Protein AF-A0AAW0GU13-F1 (afdb_monomer_lite)

Foldseek 3Di:
DFCLLAPNPLVVLVVLLVVLVVLLVVLVVLLVVQCPDPDPVSNVCSVVSVVSSVVSVVVSVVSVVVSVVSVVSNVVSLVVCLVCLAPPDPPHDQQLVVLVCCCPPPQLVQLLPDLRSLLVSLSVLLSSQLSLRQSHALLSNLCVLLALCVLVQLQVDDLSSLLSSLSSVLSNLVVLVVLLPDVCCVVVSQWDADPNDTFGRQHQQPDHDNDPGDDPVRGDDSVVSLVSLLVSLVRNLVSLLCLCVVPDPSSVSSSLSSCQSNVVRPDACSRYAPSLVVVLVSLVVCCVPPPDPVSVVSSVVSNVSSVVCCVGHHDDPVVPPDDDPDDDDDDDDDDDDDDDDDDDDDDDDDDDDDDDDDDDDDDDDDDDDDDDDDDDDDDDDDDDDDDDDDDDDDDDDPPPPPPPPDDDDDDDDDDDDDDDDDDDDDDDDDDDDDDDDD

Radius of gyration: 35.17 Å; chains: 1; bounding box: 124×87×120 Å

InterPro domains:
  IPR021418 THO complex, subunitTHOC2, C-terminal [PF11262] (2-306)
  IPR040007 THO complex subunit 2 [PTHR21597] (2-426)

Structure (mmCIF, N/CA/C/O backbone):
data_AF-A0AAW0GU13-F1
#
_entry.id   AF-A0AAW0GU13-F1
#
loop_
_atom_site.group_PDB
_atom_site.id
_atom_site.type_symbol
_atom_site.label_atom_id
_atom_site.label_alt_id
_atom_site.label_comp_id
_atom_site.label_asym_id
_atom_site.label_entity_id
_atom_site.label_seq_id
_atom_site.pdbx_PDB_ins_code
_atom_site.Cartn_x
_atom_site.Cartn_y
_atom_site.Cartn_z
_atom_site.occupancy
_atom_site.B_iso_or_equiv
_atom_site.auth_seq_id
_atom_site.auth_comp_id
_atom_site.auth_asym_id
_atom_site.auth_atom_id
_atom_site.pdbx_PDB_model_num
ATOM 1 N N . MET A 1 1 ? 16.399 -8.141 8.017 1.00 87.56 1 MET A N 1
ATOM 2 C CA . MET A 1 1 ? 15.339 -8.636 7.118 1.00 87.56 1 MET A CA 1
ATOM 3 C C . MET A 1 1 ? 14.738 -7.445 6.389 1.00 87.56 1 MET A C 1
ATOM 5 O O . MET A 1 1 ? 14.445 -6.431 7.024 1.00 87.56 1 MET A O 1
ATOM 9 N N . SER A 1 2 ? 14.652 -7.560 5.073 1.00 90.31 2 SER A N 1
ATOM 10 C CA . SER A 1 2 ? 14.253 -6.566 4.077 1.00 90.31 2 SER A CA 1
ATOM 11 C C . SER A 1 2 ? 12.978 -7.017 3.355 1.00 90.31 2 SER A C 1
ATOM 13 O O . SER A 1 2 ? 12.493 -8.126 3.586 1.00 90.31 2 SER A O 1
ATOM 15 N N . SER A 1 3 ? 12.429 -6.179 2.473 1.00 88.06 3 SER A N 1
ATOM 16 C CA . SER A 1 3 ? 11.279 -6.540 1.634 1.00 88.06 3 SER A CA 1
ATOM 17 C C . SER A 1 3 ? 11.555 -7.766 0.750 1.00 88.06 3 SER A C 1
ATOM 19 O O . SER A 1 3 ? 10.700 -8.644 0.664 1.00 88.06 3 SER A O 1
ATOM 21 N N . TYR A 1 4 ? 12.762 -7.896 0.186 1.00 90.44 4 TYR A N 1
ATOM 22 C CA . TYR A 1 4 ? 13.168 -9.040 -0.648 1.00 90.44 4 TYR A CA 1
ATOM 23 C C . TYR A 1 4 ? 13.115 -10.389 0.088 1.00 90.44 4 TYR A C 1
ATOM 25 O O . TYR A 1 4 ? 12.765 -11.401 -0.515 1.00 90.44 4 TYR A O 1
ATOM 33 N N . ASP A 1 5 ? 13.381 -10.405 1.398 1.00 91.94 5 ASP A N 1
ATOM 34 C CA . ASP A 1 5 ? 13.370 -11.635 2.203 1.00 91.94 5 ASP A CA 1
ATOM 35 C C . ASP A 1 5 ? 11.949 -12.207 2.405 1.00 91.94 5 ASP A C 1
ATOM 37 O O . ASP A 1 5 ? 11.790 -13.394 2.692 1.00 91.94 5 ASP A O 1
ATOM 41 N N . ILE A 1 6 ? 10.904 -11.377 2.267 1.00 92.62 6 ILE A N 1
ATOM 42 C CA . ILE A 1 6 ? 9.498 -11.753 2.523 1.00 92.62 6 ILE A CA 1
ATOM 43 C C . ILE A 1 6 ? 8.608 -11.685 1.272 1.00 92.62 6 ILE A C 1
ATOM 45 O O . ILE A 1 6 ? 7.700 -12.507 1.110 1.00 92.62 6 ILE A O 1
ATOM 49 N N . CYS A 1 7 ? 8.878 -10.746 0.366 1.00 90.81 7 CYS A N 1
ATOM 50 C CA . CYS A 1 7 ? 8.099 -10.463 -0.837 1.00 90.81 7 CYS A CA 1
ATOM 51 C C . CYS A 1 7 ? 9.014 -9.882 -1.944 1.00 90.81 7 CYS A C 1
ATOM 53 O O . CYS A 1 7 ? 8.984 -8.679 -2.207 1.00 90.81 7 CYS A O 1
ATOM 55 N N . PRO A 1 8 ? 9.875 -10.707 -2.574 1.00 92.06 8 PRO A N 1
ATOM 56 C CA . PRO A 1 8 ? 10.694 -10.270 -3.699 1.00 92.06 8 PRO A CA 1
ATOM 57 C C . PRO A 1 8 ? 9.796 -9.939 -4.908 1.00 92.06 8 PRO A C 1
ATOM 59 O O . PRO A 1 8 ? 8.802 -10.643 -5.133 1.00 92.06 8 PRO A O 1
ATOM 62 N N . PRO A 1 9 ? 10.132 -8.907 -5.709 1.00 92.38 9 PRO A N 1
ATOM 63 C CA . PRO A 1 9 ? 9.268 -8.353 -6.756 1.00 92.38 9 PRO A CA 1
ATOM 64 C C . PRO A 1 9 ? 9.236 -9.247 -8.009 1.00 92.38 9 PRO A C 1
ATOM 66 O O . PRO A 1 9 ? 9.741 -8.905 -9.075 1.00 92.38 9 PRO A O 1
ATOM 69 N N . THR A 1 10 ? 8.640 -10.430 -7.864 1.00 91.56 10 THR A N 1
ATOM 70 C CA . THR A 1 10 ? 8.661 -11.522 -8.852 1.00 91.56 10 THR A CA 1
ATOM 71 C C . THR A 1 10 ? 8.023 -11.108 -10.181 1.00 91.56 10 THR A C 1
ATOM 73 O O . THR A 1 10 ? 8.557 -11.422 -11.243 1.00 91.56 10 THR A O 1
ATOM 76 N N . GLU A 1 11 ? 6.937 -10.333 -10.127 1.00 92.12 11 GLU A N 1
ATOM 77 C CA . GLU A 1 11 ? 6.278 -9.760 -11.307 1.00 92.12 11 GLU A CA 1
ATOM 78 C C . GLU A 1 11 ? 7.205 -8.798 -12.064 1.00 92.12 11 GLU A C 1
ATOM 80 O O . GLU A 1 11 ? 7.316 -8.906 -13.281 1.00 92.12 11 GLU A O 1
ATOM 85 N N . ARG A 1 12 ? 7.975 -7.948 -11.366 1.00 93.94 12 ARG A N 1
ATOM 86 C CA . ARG A 1 12 ? 8.945 -7.044 -12.010 1.00 93.94 12 ARG A CA 1
ATOM 87 C C . ARG A 1 12 ? 10.082 -7.798 -12.694 1.00 93.94 12 ARG A C 1
ATOM 89 O O . ARG A 1 12 ? 10.423 -7.466 -13.823 1.00 93.94 12 ARG A O 1
ATOM 96 N N . TYR A 1 13 ? 10.629 -8.848 -12.070 1.00 94.69 13 TYR A N 1
ATOM 97 C CA . TYR A 1 13 ? 11.613 -9.704 -12.750 1.00 94.69 13 TYR A CA 1
ATOM 98 C C . TYR A 1 13 ? 11.031 -10.337 -14.023 1.00 94.69 13 TYR A C 1
ATOM 100 O O . TYR A 1 13 ? 11.755 -10.492 -15.007 1.00 94.69 13 TYR A O 1
ATOM 108 N N . HIS A 1 14 ? 9.743 -10.698 -14.025 1.00 93.00 14 HIS A N 1
ATOM 109 C CA . HIS A 1 14 ? 9.066 -11.251 -15.197 1.00 93.00 14 HIS A CA 1
ATOM 110 C C . HIS A 1 14 ? 8.857 -10.199 -16.300 1.00 93.00 14 HIS A C 1
ATOM 112 O O . HIS A 1 14 ? 9.242 -10.449 -17.442 1.00 93.00 14 HIS A O 1
ATOM 118 N N . GLU A 1 15 ? 8.321 -9.023 -15.958 1.00 95.62 15 GLU A N 1
ATOM 119 C CA . GLU A 1 15 ? 8.134 -7.882 -16.867 1.00 95.62 15 GLU A CA 1
ATOM 120 C C . GLU A 1 15 ? 9.450 -7.469 -17.543 1.00 95.62 15 GLU A C 1
ATOM 122 O O . GLU A 1 15 ? 9.548 -7.494 -18.770 1.00 95.62 15 GLU A O 1
ATOM 127 N N . GLU A 1 16 ? 10.495 -7.184 -16.761 1.00 95.94 16 GLU A N 1
ATOM 128 C CA . GLU A 1 16 ? 11.806 -6.778 -17.287 1.00 95.94 16 GLU A CA 1
ATOM 129 C C . GLU A 1 16 ? 12.446 -7.891 -18.132 1.00 95.94 16 GLU A C 1
ATOM 131 O O . GLU A 1 16 ? 13.003 -7.635 -19.201 1.00 95.94 16 GLU A O 1
ATOM 136 N N . SER A 1 17 ? 12.293 -9.160 -17.726 1.00 95.44 17 SER A N 1
ATOM 137 C CA . SER A 1 17 ? 12.740 -10.298 -18.541 1.00 95.44 17 SER A CA 1
ATOM 138 C C . SER A 1 17 ? 11.998 -10.395 -19.877 1.00 95.44 17 SER A C 1
ATOM 140 O O . SER A 1 17 ? 12.600 -10.808 -20.868 1.00 95.44 17 SER A O 1
ATOM 142 N N . MET A 1 18 ? 10.706 -10.052 -19.936 1.00 96.31 18 MET A N 1
ATOM 143 C CA . MET A 1 18 ? 9.951 -10.012 -21.193 1.00 96.31 18 MET A CA 1
ATOM 144 C C . MET A 1 18 ? 10.429 -8.871 -22.094 1.00 96.31 18 MET A C 1
ATOM 146 O O . MET A 1 18 ? 10.738 -9.124 -23.259 1.00 96.31 18 MET A O 1
ATOM 150 N N . VAL A 1 19 ? 10.557 -7.655 -21.552 1.00 97.56 19 VAL A N 1
ATOM 151 C CA . VAL A 1 19 ? 11.016 -6.464 -22.289 1.00 97.56 19 VAL A CA 1
ATOM 152 C C . VAL A 1 19 ? 12.413 -6.685 -22.873 1.00 97.56 19 VAL A C 1
ATOM 154 O O . VAL A 1 19 ? 12.635 -6.466 -24.065 1.00 97.56 19 VAL A O 1
ATOM 157 N N . LEU A 1 20 ? 13.350 -7.203 -22.074 1.00 97.62 20 LEU A N 1
ATOM 158 C CA . LEU A 1 20 ? 14.710 -7.491 -22.531 1.00 97.62 20 LEU A CA 1
ATOM 159 C C . LEU A 1 20 ? 14.756 -8.625 -23.565 1.00 97.62 20 LEU A C 1
ATOM 161 O O . LEU A 1 20 ? 15.512 -8.534 -24.531 1.00 97.62 20 LEU A O 1
ATOM 165 N N . ARG A 1 21 ? 13.931 -9.673 -23.435 1.00 97.06 21 ARG A N 1
ATOM 166 C CA . ARG A 1 21 ? 13.827 -10.720 -24.471 1.00 97.06 21 ARG A CA 1
ATOM 167 C C . ARG A 1 21 ? 13.256 -10.180 -25.779 1.00 97.06 21 ARG A C 1
ATOM 169 O O . ARG A 1 21 ? 13.717 -10.584 -26.842 1.00 97.06 21 ARG A O 1
ATOM 176 N N . GLU A 1 22 ? 12.293 -9.263 -25.728 1.00 97.81 22 GLU A N 1
ATOM 177 C CA . GLU A 1 22 ? 11.777 -8.610 -26.931 1.00 97.81 22 GLU A CA 1
ATOM 178 C C . GLU A 1 22 ? 12.836 -7.725 -27.598 1.00 97.81 22 GLU A C 1
ATOM 180 O O . GLU A 1 22 ? 13.021 -7.817 -28.811 1.00 97.81 22 GLU A O 1
ATOM 185 N N . LEU A 1 23 ? 13.581 -6.934 -26.819 1.00 97.69 23 LEU A N 1
ATOM 186 C CA . LEU A 1 23 ? 14.694 -6.137 -27.336 1.00 97.69 23 LEU A CA 1
ATOM 187 C C . LEU A 1 23 ? 15.787 -7.026 -27.953 1.00 97.69 23 LEU A C 1
ATOM 189 O O . LEU A 1 23 ? 16.291 -6.717 -29.027 1.00 97.69 23 LEU A O 1
ATOM 193 N N . SER A 1 24 ? 16.100 -8.161 -27.320 1.00 97.88 24 SER A N 1
ATOM 194 C CA . SER A 1 24 ? 17.039 -9.152 -27.854 1.00 97.88 24 SER A CA 1
ATOM 195 C C . SER A 1 24 ? 16.588 -9.701 -29.213 1.00 97.88 24 SER A C 1
ATOM 197 O O . SER A 1 24 ? 17.387 -9.734 -30.145 1.00 97.88 24 SER A O 1
ATOM 199 N N . ARG A 1 25 ? 15.298 -10.044 -29.378 1.00 97.75 25 ARG A N 1
ATOM 200 C CA . ARG A 1 25 ? 14.750 -10.473 -30.682 1.00 97.75 25 ARG A CA 1
ATOM 201 C C . ARG A 1 25 ? 14.896 -9.393 -31.756 1.00 97.75 25 ARG A C 1
ATOM 203 O O . ARG A 1 25 ? 15.379 -9.705 -32.835 1.00 97.75 25 ARG A O 1
ATOM 210 N N . LYS A 1 26 ? 14.579 -8.131 -31.444 1.00 97.69 26 LYS A N 1
ATOM 211 C CA . LYS A 1 26 ? 14.730 -7.005 -32.388 1.00 97.69 26 LYS A CA 1
ATOM 212 C C . LYS A 1 26 ? 16.184 -6.807 -32.831 1.00 97.69 26 LYS A C 1
ATOM 214 O O . LYS A 1 26 ? 16.444 -6.575 -34.006 1.00 97.69 26 LYS A O 1
ATOM 219 N N . GLU A 1 27 ? 17.142 -6.934 -31.913 1.00 97.56 27 GLU A N 1
ATOM 220 C CA . GLU A 1 27 ? 18.571 -6.883 -32.254 1.00 97.56 27 GLU A CA 1
ATOM 221 C C . GLU A 1 27 ? 19.018 -8.105 -33.090 1.00 97.56 27 GLU A C 1
ATOM 223 O O . GLU A 1 27 ? 19.890 -7.967 -33.945 1.00 97.56 27 GLU A O 1
ATOM 228 N N . ASP A 1 28 ? 18.406 -9.283 -32.913 1.00 96.94 28 ASP A N 1
ATOM 229 C CA . ASP A 1 28 ? 18.686 -10.481 -33.729 1.00 96.94 28 ASP A CA 1
ATOM 230 C C . ASP A 1 28 ? 18.085 -10.409 -35.143 1.00 96.94 28 ASP A C 1
ATOM 232 O O . ASP A 1 28 ? 18.702 -10.838 -36.120 1.00 96.94 28 ASP A O 1
ATOM 236 N N . GLU A 1 29 ? 16.891 -9.827 -35.266 1.00 97.06 29 GLU A N 1
ATOM 237 C CA . GLU A 1 29 ? 16.238 -9.523 -36.542 1.00 97.06 29 GLU A CA 1
ATOM 238 C C . GLU A 1 29 ? 17.081 -8.527 -37.351 1.00 97.06 29 GLU A C 1
ATOM 240 O O . GLU A 1 29 ? 17.371 -8.778 -38.523 1.00 97.06 29 GLU A O 1
ATOM 245 N N . LEU A 1 30 ? 17.562 -7.453 -36.710 1.00 96.31 30 LEU A N 1
ATOM 246 C CA . LEU A 1 30 ? 18.471 -6.477 -37.323 1.00 96.31 30 LEU A CA 1
ATOM 247 C C . LEU A 1 30 ? 19.818 -7.100 -37.706 1.00 96.31 30 LEU A C 1
ATOM 249 O O . LEU A 1 30 ? 20.286 -6.877 -38.822 1.00 96.31 30 LEU A O 1
ATOM 253 N N . PHE A 1 31 ? 20.416 -7.929 -36.841 1.00 96.31 31 PHE A N 1
ATOM 254 C CA . PHE A 1 31 ? 21.609 -8.707 -37.191 1.00 96.31 31 PHE A CA 1
ATOM 255 C C . PHE A 1 31 ? 21.365 -9.554 -38.448 1.00 96.31 31 PHE A C 1
ATOM 257 O O . PHE A 1 31 ? 22.111 -9.442 -39.417 1.00 96.31 31 PHE A O 1
ATOM 264 N N . THR A 1 32 ? 20.287 -10.341 -38.467 1.00 95.38 32 THR A N 1
ATOM 265 C CA . THR A 1 32 ? 19.949 -11.244 -39.578 1.00 95.38 32 THR A CA 1
ATOM 266 C C . THR A 1 32 ? 19.673 -10.487 -40.882 1.00 95.38 32 THR A C 1
ATOM 268 O O . THR A 1 32 ? 20.041 -10.957 -41.960 1.00 95.38 32 THR A O 1
ATOM 271 N N . GLN A 1 33 ? 19.042 -9.312 -40.808 1.00 94.81 33 GLN A N 1
ATOM 272 C CA . GLN A 1 33 ? 18.774 -8.456 -41.964 1.00 94.81 33 GLN A CA 1
ATOM 273 C C . GLN A 1 33 ? 20.060 -7.838 -42.534 1.00 94.81 33 GLN A C 1
ATOM 275 O O . GLN A 1 33 ? 20.257 -7.837 -43.750 1.00 94.81 33 GLN A O 1
ATOM 280 N N . LEU A 1 34 ? 20.933 -7.318 -41.667 1.00 94.25 34 LEU A N 1
ATOM 281 C CA . LEU A 1 34 ? 22.169 -6.639 -42.058 1.00 94.25 34 LEU A CA 1
ATOM 282 C C . LEU A 1 34 ? 23.249 -7.617 -42.535 1.00 94.25 34 LEU A C 1
ATOM 284 O O . LEU A 1 34 ? 23.939 -7.323 -43.509 1.00 94.25 34 LEU A O 1
ATOM 288 N N . ASP A 1 35 ? 23.359 -8.796 -41.921 1.00 93.81 35 ASP A N 1
ATOM 289 C CA . ASP A 1 35 ? 24.301 -9.847 -42.330 1.00 93.81 35 ASP A CA 1
ATOM 290 C C . ASP A 1 35 ? 24.022 -10.321 -43.773 1.00 93.81 35 ASP A C 1
ATOM 292 O O . ASP A 1 35 ? 24.926 -10.457 -44.601 1.00 93.81 35 ASP A O 1
ATOM 296 N N . ARG A 1 36 ? 22.731 -10.436 -44.118 1.00 93.69 36 ARG A N 1
ATOM 297 C CA . ARG A 1 36 ? 22.236 -10.784 -45.463 1.00 93.69 36 ARG A CA 1
ATOM 298 C C . ARG A 1 36 ? 22.239 -9.619 -46.463 1.00 93.69 36 ARG A C 1
ATOM 300 O O . ARG A 1 36 ? 21.894 -9.825 -47.625 1.00 93.69 36 ARG A O 1
ATOM 307 N N . SER A 1 37 ? 22.612 -8.406 -46.053 1.00 92.25 37 SER A N 1
ATOM 308 C CA . SER A 1 37 ? 22.656 -7.238 -46.940 1.00 92.25 37 SER A CA 1
ATOM 309 C C . SER A 1 37 ? 23.715 -7.399 -48.035 1.00 92.25 37 SER A C 1
ATOM 311 O O . SER A 1 37 ? 24.838 -7.825 -47.764 1.00 92.25 37 SER A O 1
ATOM 313 N N . TYR A 1 38 ? 23.402 -6.985 -49.268 1.00 88.94 38 TYR A N 1
ATOM 314 C CA . TYR A 1 38 ? 24.383 -6.878 -50.360 1.00 88.94 38 TYR A CA 1
ATOM 315 C C . TYR A 1 38 ? 25.397 -5.741 -50.140 1.00 88.94 38 TYR A C 1
ATOM 317 O O . TYR A 1 38 ? 26.533 -5.825 -50.602 1.00 88.94 38 TYR A O 1
ATOM 325 N N . ASP A 1 39 ? 25.006 -4.701 -49.402 1.00 92.25 39 ASP A N 1
ATOM 326 C CA . ASP A 1 39 ? 25.862 -3.572 -49.029 1.00 92.25 39 ASP A CA 1
ATOM 327 C C . ASP A 1 39 ? 26.872 -3.991 -47.944 1.00 92.25 39 ASP A C 1
ATOM 329 O O . ASP A 1 39 ? 26.495 -4.366 -46.828 1.00 92.25 39 ASP A O 1
ATOM 333 N N . LYS A 1 40 ? 28.166 -3.907 -48.284 1.00 89.62 40 LYS A N 1
ATOM 334 C CA . LYS A 1 40 ? 29.295 -4.286 -47.422 1.00 89.62 40 LYS A CA 1
ATOM 335 C C . LYS A 1 40 ? 29.382 -3.441 -46.146 1.00 89.62 40 LYS A C 1
ATOM 337 O O . LYS A 1 40 ? 29.795 -3.974 -45.117 1.00 89.62 40 LYS A O 1
ATOM 342 N N . ASN A 1 41 ? 28.984 -2.169 -46.190 1.00 88.94 41 ASN A N 1
ATOM 343 C CA . ASN A 1 41 ? 29.027 -1.288 -45.021 1.00 88.94 41 ASN A CA 1
ATOM 344 C C . ASN A 1 41 ? 27.950 -1.705 -44.012 1.00 88.94 41 ASN A C 1
ATOM 346 O O . ASN A 1 41 ? 28.254 -1.925 -42.843 1.00 88.94 41 ASN A O 1
ATOM 350 N N . LYS A 1 42 ? 26.726 -1.967 -44.489 1.00 88.94 42 LYS A N 1
ATOM 351 C CA . LYS A 1 42 ? 25.634 -2.513 -43.661 1.00 88.94 42 LYS A CA 1
ATOM 352 C C . LYS A 1 42 ? 25.976 -3.879 -43.064 1.00 88.94 42 LYS A C 1
ATOM 354 O O . LYS A 1 42 ? 25.662 -4.137 -41.907 1.00 88.94 42 LYS A O 1
ATOM 359 N N . ARG A 1 43 ? 26.682 -4.741 -43.807 1.00 89.44 43 ARG A N 1
ATOM 360 C CA . ARG A 1 43 ? 27.138 -6.035 -43.272 1.00 89.44 43 ARG A CA 1
ATOM 361 C C . ARG A 1 43 ? 28.152 -5.880 -42.132 1.00 89.44 43 ARG A C 1
ATOM 363 O O . ARG A 1 43 ? 28.130 -6.670 -41.195 1.00 89.44 43 ARG A O 1
ATOM 370 N N . ALA A 1 44 ? 29.006 -4.854 -42.166 1.00 89.38 44 ALA A N 1
ATOM 371 C CA . ALA A 1 44 ? 29.923 -4.567 -41.060 1.00 89.38 44 ALA A CA 1
ATOM 372 C C . ALA A 1 44 ? 29.176 -4.155 -39.772 1.00 89.38 44 ALA A C 1
ATOM 374 O O . ALA A 1 44 ? 29.594 -4.523 -38.673 1.00 89.38 44 ALA A O 1
ATOM 375 N N . GLU A 1 45 ? 28.038 -3.465 -39.896 1.00 92.94 45 GLU A N 1
ATOM 376 C CA . GLU A 1 45 ? 27.181 -3.083 -38.763 1.00 92.94 45 GLU A CA 1
ATOM 377 C C . GLU A 1 45 ? 26.467 -4.280 -38.110 1.00 92.94 45 GLU A C 1
ATOM 379 O O . GLU A 1 45 ? 26.145 -4.227 -36.921 1.00 92.94 45 GLU A O 1
ATOM 384 N N . ALA A 1 46 ? 26.273 -5.394 -38.828 1.00 93.25 46 ALA A N 1
ATOM 385 C CA . ALA A 1 46 ? 25.590 -6.584 -38.312 1.00 93.25 46 ALA A CA 1
ATOM 386 C C . ALA A 1 46 ? 26.225 -7.112 -37.006 1.00 93.25 46 ALA A C 1
ATOM 388 O O . ALA A 1 46 ? 25.520 -7.447 -36.050 1.00 93.25 46 ALA A O 1
ATOM 389 N N . LEU A 1 47 ? 27.561 -7.109 -36.909 1.00 92.44 47 LEU A N 1
ATOM 390 C CA . LEU A 1 47 ? 28.280 -7.541 -35.703 1.00 92.44 47 LEU A CA 1
ATOM 391 C C . LEU A 1 47 ? 27.923 -6.703 -34.464 1.00 92.44 47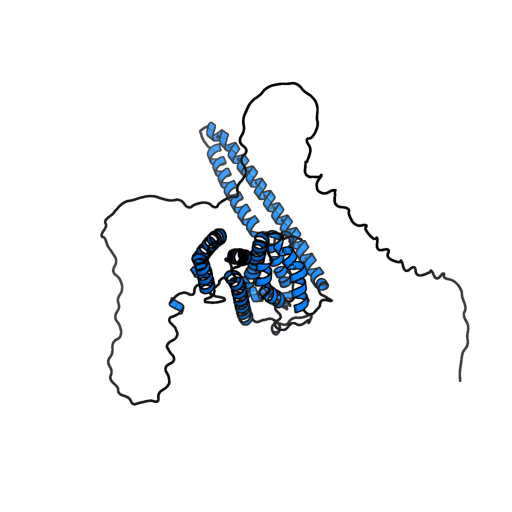 LEU A C 1
ATOM 393 O O . LEU A 1 47 ? 27.829 -7.251 -33.367 1.00 92.44 47 LEU A O 1
ATOM 397 N N . ILE A 1 48 ? 27.640 -5.407 -34.636 1.00 95.44 48 ILE A N 1
ATOM 398 C CA . ILE A 1 48 ? 27.220 -4.513 -33.547 1.00 95.44 48 ILE A CA 1
ATOM 399 C C . ILE A 1 48 ? 25.875 -4.983 -32.975 1.00 95.44 48 ILE A C 1
ATOM 401 O O . ILE A 1 48 ? 25.707 -5.051 -31.758 1.00 95.44 48 ILE A O 1
ATOM 405 N N . HIS A 1 49 ? 24.929 -5.352 -33.841 1.00 96.44 49 HIS A N 1
ATOM 406 C CA . HIS A 1 49 ? 23.621 -5.878 -33.444 1.00 96.44 49 HIS A CA 1
ATOM 407 C C . HIS A 1 49 ? 23.729 -7.253 -32.769 1.00 96.44 49 HIS A C 1
ATOM 409 O O . HIS A 1 49 ? 23.145 -7.472 -31.704 1.00 96.44 49 HIS A O 1
ATOM 415 N N . ARG A 1 50 ? 24.582 -8.143 -33.292 1.00 95.38 50 ARG A N 1
ATOM 416 C CA . ARG A 1 50 ? 24.897 -9.429 -32.650 1.00 95.38 50 ARG A CA 1
ATOM 417 C C . ARG A 1 50 ? 25.453 -9.241 -31.235 1.00 95.38 50 ARG A C 1
ATOM 419 O O . ARG A 1 50 ? 25.038 -9.935 -30.306 1.00 95.38 50 ARG A O 1
ATOM 426 N N . ASP A 1 51 ? 26.372 -8.299 -31.050 1.00 96.56 51 ASP A N 1
ATOM 427 C CA . ASP A 1 51 ? 27.022 -8.066 -29.761 1.00 96.56 51 ASP A CA 1
ATOM 428 C C . ASP A 1 51 ? 26.085 -7.353 -28.764 1.00 96.56 51 ASP A C 1
ATOM 430 O O . ASP A 1 51 ? 26.080 -7.701 -27.578 1.00 96.56 51 ASP A O 1
ATOM 434 N N . LYS A 1 52 ? 25.197 -6.460 -29.233 1.00 97.25 52 LYS A N 1
ATOM 435 C CA . LYS A 1 52 ? 24.071 -5.931 -28.438 1.00 97.25 52 LYS A CA 1
ATOM 436 C C . LYS A 1 52 ? 23.135 -7.048 -27.972 1.00 97.25 52 LYS A C 1
ATOM 438 O O . LYS A 1 52 ? 22.904 -7.160 -26.768 1.00 97.25 52 LYS A O 1
ATOM 443 N N . ARG A 1 53 ? 22.658 -7.911 -28.880 1.00 97.69 53 ARG A N 1
ATOM 444 C CA . ARG A 1 53 ? 21.826 -9.087 -28.557 1.00 97.69 53 ARG A CA 1
ATOM 445 C C . ARG A 1 53 ? 22.496 -9.966 -27.502 1.00 97.69 53 ARG A C 1
ATOM 447 O O . ARG A 1 53 ? 21.886 -10.317 -26.494 1.00 97.69 53 ARG A O 1
ATOM 454 N N . ASN A 1 54 ? 23.777 -10.281 -27.695 1.00 97.56 54 ASN A N 1
ATOM 455 C CA . ASN A 1 54 ? 24.551 -11.096 -26.761 1.00 97.56 54 ASN A CA 1
ATOM 456 C C . ASN A 1 54 ? 24.676 -10.425 -25.379 1.00 97.56 54 ASN A C 1
ATOM 458 O O . ASN A 1 54 ? 24.555 -11.107 -24.361 1.00 97.56 54 ASN A O 1
ATOM 462 N N . ARG A 1 55 ? 24.860 -9.098 -25.316 1.00 97.69 55 ARG A N 1
ATOM 463 C CA . ARG A 1 55 ? 24.859 -8.337 -24.055 1.00 97.69 55 ARG A CA 1
ATOM 464 C C . ARG A 1 55 ? 23.493 -8.371 -23.365 1.00 97.69 55 ARG A C 1
ATOM 466 O O . ARG A 1 55 ? 23.450 -8.591 -22.159 1.00 97.69 55 ARG A O 1
ATOM 473 N N . ILE A 1 56 ? 22.398 -8.194 -24.104 1.00 98.06 56 ILE A N 1
ATOM 474 C CA . ILE A 1 56 ? 21.033 -8.262 -23.557 1.00 98.06 56 ILE A CA 1
ATOM 475 C C . ILE A 1 56 ? 20.747 -9.665 -23.003 1.00 98.06 56 ILE A C 1
ATOM 477 O O . ILE A 1 56 ? 20.258 -9.792 -21.884 1.00 98.06 56 ILE A O 1
ATOM 481 N N . ASN A 1 57 ? 21.128 -10.720 -23.729 1.00 97.75 57 ASN A N 1
ATOM 482 C CA . ASN A 1 57 ? 20.954 -12.104 -23.279 1.00 97.75 57 ASN A CA 1
ATOM 483 C C . ASN A 1 57 ? 21.715 -12.414 -21.978 1.00 97.75 57 ASN A C 1
ATOM 485 O O . ASN A 1 57 ? 21.183 -13.145 -21.145 1.00 97.75 57 ASN A O 1
ATOM 489 N N . ARG A 1 58 ? 22.901 -11.821 -21.757 1.00 97.94 58 ARG A N 1
ATOM 490 C CA . ARG A 1 58 ? 23.597 -11.908 -20.457 1.00 97.94 58 ARG A CA 1
ATOM 491 C C . ARG A 1 58 ? 22.768 -11.274 -19.341 1.00 97.94 58 ARG A C 1
ATOM 493 O O . ARG A 1 58 ? 22.494 -11.948 -18.360 1.00 97.94 58 ARG A O 1
ATOM 500 N N . VAL A 1 59 ? 22.259 -10.053 -19.535 1.00 97.69 59 VAL A N 1
ATOM 501 C CA . VAL A 1 59 ? 21.405 -9.382 -18.531 1.00 97.69 59 VAL A CA 1
ATOM 502 C C . VAL A 1 59 ? 20.137 -10.196 -18.223 1.00 97.69 59 VAL A C 1
ATOM 504 O O . VAL A 1 59 ? 19.758 -10.323 -17.063 1.00 97.69 59 VAL A O 1
ATOM 507 N N . VAL A 1 60 ? 19.508 -10.815 -19.230 1.00 97.50 60 VAL A N 1
ATOM 508 C CA . VAL A 1 60 ? 18.358 -11.724 -19.035 1.00 97.50 60 VAL A CA 1
ATOM 509 C C . VAL A 1 60 ? 18.740 -12.963 -18.211 1.00 97.50 60 VAL A C 1
ATOM 511 O O . VAL A 1 60 ? 17.948 -13.423 -17.384 1.00 97.50 60 VAL A O 1
ATOM 514 N N . GLN A 1 61 ? 19.935 -13.518 -18.424 1.00 97.31 61 GLN A N 1
ATOM 515 C CA . GLN A 1 61 ? 20.445 -14.653 -17.654 1.00 97.31 61 GLN A CA 1
ATOM 516 C C . GLN A 1 61 ? 20.761 -14.253 -16.205 1.00 97.31 61 GLN A C 1
ATOM 518 O O . GLN A 1 61 ? 20.352 -14.961 -15.283 1.00 97.31 61 GLN A O 1
ATOM 523 N N . ASP A 1 62 ? 21.409 -13.106 -16.003 1.00 97.31 62 ASP A N 1
ATOM 524 C CA . ASP A 1 62 ? 21.755 -12.561 -14.689 1.00 97.31 62 ASP A CA 1
ATOM 525 C C . ASP A 1 62 ? 20.493 -12.284 -13.857 1.00 97.31 62 ASP A C 1
ATOM 527 O O . ASP A 1 62 ? 20.364 -12.811 -12.751 1.00 97.31 62 ASP A O 1
ATOM 531 N N . LEU A 1 63 ? 19.498 -11.587 -14.426 1.00 96.75 63 LEU A N 1
ATOM 532 C CA . LEU A 1 63 ? 18.193 -11.355 -13.787 1.00 96.75 63 LEU A CA 1
ATOM 53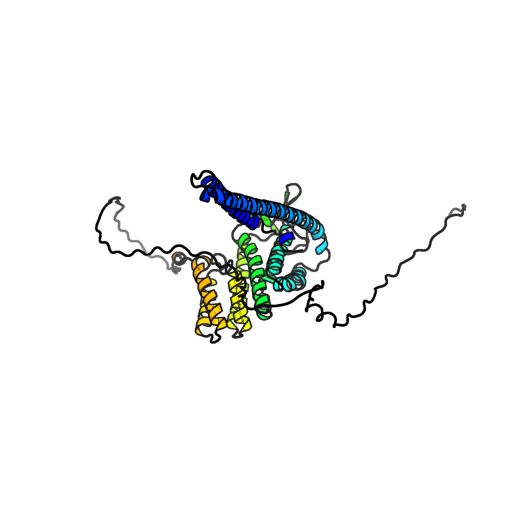3 C C . LEU A 1 63 ? 17.463 -12.663 -13.451 1.00 96.75 63 LEU A C 1
ATOM 535 O O . LEU A 1 63 ? 16.854 -12.780 -12.388 1.00 96.75 63 LEU A O 1
ATOM 539 N N . SER A 1 64 ? 17.532 -13.677 -14.323 1.00 96.00 64 SER A N 1
ATOM 540 C CA . SER A 1 64 ? 16.926 -14.986 -14.043 1.00 96.00 64 SER A CA 1
ATOM 541 C C . SER A 1 64 ? 17.617 -15.715 -12.887 1.00 96.00 64 SER A C 1
ATOM 543 O O . SER A 1 64 ? 16.949 -16.385 -12.095 1.00 96.00 64 SER A O 1
ATOM 545 N N . ASN A 1 65 ? 18.939 -15.590 -12.768 1.00 96.56 65 ASN A N 1
ATOM 546 C CA . ASN A 1 65 ? 19.712 -16.178 -11.677 1.00 96.56 65 ASN A CA 1
ATOM 547 C C . ASN A 1 65 ? 19.474 -15.436 -10.354 1.00 96.56 65 ASN A C 1
ATOM 549 O O . ASN A 1 65 ? 19.292 -16.075 -9.314 1.00 96.56 65 ASN A O 1
ATOM 553 N N . GLU A 1 66 ? 19.390 -14.106 -10.395 1.00 96.25 66 GLU A N 1
ATOM 554 C CA . GLU A 1 66 ? 19.034 -13.282 -9.241 1.00 96.25 66 GLU A CA 1
ATOM 555 C C . GLU A 1 66 ? 17.625 -13.626 -8.738 1.00 96.25 66 GLU A C 1
ATOM 557 O O . GLU A 1 66 ? 17.464 -13.976 -7.570 1.00 96.25 66 GLU A O 1
ATOM 562 N N . ALA A 1 67 ? 16.620 -13.660 -9.620 1.00 95.19 67 ALA A N 1
ATOM 563 C CA . ALA A 1 67 ? 15.242 -14.003 -9.264 1.00 95.19 67 ALA A CA 1
ATOM 564 C C . ALA A 1 67 ? 15.128 -15.388 -8.593 1.00 95.19 67 ALA A C 1
ATOM 566 O O . ALA A 1 67 ? 14.423 -15.539 -7.590 1.00 95.19 67 ALA A O 1
ATOM 567 N N . LYS A 1 68 ? 15.864 -16.400 -9.084 1.00 95.44 68 LYS A N 1
ATOM 568 C CA . LYS A 1 68 ? 15.959 -17.729 -8.441 1.00 95.44 68 LYS A CA 1
ATOM 569 C C . LYS A 1 68 ? 16.597 -17.650 -7.051 1.00 95.44 68 LYS A C 1
ATOM 571 O O . LYS A 1 68 ? 16.114 -18.291 -6.115 1.00 95.44 68 LYS A O 1
ATOM 576 N N . THR A 1 69 ? 17.655 -16.854 -6.907 1.00 95.75 69 THR A N 1
ATOM 577 C CA . THR A 1 69 ? 18.376 -16.659 -5.640 1.00 95.75 69 THR A CA 1
ATOM 578 C C . THR A 1 69 ? 17.483 -15.980 -4.601 1.00 95.75 69 THR A C 1
ATOM 580 O O . THR A 1 69 ? 17.333 -16.499 -3.494 1.00 95.75 69 THR A O 1
ATOM 583 N N . GLN A 1 70 ? 16.793 -14.897 -4.976 1.00 95.38 70 GLN A N 1
ATOM 584 C CA . GLN A 1 70 ? 15.836 -14.200 -4.110 1.00 95.38 70 GLN A CA 1
ATOM 585 C C . GLN A 1 70 ? 14.659 -15.104 -3.723 1.00 95.38 70 GLN A C 1
ATOM 587 O O . GLN A 1 70 ? 14.298 -15.186 -2.551 1.00 95.38 70 GLN A O 1
ATOM 592 N N . THR A 1 71 ? 14.108 -15.865 -4.676 1.00 94.19 71 THR A N 1
ATOM 593 C CA . THR A 1 71 ? 13.042 -16.847 -4.402 1.00 94.19 71 THR A CA 1
ATOM 594 C C . THR A 1 71 ? 13.499 -17.901 -3.389 1.00 94.19 71 THR A C 1
ATOM 596 O O . THR A 1 71 ? 12.752 -18.251 -2.474 1.00 94.19 71 THR A O 1
ATOM 599 N N . THR A 1 72 ? 14.746 -18.368 -3.493 1.00 95.12 72 THR A N 1
ATOM 600 C CA . THR A 1 72 ? 15.333 -19.348 -2.565 1.00 95.12 72 THR A CA 1
ATOM 601 C C . THR A 1 72 ? 15.559 -18.755 -1.171 1.00 95.12 72 THR A C 1
ATOM 603 O O . THR A 1 72 ? 15.153 -19.367 -0.180 1.00 95.12 72 THR A O 1
ATOM 606 N N . SER A 1 73 ? 16.116 -17.540 -1.082 1.00 95.19 73 SER A N 1
ATOM 607 C CA . SER A 1 73 ? 16.270 -16.801 0.184 1.00 95.19 73 SER A CA 1
ATOM 608 C C . SER A 1 73 ? 14.922 -16.591 0.880 1.00 95.19 73 SER A C 1
ATOM 610 O O . SER A 1 73 ? 14.762 -16.876 2.072 1.00 95.19 73 SER A O 1
ATOM 612 N N . ARG A 1 74 ? 13.903 -16.193 0.110 1.00 95.06 74 ARG A N 1
ATOM 613 C CA . ARG A 1 74 ? 12.533 -16.024 0.594 1.00 95.06 74 ARG A CA 1
ATOM 614 C C . ARG A 1 74 ? 11.947 -17.334 1.122 1.00 95.06 74 ARG A C 1
ATOM 616 O O . ARG A 1 74 ? 11.382 -17.348 2.212 1.00 95.06 74 ARG A O 1
ATOM 623 N N . MET A 1 75 ? 12.100 -18.452 0.404 1.00 95.06 75 MET A N 1
ATOM 624 C CA . MET A 1 75 ? 11.633 -19.763 0.883 1.00 95.06 75 MET A CA 1
ATOM 625 C C . MET A 1 75 ? 12.290 -20.160 2.212 1.00 95.06 75 MET A C 1
ATOM 627 O O . MET A 1 75 ? 11.595 -20.625 3.119 1.00 95.06 75 MET A O 1
ATOM 631 N N . PHE A 1 76 ? 13.601 -19.941 2.359 1.00 96.06 76 PHE A N 1
ATOM 632 C CA . PHE A 1 76 ? 14.305 -20.178 3.621 1.00 96.06 76 PHE A CA 1
ATOM 633 C C . PHE A 1 76 ? 13.769 -19.281 4.746 1.00 96.06 76 PHE A C 1
ATOM 635 O O . PHE A 1 76 ? 13.440 -19.778 5.824 1.00 96.06 76 PHE A O 1
ATOM 642 N N . THR A 1 77 ? 13.609 -17.983 4.480 1.00 96.19 77 THR A N 1
ATOM 643 C CA . THR A 1 77 ? 13.091 -17.004 5.445 1.00 96.19 77 THR A CA 1
ATOM 644 C C . THR A 1 77 ? 11.679 -17.353 5.906 1.00 96.19 77 THR A C 1
ATOM 646 O O . THR A 1 77 ? 11.443 -17.465 7.106 1.00 96.19 77 THR A O 1
ATOM 649 N N . ILE A 1 78 ? 10.748 -17.616 4.984 1.00 95.19 78 ILE A N 1
ATOM 650 C CA . ILE A 1 78 ? 9.370 -18.003 5.318 1.00 95.19 78 ILE A CA 1
ATOM 651 C C . ILE A 1 78 ? 9.348 -19.305 6.135 1.00 95.19 78 ILE A C 1
ATOM 653 O O . ILE A 1 78 ? 8.623 -19.384 7.127 1.00 95.19 78 ILE A O 1
ATOM 657 N N . LYS A 1 79 ? 10.188 -20.295 5.795 1.00 95.44 79 LYS A N 1
ATOM 658 C CA . LYS A 1 79 ? 10.325 -21.551 6.556 1.00 95.44 79 LYS A CA 1
ATOM 659 C C . LYS A 1 79 ? 10.909 -21.338 7.959 1.00 95.44 79 LYS A C 1
ATOM 661 O O . LYS A 1 79 ? 10.524 -22.058 8.880 1.00 95.44 79 LYS A O 1
ATOM 666 N N . ARG A 1 80 ? 11.813 -20.366 8.138 1.00 96.19 80 ARG A N 1
ATOM 667 C CA . ARG A 1 80 ? 12.339 -19.966 9.453 1.00 96.19 80 ARG A CA 1
ATOM 668 C C . ARG A 1 80 ? 11.252 -19.290 10.291 1.00 96.19 80 ARG A C 1
ATOM 670 O O . ARG A 1 80 ? 10.948 -19.777 11.375 1.00 96.19 80 ARG A O 1
ATOM 677 N N . LEU A 1 81 ? 10.609 -18.253 9.751 1.00 95.88 81 LEU A N 1
ATOM 678 C CA . LEU A 1 81 ? 9.525 -17.522 10.417 1.00 95.88 81 LEU A CA 1
ATOM 679 C C . LEU A 1 81 ? 8.385 -18.467 10.844 1.00 95.88 81 LEU A C 1
ATOM 681 O O . LEU A 1 81 ? 7.934 -18.409 11.982 1.00 95.88 81 LEU A O 1
ATOM 685 N N . ALA A 1 82 ? 8.008 -19.431 9.993 1.00 94.31 82 ALA A N 1
ATOM 686 C CA . ALA A 1 82 ? 6.977 -20.425 10.302 1.00 94.31 82 ALA A CA 1
ATOM 687 C C . ALA A 1 82 ? 7.295 -21.326 11.517 1.00 94.31 82 ALA A C 1
ATOM 689 O O . ALA A 1 82 ? 6.371 -21.870 12.125 1.00 94.31 82 ALA A O 1
ATOM 690 N N . ARG A 1 83 ? 8.579 -21.485 11.875 1.00 94.69 83 ARG A N 1
ATOM 691 C CA . ARG A 1 83 ? 9.030 -22.166 13.102 1.00 94.69 83 ARG A CA 1
ATOM 692 C C . ARG A 1 83 ? 9.047 -21.202 14.289 1.00 94.69 83 ARG A C 1
ATOM 694 O O . ARG A 1 83 ? 8.502 -21.518 15.341 1.00 94.69 83 ARG A O 1
ATOM 701 N N . GLU A 1 84 ? 9.643 -20.026 14.100 1.00 95.06 84 GLU A N 1
ATOM 702 C CA . GLU A 1 84 ? 9.837 -19.014 15.148 1.00 95.06 84 GLU A CA 1
ATOM 703 C C . GLU A 1 84 ? 8.511 -18.424 15.666 1.00 95.06 84 GLU A C 1
ATOM 705 O O . GLU A 1 84 ? 8.401 -18.140 16.860 1.00 95.06 84 GLU A O 1
ATOM 710 N N . LYS A 1 85 ? 7.481 -18.307 14.812 1.00 93.06 85 LYS A N 1
ATOM 711 C CA . LYS A 1 85 ? 6.192 -17.660 15.130 1.00 93.06 85 LYS A CA 1
ATOM 712 C C . LYS A 1 85 ? 5.494 -18.192 16.379 1.00 93.06 85 LYS A C 1
ATOM 714 O O . LYS A 1 85 ? 4.767 -17.456 17.036 1.00 93.06 85 LYS A O 1
ATOM 719 N N . ASN A 1 86 ? 5.705 -19.466 16.709 1.00 91.25 86 ASN A N 1
ATOM 720 C CA . ASN A 1 86 ? 5.070 -20.110 17.859 1.00 91.25 86 ASN A CA 1
ATOM 721 C C . ASN A 1 86 ? 5.693 -19.661 19.197 1.00 91.25 86 ASN A C 1
ATOM 723 O O . ASN A 1 86 ? 5.100 -19.880 20.248 1.00 91.25 86 ASN A O 1
ATOM 727 N N . HIS A 1 87 ? 6.867 -19.021 19.154 1.00 92.44 87 HIS A N 1
ATOM 728 C CA . HIS A 1 87 ? 7.618 -18.561 20.323 1.00 92.44 87 HIS A CA 1
ATOM 729 C C . HIS A 1 87 ? 7.597 -17.037 20.504 1.00 92.44 87 HIS A C 1
ATOM 731 O O . HIS A 1 87 ? 7.842 -16.573 21.613 1.00 92.44 87 HIS A O 1
ATOM 737 N N . TRP A 1 88 ? 7.295 -16.249 19.460 1.00 92.44 88 TRP A N 1
ATOM 738 C CA . TRP A 1 88 ? 7.335 -14.778 19.537 1.00 92.44 88 TRP A CA 1
ATOM 739 C C . TRP A 1 88 ? 6.446 -14.206 20.646 1.00 92.44 88 TRP A C 1
ATOM 741 O O . TRP A 1 88 ? 6.841 -13.250 21.309 1.00 92.44 88 TRP A O 1
ATOM 751 N N . PHE A 1 89 ? 5.260 -14.790 20.843 1.00 90.19 89 PHE A N 1
ATOM 752 C CA . PHE A 1 89 ? 4.206 -14.216 21.683 1.00 90.19 89 PHE A CA 1
ATOM 753 C C . PHE A 1 89 ? 3.665 -15.176 22.757 1.00 90.19 89 PHE A C 1
ATOM 755 O O . PHE A 1 89 ? 2.580 -14.962 23.295 1.00 90.19 89 PHE A O 1
ATOM 762 N N . SER A 1 90 ? 4.410 -16.235 23.104 1.00 83.38 90 SER A N 1
ATOM 763 C CA . SER A 1 90 ? 3.957 -17.267 24.059 1.00 83.38 90 SER A CA 1
ATOM 764 C C . SER A 1 90 ? 3.723 -16.750 25.485 1.00 83.38 90 SER A C 1
ATOM 766 O O . SER A 1 90 ? 2.983 -17.366 26.243 1.00 83.38 90 SER A O 1
ATOM 768 N N . HIS A 1 91 ? 4.341 -15.621 25.842 1.00 81.19 91 HIS A N 1
ATOM 769 C CA . HIS A 1 91 ? 4.207 -14.945 27.139 1.00 81.19 91 HIS A CA 1
ATOM 770 C C . HIS A 1 91 ? 3.643 -13.519 26.993 1.00 81.19 91 HIS A C 1
ATOM 772 O O . HIS A 1 91 ? 3.843 -12.674 27.864 1.00 81.19 91 HIS A O 1
ATOM 778 N N . SER A 1 92 ? 3.017 -13.203 25.854 1.00 72.69 92 SER A N 1
ATOM 779 C CA . SER A 1 92 ? 2.592 -11.836 25.548 1.00 72.69 92 SER A CA 1
ATOM 780 C C . SER A 1 92 ? 1.355 -11.389 26.333 1.00 72.69 92 SER A C 1
ATOM 782 O O . SER A 1 92 ? 0.513 -12.214 26.694 1.00 72.69 92 SER A O 1
ATOM 784 N N . PRO A 1 93 ? 1.203 -10.067 26.553 1.00 75.00 93 PRO A N 1
ATOM 785 C CA . PRO A 1 93 ? -0.022 -9.495 27.104 1.00 75.00 93 PRO A CA 1
ATOM 786 C C . PRO A 1 93 ? -1.219 -9.722 26.153 1.00 75.00 93 PRO A C 1
ATOM 788 O O . PRO A 1 93 ? -1.023 -10.134 25.005 1.00 75.00 93 PRO A O 1
ATOM 791 N N . PRO A 1 94 ? -2.464 -9.422 26.584 1.00 85.56 94 PRO A N 1
ATOM 792 C CA . PRO A 1 94 ? -3.657 -9.569 25.749 1.00 85.56 94 PRO A CA 1
ATOM 793 C C . PRO A 1 94 ? -3.483 -8.962 24.351 1.00 85.56 94 PRO A C 1
ATOM 795 O O . PRO A 1 94 ? -2.856 -7.912 24.208 1.00 85.56 94 PRO A O 1
ATOM 798 N N . ALA A 1 95 ? -4.071 -9.583 23.322 1.00 86.81 95 ALA A N 1
ATOM 799 C CA . ALA A 1 95 ? -3.780 -9.270 21.916 1.00 86.81 95 ALA A CA 1
ATOM 800 C C . ALA A 1 95 ? -3.918 -7.784 21.534 1.00 86.81 95 ALA A C 1
ATOM 802 O O . ALA A 1 95 ? -3.196 -7.313 20.659 1.00 86.81 95 ALA A O 1
ATOM 803 N N . GLN A 1 96 ? -4.779 -7.020 22.215 1.00 88.81 96 GLN A N 1
ATOM 804 C CA . GLN A 1 96 ? -4.871 -5.568 22.045 1.00 88.81 96 GLN A CA 1
ATOM 805 C C . GLN A 1 96 ? -3.592 -4.837 22.490 1.00 88.81 96 GLN A C 1
ATOM 807 O O . GLN A 1 96 ? -3.120 -3.954 21.779 1.00 88.81 96 GLN A O 1
ATOM 812 N N . ALA A 1 97 ? -3.040 -5.187 23.654 1.00 92.50 97 ALA A N 1
ATOM 813 C CA . ALA A 1 97 ? -1.803 -4.606 24.171 1.00 92.50 97 ALA A CA 1
ATOM 814 C C . ALA A 1 97 ? -0.592 -5.055 23.339 1.00 92.50 97 ALA A C 1
ATOM 816 O O . ALA A 1 97 ? 0.280 -4.242 23.046 1.00 92.50 97 ALA A O 1
ATOM 817 N N . LEU A 1 98 ? -0.580 -6.313 22.880 1.00 93.50 98 LEU A N 1
ATOM 818 C CA . LEU A 1 98 ? 0.433 -6.786 21.937 1.00 93.50 98 LEU A CA 1
ATOM 819 C C . LEU A 1 98 ? 0.371 -6.024 20.604 1.00 93.50 98 LEU A C 1
ATOM 821 O O . LEU A 1 98 ? 1.408 -5.604 20.098 1.00 93.50 98 LEU A O 1
ATOM 825 N N . ALA A 1 99 ? -0.825 -5.812 20.046 1.00 93.88 99 ALA A N 1
ATOM 826 C CA . ALA A 1 99 ? -0.999 -5.041 18.818 1.00 93.88 99 ALA A CA 1
ATOM 827 C C . ALA A 1 99 ? -0.466 -3.608 18.975 1.00 93.88 99 ALA A C 1
ATOM 829 O O . ALA A 1 99 ? 0.288 -3.156 18.117 1.00 93.88 99 ALA A O 1
ATOM 830 N N . THR A 1 100 ? -0.785 -2.930 20.085 1.00 94.56 100 THR A N 1
ATOM 831 C CA . THR A 1 100 ? -0.209 -1.618 20.425 1.00 94.56 100 THR A CA 1
ATOM 832 C C . THR A 1 100 ? 1.323 -1.670 20.481 1.00 94.56 100 THR A C 1
ATOM 834 O O . THR A 1 100 ? 1.973 -0.918 19.762 1.00 94.56 100 THR A O 1
ATOM 837 N N . ALA A 1 101 ? 1.911 -2.603 21.239 1.00 95.25 101 ALA A N 1
ATOM 838 C CA . ALA A 1 101 ? 3.365 -2.709 21.393 1.00 95.25 101 ALA A CA 1
ATOM 839 C C . ALA A 1 101 ? 4.099 -2.995 20.066 1.00 95.25 101 ALA A C 1
ATOM 841 O O . ALA A 1 101 ? 5.150 -2.415 19.802 1.00 95.25 101 ALA A O 1
ATOM 842 N N . VAL A 1 102 ? 3.541 -3.849 19.197 1.00 95.94 102 VAL A N 1
ATOM 843 C CA . VAL A 1 102 ? 4.095 -4.109 17.854 1.00 95.94 102 VAL A CA 1
ATOM 844 C C . VAL A 1 102 ? 4.024 -2.857 16.976 1.00 95.94 102 VAL A C 1
ATOM 846 O O . VAL A 1 102 ? 4.964 -2.564 16.237 1.00 95.94 102 VAL A O 1
ATOM 849 N N . ILE A 1 103 ? 2.934 -2.092 17.057 1.00 96.94 103 ILE A N 1
ATOM 850 C CA . ILE A 1 103 ? 2.779 -0.846 16.301 1.00 96.94 103 ILE A CA 1
ATOM 851 C C . ILE A 1 103 ? 3.801 0.200 16.768 1.00 96.94 103 ILE A C 1
ATOM 853 O O . ILE A 1 103 ? 4.549 0.729 15.946 1.00 96.94 103 ILE A O 1
ATOM 857 N N . GLU A 1 104 ? 3.878 0.447 18.075 1.00 95.19 104 GLU A N 1
ATOM 858 C CA . GLU A 1 104 ? 4.693 1.509 18.679 1.00 95.19 104 GLU A CA 1
ATOM 859 C C . GLU A 1 104 ? 6.197 1.208 18.671 1.00 95.19 104 GLU A C 1
ATOM 861 O O . GLU A 1 104 ? 6.994 2.115 18.442 1.00 95.19 104 GLU A O 1
ATOM 866 N N . HIS A 1 105 ? 6.608 -0.049 18.877 1.00 96.12 105 HIS A N 1
ATOM 867 C CA . HIS A 1 105 ? 8.026 -0.414 18.995 1.00 96.12 105 HIS A CA 1
ATOM 868 C C . HIS A 1 105 ? 8.616 -1.090 17.751 1.00 96.12 105 HIS A C 1
ATOM 870 O O . HIS A 1 105 ? 9.835 -1.250 17.678 1.00 96.12 105 HIS A O 1
ATOM 876 N N . CYS A 1 106 ? 7.802 -1.514 16.775 1.00 96.50 106 CYS A N 1
ATOM 877 C CA . CYS A 1 106 ? 8.302 -2.223 15.589 1.00 96.50 106 CYS A CA 1
ATOM 878 C C . CYS A 1 106 ? 7.844 -1.612 14.262 1.00 96.50 106 CYS A C 1
ATOM 880 O O . CYS A 1 106 ? 8.672 -1.460 13.365 1.00 96.50 106 CYS A O 1
ATOM 882 N N . LEU A 1 107 ? 6.557 -1.280 14.106 1.00 97.75 107 LEU A N 1
ATOM 883 C CA . LEU A 1 107 ? 6.032 -0.807 12.820 1.00 97.75 107 LEU A CA 1
ATOM 884 C C . LEU A 1 107 ? 6.306 0.682 12.601 1.00 97.75 107 LEU A C 1
ATOM 886 O O . LEU A 1 107 ? 6.972 1.013 11.623 1.00 97.75 107 LEU A O 1
ATOM 890 N N . HIS A 1 108 ? 5.860 1.565 13.502 1.00 96.12 108 HIS A N 1
ATOM 891 C CA . HIS A 1 108 ? 6.030 3.014 13.343 1.00 96.12 108 HIS A CA 1
ATOM 892 C C . HIS A 1 108 ? 7.496 3.469 13.303 1.00 96.12 108 HIS A C 1
ATOM 894 O O . HIS A 1 108 ? 7.846 4.166 12.353 1.00 96.12 108 HIS A O 1
ATOM 900 N N . PRO A 1 109 ? 8.396 3.049 14.220 1.00 97.00 109 PRO A N 1
ATOM 901 C CA . PRO A 1 109 ? 9.786 3.514 14.190 1.00 97.00 109 PRO A CA 1
ATOM 902 C C . PRO A 1 109 ? 10.522 3.125 12.906 1.00 97.00 109 PRO A C 1
ATOM 904 O O . PRO A 1 109 ? 11.499 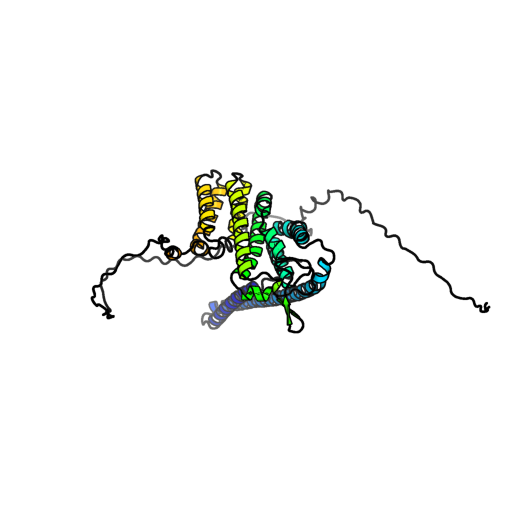3.766 12.536 1.00 97.00 109 PRO A O 1
ATOM 907 N N . ARG A 1 110 ? 10.061 2.063 12.229 1.00 98.00 110 ARG A N 1
ATOM 908 C CA . ARG A 1 110 ? 10.661 1.553 10.999 1.00 98.00 110 ARG A CA 1
ATOM 909 C C . ARG A 1 110 ? 9.993 2.096 9.736 1.00 98.00 110 ARG A C 1
ATOM 911 O O . ARG A 1 110 ? 10.704 2.463 8.807 1.00 98.00 110 ARG A O 1
ATOM 918 N N . CYS A 1 111 ? 8.662 2.174 9.681 1.00 98.00 111 CYS A N 1
ATOM 919 C CA . CYS A 1 111 ? 7.951 2.558 8.458 1.00 98.00 111 CYS A CA 1
ATOM 920 C C . CYS A 1 111 ? 8.207 4.011 8.035 1.00 98.00 111 CYS A C 1
ATOM 922 O O . CYS A 1 111 ? 7.963 4.342 6.883 1.00 98.00 111 CYS A O 1
ATOM 924 N N . LEU A 1 112 ? 8.697 4.866 8.938 1.00 97.88 112 LEU A N 1
ATOM 925 C CA . LEU A 1 112 ? 9.051 6.255 8.638 1.00 97.88 112 LEU A CA 1
ATOM 926 C C . LEU A 1 112 ? 10.449 6.411 8.004 1.00 97.88 112 LEU A C 1
ATOM 928 O O . LEU A 1 112 ? 10.690 7.406 7.322 1.00 97.88 112 LEU A O 1
ATOM 932 N N . LEU A 1 113 ? 11.353 5.434 8.172 1.00 97.38 113 LEU A N 1
ATOM 933 C CA . LEU A 1 113 ? 12.775 5.554 7.802 1.00 97.38 113 LEU A CA 1
ATOM 934 C C . LEU A 1 113 ? 13.017 5.608 6.288 1.00 97.38 113 LEU A C 1
ATOM 936 O O . LEU A 1 113 ? 13.854 6.375 5.807 1.00 97.38 113 LEU A O 1
ATOM 940 N N . SER A 1 114 ? 12.321 4.766 5.522 1.00 97.75 114 SER A N 1
ATOM 941 C CA . SER A 1 114 ? 12.506 4.676 4.074 1.00 97.75 114 SER A CA 1
ATOM 942 C C . SER A 1 114 ? 11.269 4.122 3.358 1.00 97.75 114 SER A C 1
ATOM 944 O O . SER A 1 114 ? 10.478 3.399 3.972 1.00 97.75 114 SER A O 1
ATOM 946 N N . PRO A 1 115 ? 11.120 4.364 2.039 1.00 97.19 115 PRO A N 1
ATOM 947 C CA . PRO A 1 115 ? 10.061 3.745 1.243 1.00 97.19 115 PRO A CA 1
ATOM 948 C C . PRO A 1 115 ? 10.098 2.209 1.277 1.00 97.19 115 PRO A C 1
ATOM 950 O O . PRO A 1 115 ? 9.053 1.562 1.309 1.00 97.19 115 PRO A O 1
ATOM 953 N N . MET A 1 116 ? 11.298 1.614 1.309 1.00 96.12 116 MET A N 1
ATOM 954 C CA . MET A 1 116 ? 11.478 0.160 1.375 1.00 96.12 116 MET A CA 1
ATOM 955 C C . MET A 1 116 ? 11.063 -0.409 2.737 1.00 96.12 116 MET A C 1
ATOM 957 O O . MET A 1 116 ? 10.549 -1.526 2.809 1.00 96.12 116 MET A O 1
ATOM 961 N N . ASP A 1 117 ? 11.277 0.349 3.813 1.00 98.00 117 ASP A N 1
ATOM 962 C CA . ASP A 1 117 ? 10.868 -0.030 5.163 1.00 98.00 117 ASP A CA 1
ATOM 963 C C . ASP A 1 117 ? 9.361 0.135 5.383 1.00 98.00 117 ASP A C 1
ATOM 965 O O . ASP A 1 117 ? 8.755 -0.706 6.045 1.00 98.00 117 ASP A O 1
ATOM 969 N N . ALA A 1 118 ? 8.735 1.143 4.769 1.00 98.06 118 ALA A N 1
ATOM 970 C CA . ALA A 1 118 ? 7.280 1.279 4.712 1.00 98.06 118 ALA A CA 1
ATOM 971 C C . ALA A 1 118 ? 6.618 0.055 4.048 1.00 98.06 118 ALA A C 1
ATOM 973 O O . ALA A 1 118 ? 5.733 -0.569 4.643 1.00 98.06 118 ALA A O 1
ATOM 974 N N . ASP A 1 119 ? 7.105 -0.341 2.864 1.00 96.94 119 ASP A N 1
ATOM 975 C CA . ASP A 1 119 ? 6.635 -1.539 2.154 1.00 96.94 119 ASP A CA 1
ATOM 976 C C . ASP A 1 119 ? 6.871 -2.809 2.984 1.00 96.94 119 ASP A C 1
ATOM 978 O O . ASP A 1 119 ? 5.974 -3.642 3.132 1.00 96.94 119 ASP A O 1
ATOM 982 N N . TYR A 1 120 ? 8.068 -2.950 3.567 1.00 97.62 120 TYR A N 1
ATOM 983 C CA . TYR A 1 120 ? 8.403 -4.073 4.439 1.00 97.62 120 TYR A CA 1
ATOM 984 C C . TYR A 1 120 ? 7.453 -4.172 5.636 1.00 97.62 120 TYR A C 1
ATOM 986 O O . TYR A 1 120 ? 6.985 -5.268 5.934 1.00 97.62 120 TYR A O 1
ATOM 994 N N . CYS A 1 121 ? 7.147 -3.064 6.319 1.00 98.25 121 CYS A N 1
ATOM 995 C CA . CYS A 1 121 ? 6.273 -3.075 7.492 1.00 98.25 121 CYS A CA 1
ATOM 996 C C . CYS A 1 121 ? 4.858 -3.550 7.138 1.00 98.25 121 CYS A C 1
ATOM 998 O O . CYS A 1 121 ? 4.318 -4.404 7.843 1.00 98.25 121 CYS A O 1
ATOM 1000 N N . ALA A 1 122 ? 4.285 -3.078 6.026 1.00 97.88 122 ALA A N 1
ATOM 1001 C CA . ALA A 1 122 ? 2.979 -3.547 5.557 1.00 97.88 122 ALA A CA 1
ATOM 1002 C C . ALA A 1 122 ? 3.012 -5.048 5.204 1.00 97.88 122 ALA A C 1
ATOM 1004 O O . ALA A 1 122 ? 2.220 -5.836 5.730 1.00 97.88 122 ALA A O 1
ATOM 1005 N N . GLN A 1 123 ? 3.997 -5.472 4.401 1.00 96.94 123 GLN A N 1
ATOM 1006 C CA . GLN A 1 123 ? 4.172 -6.880 4.028 1.00 96.94 123 GLN A CA 1
ATOM 1007 C C . GLN A 1 123 ? 4.436 -7.783 5.242 1.00 96.94 123 GLN A C 1
ATOM 1009 O O . GLN A 1 123 ? 3.991 -8.931 5.257 1.00 96.94 123 GLN A O 1
ATOM 1014 N N . MET A 1 124 ? 5.125 -7.299 6.277 1.00 97.25 124 MET A N 1
ATOM 1015 C CA . MET A 1 124 ? 5.385 -8.064 7.497 1.00 97.25 124 MET A CA 1
ATOM 1016 C C . MET A 1 124 ? 4.088 -8.342 8.264 1.00 97.25 124 MET A C 1
ATOM 1018 O O . MET A 1 124 ? 3.866 -9.485 8.658 1.00 97.25 124 MET A O 1
ATOM 1022 N N . VAL A 1 125 ? 3.186 -7.360 8.404 1.00 97.88 125 VAL A N 1
ATOM 1023 C CA . VAL A 1 125 ? 1.866 -7.577 9.035 1.00 97.88 125 VAL A CA 1
ATOM 1024 C C . VAL A 1 125 ? 1.058 -8.630 8.269 1.00 97.88 125 VAL A C 1
ATOM 1026 O O . VAL A 1 125 ? 0.499 -9.542 8.886 1.00 97.88 125 VAL A O 1
ATOM 1029 N N . LYS A 1 126 ? 1.068 -8.579 6.929 1.00 96.81 126 LYS A N 1
ATOM 1030 C CA . LYS A 1 126 ? 0.438 -9.601 6.079 1.00 96.81 126 LYS A CA 1
ATOM 1031 C C . LYS A 1 126 ? 1.052 -10.989 6.270 1.00 96.81 126 LYS A C 1
ATOM 1033 O O . LYS A 1 126 ? 0.326 -11.969 6.407 1.00 96.81 126 LYS A O 1
ATOM 1038 N N . ASN A 1 127 ? 2.381 -11.095 6.315 1.00 95.81 127 ASN A N 1
ATOM 1039 C CA . ASN A 1 127 ? 3.059 -12.378 6.523 1.00 95.81 127 ASN A CA 1
ATOM 1040 C C . ASN A 1 127 ? 2.765 -12.959 7.919 1.00 95.81 127 ASN A C 1
ATOM 1042 O O . ASN A 1 127 ? 2.483 -14.150 8.023 1.00 95.81 127 ASN A O 1
ATOM 1046 N N . ILE A 1 128 ? 2.747 -12.134 8.974 1.00 95.81 128 ILE A N 1
ATOM 1047 C CA . ILE A 1 128 ? 2.369 -12.554 10.337 1.00 95.81 128 ILE A CA 1
ATOM 1048 C C . ILE A 1 128 ? 0.924 -13.090 10.365 1.00 95.81 128 ILE A C 1
ATOM 1050 O O . ILE A 1 128 ? 0.673 -14.120 11.002 1.00 95.81 128 ILE A O 1
ATOM 1054 N N . HIS A 1 129 ? -0.001 -12.437 9.645 1.00 96.62 129 HIS A N 1
ATOM 1055 C CA . HIS A 1 129 ? -1.381 -12.901 9.464 1.00 96.62 129 HIS A CA 1
ATOM 1056 C C . HIS A 1 129 ? -1.437 -14.263 8.757 1.00 96.62 129 HIS A C 1
ATOM 1058 O O . HIS A 1 129 ? -1.903 -15.233 9.350 1.00 96.62 129 HIS A O 1
ATOM 1064 N N . LEU A 1 130 ? -0.904 -14.352 7.531 1.00 95.69 130 LEU A N 1
ATOM 1065 C CA . LEU A 1 130 ? -0.963 -15.545 6.672 1.00 95.69 130 LEU A CA 1
ATOM 1066 C C . LEU A 1 130 ? -0.247 -16.766 7.270 1.00 95.69 130 LEU A C 1
ATOM 1068 O O . LEU A 1 130 ? -0.598 -17.904 6.968 1.00 95.69 130 LEU A O 1
ATOM 1072 N N . GLN A 1 131 ? 0.750 -16.558 8.133 1.00 93.81 131 GLN A N 1
ATOM 1073 C CA . GLN A 1 131 ? 1.393 -17.649 8.868 1.00 93.81 131 GLN A CA 1
ATOM 1074 C C . GLN A 1 131 ? 0.565 -18.173 10.053 1.00 93.81 131 GLN A C 1
ATOM 1076 O O . GLN A 1 131 ? 0.948 -19.175 10.662 1.00 93.81 131 GLN A O 1
ATOM 1081 N N . GLY A 1 132 ? -0.543 -17.521 10.415 1.00 93.44 132 GLY A N 1
ATOM 1082 C CA . GLY A 1 132 ? -1.331 -17.870 11.594 1.00 93.44 132 GLY A CA 1
ATOM 1083 C C . GLY A 1 132 ? -0.492 -17.779 12.862 1.00 93.44 132 GLY A C 1
ATOM 1084 O O . GLY A 1 132 ? -0.288 -18.778 13.556 1.00 93.44 132 GLY A O 1
ATOM 1085 N N . THR A 1 133 ? 0.093 -16.610 13.105 1.00 93.50 133 THR A N 1
ATOM 1086 C CA . THR A 1 133 ? 0.952 -16.366 14.269 1.00 93.50 133 THR A CA 1
ATOM 1087 C C . THR A 1 133 ? 0.118 -16.371 15.558 1.00 93.50 133 THR A C 1
ATOM 1089 O O . THR A 1 133 ? -0.778 -15.532 15.686 1.00 93.50 133 THR A O 1
ATOM 1092 N N . PRO A 1 134 ? 0.374 -17.281 16.521 1.00 91.06 134 PRO A N 1
ATOM 1093 C CA . PRO A 1 134 ? -0.338 -17.293 17.800 1.00 91.06 134 PRO A CA 1
ATOM 1094 C C . PRO A 1 134 ? -0.170 -15.966 18.550 1.00 91.06 134 PRO A C 1
ATOM 1096 O O . PRO A 1 134 ? 0.877 -15.336 18.455 1.00 91.06 134 PRO A O 1
ATOM 1099 N N . GLY A 1 135 ? -1.190 -15.520 19.285 1.00 89.94 135 GLY A N 1
ATOM 1100 C CA . GLY A 1 135 ? -1.150 -14.253 20.032 1.00 89.94 135 GLY A CA 1
ATOM 1101 C C . GLY A 1 135 ? -1.451 -12.991 19.207 1.00 89.94 135 GLY A C 1
ATOM 1102 O O . GLY A 1 135 ? -1.957 -12.017 19.759 1.00 89.94 135 GLY A O 1
ATOM 1103 N N . PHE A 1 136 ? -1.211 -12.994 17.891 1.00 93.56 136 PHE A N 1
ATOM 1104 C CA . PHE A 1 136 ? -1.353 -11.797 17.056 1.00 93.56 136 PHE A CA 1
ATOM 1105 C C . PHE A 1 136 ? -2.752 -11.654 16.432 1.00 93.56 136 PHE A C 1
ATOM 1107 O O . PHE A 1 136 ? -3.124 -12.398 15.523 1.00 93.56 136 PHE A O 1
ATOM 1114 N N . SER A 1 137 ? -3.509 -10.639 16.861 1.00 95.19 137 SER A N 1
ATOM 1115 C CA . SER A 1 137 ? -4.750 -10.227 16.192 1.00 95.19 137 SER A CA 1
ATOM 1116 C C . SER A 1 137 ? -4.467 -9.181 15.113 1.00 95.19 137 SER A C 1
ATOM 1118 O O . SER A 1 137 ? -4.278 -7.997 15.402 1.00 95.19 137 SER A O 1
ATOM 1120 N N . THR A 1 138 ? -4.498 -9.600 13.848 1.00 97.06 138 THR A N 1
ATOM 1121 C CA . THR A 1 138 ? -4.456 -8.696 12.688 1.00 97.06 138 THR A CA 1
ATOM 1122 C C . THR A 1 138 ? -5.631 -7.718 12.698 1.00 97.06 138 THR A C 1
ATOM 1124 O O . THR A 1 138 ? -5.454 -6.551 12.367 1.00 97.06 138 THR A O 1
ATOM 1127 N N . LEU A 1 139 ? -6.814 -8.160 13.139 1.00 96.00 139 LEU A N 1
ATOM 1128 C CA . LEU A 1 139 ? -8.014 -7.327 13.237 1.00 96.00 139 LEU A CA 1
ATOM 1129 C C . LEU A 1 139 ? -7.834 -6.182 14.245 1.00 96.00 139 LEU A C 1
ATOM 1131 O O . LEU A 1 139 ? -8.148 -5.034 13.927 1.00 96.00 139 LEU A O 1
ATOM 1135 N N . MET A 1 140 ? -7.276 -6.459 15.430 1.00 95.56 140 MET A N 1
ATOM 1136 C CA . MET A 1 140 ? -6.937 -5.410 16.401 1.00 95.56 140 MET A CA 1
ATOM 1137 C C . MET A 1 140 ? -5.781 -4.532 15.915 1.00 95.56 140 MET A C 1
ATOM 1139 O O . MET A 1 140 ? -5.833 -3.318 16.097 1.00 95.56 140 MET A O 1
ATOM 1143 N N . CYS A 1 141 ? -4.767 -5.115 15.265 1.00 96.94 141 CYS A N 1
ATOM 1144 C CA . CYS A 1 141 ? -3.660 -4.362 14.675 1.00 96.94 141 CYS A CA 1
ATOM 1145 C C . CYS A 1 141 ? -4.168 -3.343 13.643 1.00 96.94 141 CYS A C 1
ATOM 1147 O O . CYS A 1 141 ? -3.829 -2.168 13.738 1.00 96.94 141 CYS A O 1
ATOM 1149 N N . TYR A 1 142 ? -5.060 -3.743 12.733 1.00 97.44 142 TYR A N 1
ATOM 1150 C CA . TYR A 1 142 ? -5.683 -2.834 11.771 1.00 97.44 142 TYR A CA 1
ATOM 1151 C C . TYR A 1 142 ? -6.639 -1.822 12.419 1.00 97.44 142 TYR A C 1
ATOM 1153 O O . TYR A 1 142 ? -6.627 -0.664 12.016 1.00 97.44 142 TYR A O 1
ATOM 1161 N N . ASP A 1 143 ? -7.420 -2.177 13.451 1.00 96.06 143 ASP A N 1
ATOM 1162 C CA . ASP A 1 143 ? -8.269 -1.177 14.129 1.00 96.06 143 ASP A CA 1
ATOM 1163 C C . ASP A 1 143 ? -7.467 -0.109 14.880 1.00 96.06 143 ASP A C 1
ATOM 1165 O O . ASP A 1 143 ? -7.925 1.033 14.991 1.00 96.06 143 ASP A O 1
ATOM 1169 N N . LYS A 1 144 ? -6.262 -0.462 15.347 1.00 95.56 144 LYS A N 1
ATOM 1170 C CA . LYS A 1 144 ? -5.277 0.493 15.857 1.00 95.56 144 LYS A CA 1
ATOM 1171 C C . LYS A 1 144 ? -4.657 1.299 14.711 1.00 95.56 144 LYS A C 1
ATOM 1173 O O . LYS A 1 144 ? -4.820 2.512 14.730 1.00 95.56 144 LYS A O 1
ATOM 1178 N N . LEU A 1 145 ? -4.062 0.656 13.698 1.00 96.88 145 LEU A N 1
ATOM 1179 C CA . LEU A 1 145 ? -3.413 1.287 12.527 1.00 96.88 145 LEU A CA 1
ATOM 1180 C C . LEU A 1 145 ? -4.345 2.127 11.634 1.00 96.88 145 LEU A C 1
ATOM 1182 O O . LEU A 1 145 ? -3.865 2.956 10.869 1.00 96.88 145 LEU A O 1
ATOM 1186 N N . LEU A 1 146 ? -5.663 1.961 11.746 1.00 96.56 146 LEU A N 1
ATOM 1187 C CA . LEU A 1 146 ? -6.677 2.804 11.099 1.00 96.56 146 LEU A CA 1
ATOM 1188 C C . LEU A 1 146 ? -7.567 3.530 12.130 1.00 96.56 146 LEU A C 1
ATOM 1190 O O . LEU A 1 146 ? -8.713 3.896 11.861 1.00 96.56 146 LEU A O 1
ATOM 1194 N N . GLY A 1 147 ? -7.032 3.703 13.342 1.00 93.31 147 GLY A N 1
ATOM 1195 C CA . GLY A 1 147 ? -7.596 4.463 14.452 1.00 93.31 147 GLY A CA 1
ATOM 1196 C C . GLY A 1 147 ? -7.130 5.921 14.504 1.00 93.31 147 GLY A C 1
ATOM 1197 O O . GLY A 1 147 ? -6.456 6.417 13.607 1.00 93.31 147 GLY A O 1
ATOM 1198 N N . ASP A 1 148 ? -7.436 6.599 15.609 1.00 90.75 148 ASP A N 1
ATOM 1199 C CA . ASP A 1 148 ? -7.252 8.056 15.732 1.00 90.75 148 ASP A CA 1
ATOM 1200 C C . ASP A 1 148 ? -5.788 8.517 15.880 1.00 90.75 148 ASP A C 1
ATOM 1202 O O . ASP A 1 148 ? -5.460 9.682 15.677 1.00 90.75 148 ASP A O 1
ATOM 1206 N N . HIS A 1 149 ? -4.862 7.587 16.116 1.00 90.38 149 HIS A N 1
ATOM 1207 C CA . HIS A 1 149 ? -3.424 7.863 16.034 1.00 90.38 149 HIS A CA 1
ATOM 1208 C C . HIS A 1 149 ? -2.962 8.329 14.629 1.00 90.38 149 HIS A C 1
ATOM 1210 O O . HIS A 1 149 ? -1.891 8.923 14.543 1.00 90.38 149 HIS A O 1
ATOM 1216 N N . ILE A 1 150 ? -3.738 8.118 13.546 1.00 95.56 150 ILE A N 1
ATOM 1217 C CA . ILE A 1 150 ? -3.399 8.621 12.195 1.00 95.56 150 ILE A CA 1
ATOM 1218 C C . ILE A 1 150 ? -3.172 10.133 12.229 1.00 95.56 150 ILE A C 1
ATOM 1220 O O . ILE A 1 150 ? -2.218 10.624 11.626 1.00 95.56 150 ILE A O 1
ATOM 1224 N N . GLN A 1 151 ? -4.023 10.872 12.948 1.00 94.81 151 GLN A N 1
ATOM 1225 C CA . GLN A 1 151 ? -3.888 12.319 13.097 1.00 94.81 151 GLN A CA 1
ATOM 1226 C C . GLN A 1 151 ? -2.576 12.682 13.806 1.00 94.81 151 GLN A C 1
ATOM 1228 O O . GLN A 1 151 ? -1.871 13.586 13.364 1.00 94.81 151 GLN A O 1
ATOM 1233 N N . VAL A 1 152 ? -2.227 11.950 14.871 1.00 93.88 152 VAL A N 1
ATOM 1234 C CA . VAL A 1 152 ? -0.994 12.170 15.645 1.00 93.88 152 VAL A CA 1
ATOM 1235 C C . VAL A 1 152 ? 0.242 11.887 14.792 1.00 93.88 152 VAL A C 1
ATOM 1237 O O . VAL A 1 152 ? 1.118 12.740 14.717 1.00 93.88 152 VAL A O 1
ATOM 1240 N N . MET A 1 153 ? 0.280 10.753 14.084 1.00 95.75 153 MET A N 1
ATOM 1241 C CA . MET A 1 153 ? 1.384 10.400 13.182 1.00 95.75 153 MET A CA 1
ATOM 1242 C C . MET A 1 153 ? 1.528 11.414 12.038 1.00 95.75 153 MET A C 1
ATOM 1244 O O . MET A 1 153 ? 2.635 11.841 11.726 1.00 95.75 153 MET A O 1
ATOM 1248 N N . THR A 1 154 ? 0.416 11.845 11.433 1.00 96.00 154 THR A N 1
ATOM 1249 C CA . THR A 1 154 ? 0.428 12.824 10.328 1.00 96.00 154 THR A CA 1
ATOM 1250 C C . THR A 1 154 ? 0.902 14.207 10.791 1.00 96.00 154 THR A C 1
ATOM 1252 O O . THR A 1 154 ? 1.552 14.914 10.023 1.00 96.00 154 THR A O 1
ATOM 1255 N N . PHE A 1 155 ? 0.618 14.589 12.042 1.00 93.69 155 PHE A N 1
ATOM 1256 C CA . PHE A 1 155 ? 1.172 15.787 12.681 1.00 93.69 155 PHE A CA 1
ATOM 1257 C C . PHE A 1 155 ? 2.680 15.614 12.917 1.00 93.69 155 PHE A C 1
ATOM 1259 O O . PHE A 1 155 ? 3.459 16.427 12.429 1.00 93.69 155 PHE A O 1
ATOM 1266 N N . SER A 1 156 ? 3.100 14.576 13.648 1.00 94.25 156 SER A N 1
ATOM 1267 C CA . SER A 1 156 ? 4.472 14.464 14.165 1.00 94.25 156 SER A CA 1
ATOM 1268 C C . SER A 1 156 ? 5.546 14.174 13.114 1.00 94.25 156 SER A C 1
ATOM 1270 O O . SER A 1 156 ? 6.724 14.372 13.399 1.00 94.25 156 SER A O 1
ATOM 1272 N N . CYS A 1 157 ? 5.170 13.711 11.921 1.00 96.56 157 CYS A N 1
ATOM 1273 C CA . CYS A 1 157 ? 6.101 13.454 10.824 1.00 96.56 157 CYS A CA 1
ATOM 1274 C C . CYS A 1 157 ? 6.647 14.740 10.173 1.00 96.56 157 CYS A C 1
ATOM 1276 O O . CYS A 1 157 ? 5.927 15.714 9.953 1.00 96.56 157 CYS A O 1
ATOM 1278 N N . SER A 1 158 ? 7.898 14.694 9.716 1.00 97.38 158 SER A N 1
ATOM 1279 C CA . SER A 1 158 ? 8.382 15.554 8.626 1.00 97.38 158 SER A CA 1
ATOM 1280 C C . SER A 1 158 ? 7.721 15.201 7.279 1.00 97.38 158 SER A C 1
ATOM 1282 O O . SER A 1 158 ? 7.106 14.144 7.142 1.00 97.38 158 SER A O 1
ATOM 1284 N N . GLU A 1 159 ? 7.896 16.034 6.241 1.00 95.88 159 GLU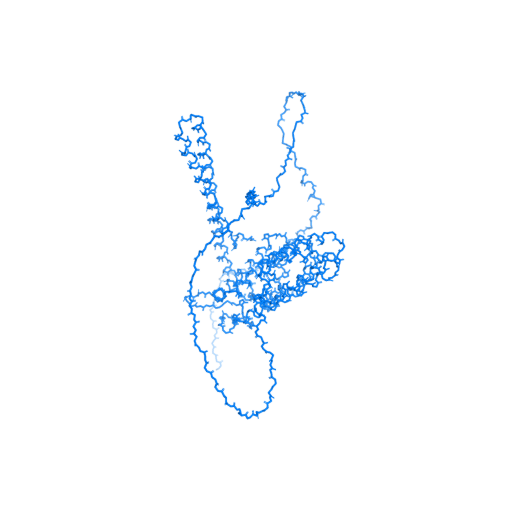 A N 1
ATOM 1285 C CA . GLU A 1 159 ? 7.404 15.747 4.874 1.00 95.88 159 GLU A CA 1
ATOM 1286 C C . GLU A 1 159 ? 7.825 14.346 4.379 1.00 95.88 159 GLU A C 1
ATOM 1288 O O . GLU A 1 159 ? 7.030 13.614 3.781 1.00 95.88 159 GLU A O 1
ATOM 1293 N N . TYR A 1 160 ? 9.088 13.978 4.609 1.00 97.56 160 TYR A N 1
ATOM 1294 C CA . TYR A 1 160 ? 9.652 12.719 4.128 1.00 97.56 160 TYR A CA 1
ATOM 1295 C C . TYR A 1 160 ? 9.052 11.518 4.871 1.00 97.56 160 TYR A C 1
ATOM 1297 O O . TYR A 1 160 ? 8.640 10.537 4.249 1.00 97.56 160 TYR A O 1
ATOM 1305 N N . GLU A 1 161 ? 8.924 11.625 6.193 1.00 98.50 161 GLU A N 1
ATOM 1306 C CA . GLU A 1 161 ? 8.295 10.601 7.028 1.00 98.50 161 GLU A CA 1
ATOM 1307 C C . GLU A 1 161 ? 6.799 10.468 6.718 1.00 98.50 161 GLU A C 1
ATOM 1309 O O . GLU A 1 161 ? 6.304 9.349 6.622 1.00 98.50 161 GLU A O 1
ATOM 1314 N N . ALA A 1 162 ? 6.089 11.572 6.454 1.00 98.31 162 ALA A N 1
ATOM 1315 C CA . ALA A 1 162 ? 4.676 11.559 6.071 1.00 98.31 162 ALA A CA 1
ATOM 1316 C C . ALA A 1 162 ? 4.451 10.836 4.731 1.00 98.31 162 ALA A C 1
ATOM 1318 O O . ALA A 1 162 ? 3.464 10.114 4.572 1.00 98.31 162 ALA A O 1
ATOM 1319 N N . ARG A 1 163 ? 5.390 10.957 3.781 1.00 98.44 163 ARG A N 1
ATOM 1320 C CA . ARG A 1 163 ? 5.374 10.194 2.522 1.00 98.44 163 ARG A CA 1
ATOM 1321 C C . ARG A 1 163 ? 5.573 8.697 2.765 1.00 98.44 163 ARG A C 1
ATOM 1323 O O . ARG A 1 163 ? 4.815 7.885 2.238 1.00 98.44 163 ARG A O 1
ATOM 1330 N N . ASN A 1 164 ? 6.535 8.326 3.610 1.00 98.69 164 ASN A N 1
ATOM 1331 C CA . ASN A 1 164 ? 6.772 6.924 3.965 1.00 98.69 164 ASN A CA 1
ATOM 1332 C C . ASN A 1 164 ? 5.593 6.332 4.770 1.00 98.69 164 ASN A C 1
ATOM 1334 O O . ASN A 1 164 ? 5.168 5.207 4.508 1.00 98.69 164 ASN A O 1
ATOM 1338 N N . TYR A 1 165 ? 4.980 7.110 5.668 1.00 98.62 165 TYR A N 1
ATOM 1339 C CA . TYR A 1 165 ? 3.764 6.735 6.395 1.00 98.62 165 TYR A CA 1
ATOM 1340 C C . TYR A 1 165 ? 2.570 6.531 5.454 1.00 98.62 165 TYR A C 1
ATOM 1342 O O . TYR A 1 165 ? 1.887 5.512 5.544 1.00 98.62 165 TYR A O 1
ATOM 1350 N N . GLY A 1 166 ? 2.357 7.440 4.495 1.00 98.50 166 GLY A N 1
ATOM 1351 C CA . GLY A 1 166 ? 1.333 7.294 3.457 1.00 98.50 166 GLY A CA 1
ATOM 1352 C C . GLY A 1 166 ? 1.521 6.027 2.619 1.00 98.50 166 GLY A C 1
ATOM 1353 O O . GLY A 1 166 ? 0.559 5.298 2.380 1.00 98.50 166 GLY A O 1
ATOM 1354 N N . ARG A 1 167 ? 2.767 5.700 2.257 1.00 98.62 167 ARG A N 1
ATOM 1355 C CA . ARG A 1 167 ? 3.124 4.456 1.559 1.00 98.62 167 ARG A CA 1
ATOM 1356 C C . ARG A 1 167 ? 2.849 3.201 2.399 1.00 98.62 167 ARG A C 1
ATOM 1358 O O . ARG A 1 167 ? 2.300 2.225 1.888 1.00 98.62 167 ARG A O 1
ATOM 1365 N N . PHE A 1 168 ? 3.165 3.234 3.694 1.00 98.69 168 PHE A N 1
ATOM 1366 C CA . PHE A 1 168 ? 2.841 2.155 4.632 1.00 98.69 168 PHE A CA 1
ATOM 1367 C C . PHE A 1 168 ? 1.322 1.959 4.766 1.00 98.69 168 PHE A C 1
ATOM 1369 O O . PHE A 1 168 ? 0.835 0.836 4.618 1.00 98.69 168 PHE A O 1
ATOM 1376 N N . LEU A 1 169 ? 0.560 3.045 4.954 1.00 98.69 169 LEU A N 1
ATOM 1377 C CA . LEU A 1 169 ? -0.905 3.009 4.980 1.00 98.69 169 LEU A CA 1
ATOM 1378 C C . LEU A 1 169 ? -1.488 2.478 3.665 1.00 98.69 169 LEU A C 1
ATOM 1380 O O . LEU A 1 169 ? -2.407 1.664 3.706 1.00 98.69 169 LEU A O 1
ATOM 1384 N N . HIS A 1 170 ? -0.937 2.867 2.510 1.00 98.75 170 HIS A N 1
ATOM 1385 C CA . HIS A 1 170 ? -1.329 2.318 1.211 1.00 98.75 170 HIS A CA 1
ATOM 1386 C C . HIS A 1 170 ? -1.141 0.793 1.178 1.00 98.75 170 HIS A C 1
ATOM 1388 O O . HIS A 1 170 ? -2.067 0.081 0.800 1.00 98.75 170 HIS A O 1
ATOM 1394 N N . GLY A 1 171 ? 0.005 0.273 1.633 1.00 98.25 171 GLY A N 1
ATOM 1395 C CA . GLY A 1 171 ? 0.249 -1.171 1.721 1.00 98.25 171 GLY A CA 1
ATOM 1396 C C . GLY A 1 171 ? -0.771 -1.912 2.598 1.00 98.25 171 GLY A C 1
ATOM 1397 O O . GLY A 1 171 ? -1.325 -2.924 2.173 1.00 98.25 171 GLY A O 1
ATOM 1398 N N . ILE A 1 172 ? -1.079 -1.374 3.783 1.00 98.56 172 ILE A N 1
ATOM 1399 C CA . ILE A 1 172 ? -2.103 -1.925 4.691 1.00 98.56 172 ILE A CA 1
ATOM 1400 C C . ILE A 1 172 ? -3.498 -1.901 4.038 1.00 98.56 172 ILE A C 1
ATOM 1402 O O . ILE A 1 172 ? -4.238 -2.884 4.102 1.00 98.56 172 ILE A O 1
ATOM 1406 N N . LEU A 1 173 ? -3.854 -0.797 3.377 1.00 98.56 173 LEU A N 1
ATOM 1407 C CA . LEU A 1 173 ? -5.143 -0.632 2.706 1.00 98.56 173 LEU A CA 1
ATOM 1408 C C . LEU A 1 173 ? -5.281 -1.509 1.451 1.00 98.56 173 LEU A C 1
ATOM 1410 O O . LEU A 1 173 ? -6.386 -1.964 1.179 1.00 98.56 173 LEU A O 1
ATOM 1414 N N . VAL A 1 174 ? -4.204 -1.810 0.717 1.00 98.12 174 VAL A N 1
ATOM 1415 C CA . VAL A 1 174 ? -4.227 -2.765 -0.412 1.00 98.12 174 VAL A CA 1
ATOM 1416 C C . VAL A 1 174 ? -4.655 -4.159 0.051 1.00 98.12 174 VAL A C 1
ATOM 1418 O O . VAL A 1 174 ? -5.527 -4.768 -0.572 1.00 98.12 174 VAL A O 1
ATOM 1421 N N . ASP A 1 175 ? -4.097 -4.653 1.158 1.00 97.81 175 ASP A N 1
ATOM 1422 C CA . ASP A 1 175 ? -4.464 -5.966 1.701 1.00 97.81 175 ASP A CA 1
ATOM 1423 C C . ASP A 1 175 ? -5.919 -5.991 2.184 1.00 97.81 175 ASP A C 1
ATOM 1425 O O . ASP A 1 175 ? -6.674 -6.908 1.850 1.00 97.81 175 ASP A O 1
ATOM 1429 N N . ILE A 1 176 ? -6.339 -4.934 2.883 1.00 98.38 176 ILE A N 1
ATOM 1430 C CA . ILE A 1 176 ? -7.723 -4.753 3.331 1.00 98.38 176 ILE A CA 1
ATOM 1431 C C . ILE A 1 176 ? -8.697 -4.695 2.147 1.00 98.38 176 ILE A C 1
ATOM 1433 O O . ILE A 1 176 ? -9.739 -5.350 2.173 1.00 98.38 176 ILE A O 1
ATOM 1437 N N . MET A 1 177 ? -8.365 -3.952 1.089 1.00 98.00 177 MET A N 1
ATOM 1438 C CA . MET A 1 177 ? -9.213 -3.816 -0.096 1.00 98.00 177 MET A CA 1
ATOM 1439 C C . MET A 1 177 ? -9.307 -5.116 -0.898 1.00 98.00 177 MET A C 1
ATOM 1441 O O . MET A 1 177 ? -10.392 -5.438 -1.383 1.00 98.00 177 MET A O 1
ATOM 1445 N N . ARG A 1 178 ? -8.227 -5.907 -0.984 1.00 97.62 178 ARG A N 1
ATOM 1446 C CA . ARG A 1 178 ? -8.273 -7.244 -1.600 1.00 97.62 178 ARG A CA 1
ATOM 1447 C C . ARG A 1 178 ? -9.240 -8.165 -0.853 1.00 97.62 178 ARG A C 1
ATOM 1449 O O . ARG A 1 178 ? -10.064 -8.816 -1.484 1.00 97.62 178 ARG A O 1
ATOM 1456 N N . TRP A 1 179 ? -9.191 -8.175 0.477 1.00 98.19 179 TRP A N 1
ATOM 1457 C CA . TRP A 1 179 ? -10.123 -8.949 1.301 1.00 98.19 179 TRP A CA 1
ATOM 1458 C C . TRP A 1 179 ? -11.555 -8.385 1.315 1.00 98.19 179 TRP A C 1
ATOM 1460 O O . TRP A 1 179 ? -12.508 -9.143 1.464 1.00 98.19 179 TRP A O 1
ATOM 1470 N N . HIS A 1 180 ? -11.739 -7.076 1.125 1.00 98.12 180 HIS A N 1
ATOM 1471 C CA . HIS A 1 180 ? -13.057 -6.444 0.986 1.00 98.12 180 HIS A CA 1
ATOM 1472 C C . HIS A 1 180 ? -13.742 -6.770 -0.353 1.00 98.12 180 HIS A C 1
ATOM 1474 O O . HIS A 1 180 ? -14.967 -6.904 -0.396 1.00 98.12 180 HIS A O 1
ATOM 1480 N N . GLY A 1 181 ? -12.967 -6.839 -1.441 1.00 97.31 181 GLY A N 1
ATOM 1481 C CA . GLY A 1 181 ? -13.469 -7.059 -2.800 1.00 97.31 181 GLY A CA 1
ATOM 1482 C C . GLY A 1 181 ? -13.707 -8.527 -3.162 1.00 97.31 181 GLY A C 1
ATOM 1483 O O . GLY A 1 181 ? -14.600 -8.809 -3.954 1.00 97.31 181 GLY A O 1
ATOM 1484 N N . ASP A 1 182 ? -12.953 -9.456 -2.567 1.00 98.06 182 ASP A N 1
ATOM 1485 C CA . ASP A 1 182 ? -12.985 -10.882 -2.910 1.00 98.06 182 ASP A CA 1
ATOM 1486 C C . ASP A 1 182 ? -13.189 -11.760 -1.659 1.00 98.06 182 ASP A C 1
ATOM 1488 O O . ASP A 1 182 ? -12.291 -11.933 -0.827 1.00 98.06 182 ASP A O 1
ATOM 1492 N N . GLU A 1 183 ? -14.387 -12.345 -1.541 1.00 97.25 183 GLU A N 1
ATOM 1493 C CA . GLU A 1 183 ? -14.738 -13.283 -0.468 1.00 97.25 183 GLU A CA 1
ATOM 1494 C C . GLU A 1 183 ? -13.917 -14.582 -0.529 1.00 97.25 183 GLU A C 1
ATOM 1496 O O . GLU A 1 183 ? -13.591 -15.152 0.512 1.00 97.25 183 GLU A O 1
ATOM 1501 N N . GLN A 1 184 ? -13.525 -15.048 -1.720 1.00 96.81 184 GLN A N 1
ATOM 1502 C CA . GLN A 1 184 ? -12.699 -16.249 -1.855 1.00 96.81 184 GLN A CA 1
ATOM 1503 C C . GLN A 1 184 ? -11.269 -15.978 -1.386 1.00 96.81 184 GLN A C 1
ATOM 1505 O O . GLN A 1 184 ? -10.725 -16.791 -0.638 1.00 96.81 184 GLN A O 1
ATOM 1510 N N . ALA A 1 185 ? -10.685 -14.823 -1.723 1.00 96.69 185 ALA A N 1
ATOM 1511 C CA . ALA A 1 185 ? -9.406 -14.394 -1.152 1.00 96.69 185 ALA A CA 1
ATOM 1512 C C . ALA A 1 185 ? -9.487 -14.226 0.373 1.00 96.69 185 ALA A C 1
ATOM 1514 O O . ALA A 1 185 ? -8.589 -14.683 1.078 1.00 96.69 185 ALA A O 1
ATOM 1515 N N . PHE A 1 186 ? -10.564 -13.627 0.896 1.00 97.25 186 PHE A N 1
ATOM 1516 C CA . PHE A 1 186 ? -10.795 -13.522 2.341 1.00 97.25 186 PHE A CA 1
ATOM 1517 C C . PHE A 1 186 ? -10.849 -14.903 3.013 1.00 97.25 186 PHE A C 1
ATOM 1519 O O . PHE A 1 186 ? -10.109 -15.155 3.964 1.00 97.25 186 PHE A O 1
ATOM 1526 N N . MET A 1 187 ? -11.670 -15.824 2.502 1.00 95.00 187 MET A N 1
ATOM 1527 C CA . MET A 1 187 ? -11.821 -17.173 3.059 1.00 95.00 187 MET A CA 1
ATOM 1528 C C . MET A 1 187 ? -10.554 -18.021 2.919 1.00 95.00 187 MET A C 1
ATOM 1530 O O . MET A 1 187 ? -10.277 -18.858 3.779 1.00 95.00 187 MET A O 1
ATOM 1534 N N . GLN A 1 188 ? -9.796 -17.844 1.834 1.00 94.94 188 GLN A N 1
ATOM 1535 C CA . GLN A 1 188 ? -8.588 -18.615 1.560 1.00 94.94 188 GLN A CA 1
ATOM 1536 C C . GLN A 1 188 ? -7.393 -18.150 2.393 1.00 94.94 188 GLN A C 1
ATOM 1538 O O . GLN A 1 188 ? -6.638 -18.998 2.861 1.00 94.94 188 GLN A O 1
ATOM 1543 N N . ASP A 1 189 ? -7.238 -16.846 2.614 1.00 95.56 189 ASP A N 1
ATOM 1544 C CA . ASP A 1 189 ? -6.129 -16.298 3.398 1.00 95.56 189 ASP A CA 1
ATOM 1545 C C . ASP A 1 189 ? -6.357 -16.423 4.914 1.00 95.56 189 ASP A C 1
ATOM 1547 O O . ASP A 1 189 ? -5.391 -16.471 5.668 1.00 95.56 189 ASP A O 1
ATOM 1551 N N . ASN A 1 190 ? -7.611 -16.556 5.366 1.00 94.62 190 ASN A N 1
ATOM 1552 C CA . ASN A 1 190 ? -7.959 -16.798 6.775 1.00 94.62 190 ASN A CA 1
ATOM 1553 C C . ASN A 1 190 ? -7.914 -18.278 7.195 1.00 94.62 190 ASN A C 1
ATOM 1555 O O . ASN A 1 190 ? -8.330 -18.621 8.307 1.00 94.62 190 ASN A O 1
ATOM 1559 N N . ARG A 1 191 ? -7.388 -19.172 6.348 1.00 93.69 191 ARG A N 1
ATOM 1560 C CA . ARG A 1 191 ? -7.216 -20.597 6.667 1.00 93.69 191 ARG A CA 1
ATOM 1561 C C . ARG A 1 191 ? -5.908 -21.161 6.121 1.00 93.69 191 ARG A C 1
ATOM 1563 O O . ARG A 1 191 ? -5.410 -20.757 5.078 1.00 93.69 191 ARG A O 1
ATOM 1570 N N . THR A 1 192 ? -5.409 -22.196 6.779 1.00 91.75 192 THR A N 1
ATOM 1571 C CA . THR A 1 192 ? -4.367 -23.086 6.255 1.00 91.75 192 THR A CA 1
ATOM 1572 C C . THR A 1 192 ? -4.877 -24.528 6.211 1.00 91.75 192 THR A C 1
ATOM 1574 O O . THR A 1 192 ? -5.991 -24.811 6.656 1.00 91.75 192 THR A O 1
ATOM 1577 N N . LYS A 1 193 ? -4.091 -25.455 5.654 1.00 90.12 193 LYS A N 1
ATOM 1578 C CA . LYS A 1 193 ? -4.391 -26.894 5.663 1.00 90.12 193 LYS A CA 1
ATOM 1579 C C . LYS A 1 193 ? -3.337 -27.643 6.472 1.00 90.12 193 LYS A C 1
ATOM 1581 O O . LYS A 1 193 ? -2.159 -27.603 6.130 1.00 90.12 193 LYS A O 1
ATOM 1586 N N . ILE A 1 194 ? -3.768 -28.371 7.501 1.00 85.88 194 ILE A N 1
ATOM 1587 C CA . ILE A 1 194 ? -2.915 -29.256 8.309 1.00 85.88 194 ILE A CA 1
ATOM 1588 C C . ILE A 1 194 ? -3.495 -30.668 8.205 1.00 85.88 194 ILE A C 1
ATOM 1590 O O . ILE A 1 194 ? -4.668 -30.882 8.499 1.00 85.88 194 ILE A O 1
ATOM 1594 N N . GLY A 1 195 ? -2.706 -31.628 7.709 1.00 85.62 195 GLY A N 1
ATOM 1595 C CA . GLY A 1 195 ? -3.190 -32.996 7.461 1.00 85.62 195 GLY A CA 1
ATOM 1596 C C . GLY A 1 195 ? -4.405 -33.057 6.520 1.00 85.62 195 GLY A C 1
ATOM 1597 O O . GLY A 1 195 ? -5.318 -33.844 6.740 1.00 85.62 195 GLY A O 1
ATOM 1598 N N . GLY A 1 196 ? -4.473 -32.155 5.533 1.00 86.25 196 GLY A N 1
ATOM 1599 C CA . GLY A 1 196 ? -5.607 -32.016 4.608 1.00 86.25 196 GLY A CA 1
ATOM 1600 C C . GLY A 1 196 ? -6.831 -31.272 5.164 1.00 86.25 196 GLY A C 1
ATOM 1601 O O . GLY A 1 196 ? -7.642 -30.788 4.374 1.00 86.25 196 GLY A O 1
ATOM 1602 N N . LYS A 1 197 ? -6.951 -31.109 6.489 1.00 87.69 197 LYS A N 1
ATOM 1603 C CA . LYS A 1 197 ? -8.079 -30.425 7.142 1.00 87.69 197 LYS A CA 1
ATOM 1604 C C . LYS A 1 197 ? -7.860 -28.904 7.197 1.00 87.69 197 LYS A C 1
ATOM 1606 O O . LYS A 1 197 ? -6.723 -28.478 7.418 1.00 87.69 197 LYS A O 1
ATOM 1611 N N . PRO A 1 198 ? -8.906 -28.077 7.004 1.00 89.00 198 PRO A N 1
ATOM 1612 C CA . PRO A 1 198 ? -8.802 -26.633 7.175 1.00 89.00 198 PRO A CA 1
ATOM 1613 C C . PRO A 1 198 ? -8.598 -26.276 8.653 1.00 89.00 198 PRO A C 1
ATOM 1615 O O . PRO A 1 198 ? -9.255 -26.832 9.529 1.00 89.00 198 PRO A O 1
ATOM 1618 N N . VAL A 1 199 ? -7.701 -25.328 8.916 1.00 91.81 199 VAL A N 1
ATOM 1619 C CA . VAL A 1 199 ? -7.461 -24.730 10.236 1.00 91.81 199 VAL A CA 1
ATOM 1620 C C . VAL A 1 199 ? -7.486 -23.216 10.066 1.00 91.81 199 VAL A C 1
ATOM 1622 O O . VAL A 1 199 ? -6.752 -22.687 9.229 1.00 91.81 199 VAL A O 1
ATOM 1625 N N . TYR A 1 200 ? -8.337 -22.523 10.819 1.00 94.38 200 TYR A N 1
ATOM 1626 C CA . TYR A 1 200 ? -8.510 -21.075 10.695 1.00 94.38 200 TYR A CA 1
ATOM 1627 C C . TYR A 1 200 ? -7.397 -20.308 11.411 1.00 94.38 200 TYR A C 1
ATOM 1629 O O . TYR A 1 200 ? -6.845 -20.769 12.412 1.00 94.38 200 TYR A O 1
ATOM 1637 N N . LEU A 1 201 ? -7.033 -19.145 10.871 1.00 95.19 201 LEU A N 1
ATOM 1638 C CA . LEU A 1 201 ? -5.940 -18.333 11.402 1.00 95.19 201 LEU A CA 1
ATOM 1639 C C . LEU A 1 201 ? -6.456 -17.388 12.505 1.00 95.19 201 LEU A C 1
ATOM 1641 O O . LEU A 1 201 ? -7.513 -16.779 12.346 1.00 95.19 201 LEU A O 1
ATOM 1645 N N . PRO A 1 202 ? -5.707 -17.178 13.606 1.00 93.44 202 PRO A N 1
ATOM 1646 C CA . PRO A 1 202 ? -6.171 -16.379 14.745 1.00 93.44 202 PRO A CA 1
ATOM 1647 C C . PRO A 1 202 ? -6.342 -14.882 14.449 1.00 93.44 202 PRO A C 1
ATOM 1649 O O . PRO A 1 202 ? -6.954 -14.172 15.248 1.00 93.44 202 PRO A O 1
ATOM 1652 N N . GLY A 1 203 ? -5.807 -14.390 13.325 1.00 95.00 203 GLY A N 1
ATOM 1653 C CA . GLY A 1 203 ? -5.689 -12.963 13.030 1.00 95.00 203 GLY A CA 1
ATOM 1654 C C . GLY A 1 203 ? -7.022 -12.212 12.969 1.00 95.00 203 GLY A C 1
ATOM 1655 O O . GLY A 1 203 ? -7.080 -11.068 13.424 1.00 95.00 203 GLY A O 1
ATOM 1656 N N . PHE A 1 204 ? -8.080 -12.845 12.451 1.00 96.25 204 PHE A N 1
ATOM 1657 C CA . PHE A 1 204 ? -9.423 -12.264 12.289 1.00 96.25 204 PHE A CA 1
ATOM 1658 C C . PHE A 1 204 ? -10.481 -12.885 13.222 1.00 96.25 204 PHE A C 1
ATOM 1660 O O . PHE A 1 204 ? -11.676 -12.863 12.920 1.00 96.25 204 PHE A O 1
ATOM 1667 N N . GLN A 1 205 ? -10.063 -13.395 14.386 1.00 94.06 205 GLN A N 1
ATOM 1668 C CA . GLN A 1 205 ? -11.003 -13.727 15.461 1.00 94.06 205 GLN A CA 1
ATOM 1669 C C . GLN A 1 205 ? -11.805 -12.483 15.882 1.00 94.06 205 GLN A C 1
ATOM 1671 O O . GLN A 1 205 ? -11.225 -11.458 16.247 1.00 94.06 205 GLN A O 1
ATOM 1676 N N . MET A 1 206 ? -13.136 -12.584 15.854 1.00 89.25 206 MET A N 1
ATOM 1677 C CA . MET A 1 206 ? -14.065 -11.503 16.207 1.00 89.25 206 MET A CA 1
ATOM 1678 C C . MET A 1 206 ? -14.113 -11.274 17.723 1.00 89.25 206 MET A C 1
ATOM 1680 O O . MET A 1 206 ? -14.099 -10.138 18.196 1.00 89.25 206 MET A O 1
ATOM 1684 N N . LYS A 1 207 ? -14.118 -12.365 18.496 1.00 86.88 207 LYS A N 1
ATOM 1685 C CA . LYS A 1 207 ? -13.856 -12.365 19.939 1.00 86.88 207 LYS A CA 1
ATOM 1686 C C . LYS A 1 207 ? -12.500 -13.017 20.146 1.00 86.88 207 LYS A C 1
ATOM 1688 O O . LYS A 1 207 ? -12.326 -14.177 19.790 1.00 86.88 207 LYS A O 1
ATOM 1693 N N . TRP A 1 208 ? -11.534 -12.275 20.684 1.00 87.31 208 TRP A N 1
ATOM 1694 C CA . TRP A 1 208 ? -10.191 -12.818 20.862 1.00 87.31 208 TRP A CA 1
ATOM 1695 C C . TRP A 1 208 ? -10.201 -14.024 21.806 1.00 87.31 208 TRP A C 1
ATOM 1697 O O . TRP A 1 208 ? -10.695 -13.932 22.931 1.00 87.31 208 TRP A O 1
ATOM 1707 N N . SER A 1 209 ? -9.601 -15.128 21.365 1.00 84.62 209 SER A N 1
ATOM 1708 C CA . SER A 1 209 ? -9.381 -16.310 22.184 1.00 84.62 209 SER A CA 1
ATOM 1709 C C . SER A 1 209 ? -7.951 -16.819 22.029 1.00 84.62 209 SER A C 1
ATOM 1711 O O . SER A 1 209 ? -7.373 -16.779 20.942 1.00 84.62 209 SER A O 1
ATOM 1713 N N . SER A 1 210 ? -7.392 -17.327 23.127 1.00 79.44 210 SER A N 1
ATOM 1714 C CA . SER A 1 210 ? -6.070 -17.970 23.164 1.00 79.44 210 SER A CA 1
ATOM 1715 C C . SER A 1 210 ? -6.148 -19.492 22.955 1.00 79.44 210 SER A C 1
ATOM 1717 O O . SER A 1 210 ? -5.205 -20.206 23.291 1.00 79.44 210 SER A O 1
ATOM 1719 N N . LYS A 1 211 ? -7.273 -20.007 22.430 1.00 79.88 211 LYS A N 1
ATOM 1720 C CA . LYS A 1 211 ? -7.419 -21.418 22.034 1.00 79.88 211 LYS A CA 1
ATOM 1721 C C . LYS A 1 211 ? -6.331 -21.793 21.021 1.00 79.88 211 LYS A C 1
ATOM 1723 O O . LYS A 1 211 ? -6.013 -21.018 20.122 1.00 79.88 211 LYS A O 1
ATOM 1728 N N . SER A 1 212 ? -5.817 -23.018 21.116 1.00 78.06 212 SER A N 1
ATOM 1729 C CA . SER A 1 212 ? -4.877 -23.583 20.136 1.00 78.06 212 SER A CA 1
ATOM 1730 C C . SER A 1 212 ? -5.522 -23.872 18.774 1.00 78.06 212 SER A C 1
ATOM 1732 O O . SER A 1 212 ? -4.830 -23.887 17.758 1.00 78.06 212 SER A O 1
ATOM 1734 N N . VAL A 1 213 ? -6.840 -24.085 18.752 1.00 85.00 213 VAL A N 1
ATOM 1735 C CA . VAL A 1 213 ? -7.652 -24.287 17.548 1.00 85.00 213 VAL A CA 1
ATOM 1736 C C . VAL A 1 213 ? -8.705 -23.187 17.485 1.00 85.00 213 VAL A C 1
ATOM 1738 O O . VAL A 1 213 ? -9.474 -23.006 18.428 1.00 85.00 213 VAL A O 1
ATOM 1741 N N . VAL A 1 214 ? -8.732 -22.470 16.364 1.00 90.00 214 VAL A N 1
ATOM 1742 C CA . VAL A 1 214 ? -9.730 -21.440 16.058 1.00 90.00 214 VAL A CA 1
ATOM 1743 C C . VAL A 1 214 ? -10.784 -22.059 15.145 1.00 90.00 214 VAL A C 1
ATOM 1745 O O . VAL A 1 214 ? -10.440 -22.669 14.127 1.00 90.00 214 VAL A O 1
ATOM 1748 N N . ALA A 1 215 ? -12.053 -21.932 15.522 1.00 89.81 215 ALA A N 1
ATOM 1749 C CA . ALA A 1 215 ? -13.175 -22.453 14.749 1.00 89.81 215 ALA A CA 1
ATOM 1750 C C . ALA A 1 215 ? -13.721 -21.390 13.773 1.00 89.81 215 ALA A C 1
ATOM 1752 O O . ALA A 1 215 ? -13.389 -20.209 13.891 1.00 89.81 215 ALA A O 1
ATOM 1753 N N . ILE A 1 216 ? -14.540 -21.783 12.790 1.00 90.75 216 ILE A N 1
ATOM 1754 C CA . ILE A 1 216 ? -15.043 -20.841 11.769 1.00 90.75 216 ILE A CA 1
ATOM 1755 C C . ILE A 1 216 ? -15.944 -19.763 12.391 1.00 90.75 216 ILE A C 1
ATOM 1757 O O . ILE A 1 216 ? -15.912 -18.609 11.980 1.00 90.75 216 ILE A O 1
ATOM 1761 N N . GLU A 1 217 ? -16.698 -20.128 13.424 1.00 91.12 217 GLU A N 1
ATOM 1762 C CA . GLU A 1 217 ? -17.578 -19.263 14.206 1.00 91.12 217 GLU A CA 1
ATOM 1763 C C . GLU A 1 217 ? -16.836 -18.236 15.078 1.00 91.12 217 GLU A C 1
ATOM 1765 O O . GLU A 1 217 ? -17.426 -17.221 15.450 1.00 91.12 217 GLU A O 1
ATOM 1770 N N . ASP A 1 218 ? -15.551 -18.465 15.377 1.00 91.62 218 ASP A N 1
ATOM 1771 C CA . ASP A 1 218 ? -14.700 -17.483 16.058 1.00 91.62 218 ASP A CA 1
ATOM 1772 C C . ASP A 1 218 ? -14.214 -16.390 15.070 1.00 91.62 218 ASP A C 1
ATOM 1774 O O . ASP A 1 218 ? -13.886 -15.279 15.499 1.00 91.62 218 ASP A O 1
ATOM 1778 N N . ILE A 1 219 ? -14.180 -16.666 13.755 1.00 95.00 219 ILE A N 1
ATOM 1779 C CA . ILE A 1 219 ? -13.731 -15.740 12.697 1.00 95.00 219 ILE A CA 1
ATOM 1780 C C . ILE A 1 219 ? -14.843 -14.752 12.308 1.00 95.00 219 ILE A C 1
ATOM 1782 O O . ILE A 1 219 ? -16.018 -15.104 12.200 1.00 95.00 219 ILE A O 1
ATOM 1786 N N . ILE A 1 220 ? -14.473 -13.492 12.056 1.00 96.31 220 ILE A N 1
ATOM 1787 C CA . ILE A 1 220 ? -15.398 -12.477 11.530 1.00 96.31 220 ILE A CA 1
ATOM 1788 C C . ILE A 1 220 ? -15.983 -12.906 10.170 1.00 96.31 220 ILE A C 1
ATOM 1790 O O . ILE A 1 220 ? -15.259 -13.326 9.269 1.00 96.31 220 ILE A O 1
ATOM 1794 N N . LYS A 1 221 ? -17.301 -12.770 9.986 1.00 96.88 221 LYS A N 1
ATOM 1795 C CA . LYS A 1 221 ? -17.942 -13.037 8.688 1.00 96.88 221 LYS A CA 1
ATOM 1796 C C . LYS A 1 221 ? -17.519 -11.984 7.667 1.00 96.88 221 LYS A C 1
ATOM 1798 O O . LYS A 1 221 ? -17.321 -10.825 8.024 1.00 96.88 221 LYS A O 1
ATOM 1803 N N . TRP A 1 222 ? -17.457 -12.345 6.386 1.00 97.75 222 TRP A N 1
ATOM 1804 C CA . TRP A 1 222 ? -17.056 -11.406 5.329 1.00 97.75 222 TRP A CA 1
ATOM 1805 C C . TRP A 1 222 ? -17.955 -10.155 5.266 1.00 97.75 222 TRP A C 1
ATOM 1807 O O . TRP A 1 222 ? -17.465 -9.038 5.118 1.00 97.75 222 TRP A O 1
ATOM 1817 N N . THR A 1 223 ? -19.263 -10.302 5.501 1.00 97.38 223 THR A N 1
ATOM 1818 C CA . THR A 1 223 ? -20.209 -9.175 5.621 1.00 97.38 223 THR A CA 1
ATOM 1819 C C . THR A 1 223 ? -19.841 -8.203 6.745 1.00 97.38 223 THR A C 1
ATOM 1821 O O . THR A 1 223 ? -19.860 -6.985 6.556 1.00 97.38 223 THR A O 1
ATOM 1824 N N . ASP A 1 224 ? -19.452 -8.736 7.903 1.00 97.69 224 ASP A N 1
ATOM 1825 C CA . ASP A 1 224 ? -19.073 -7.956 9.082 1.00 97.69 224 ASP A CA 1
ATOM 1826 C C . ASP A 1 224 ? -17.689 -7.321 8.881 1.00 97.69 224 ASP A C 1
ATOM 1828 O O . ASP A 1 224 ? -17.458 -6.177 9.279 1.00 97.69 224 ASP A O 1
ATOM 1832 N N . TYR A 1 225 ? -16.792 -8.018 8.171 1.00 98.19 225 TYR A N 1
ATOM 1833 C CA . TYR A 1 225 ? -15.517 -7.478 7.713 1.00 98.19 225 TYR A CA 1
ATOM 1834 C C . TYR A 1 225 ? -15.723 -6.258 6.806 1.00 98.19 225 TYR A C 1
ATOM 1836 O O . TYR A 1 225 ? -15.123 -5.216 7.054 1.00 98.19 225 TYR A O 1
ATOM 1844 N N . LYS A 1 226 ? -16.638 -6.303 5.826 1.00 98.38 226 LYS A N 1
ATOM 1845 C CA . LYS A 1 226 ? -16.944 -5.126 4.985 1.00 98.38 226 LYS A CA 1
ATOM 1846 C C . LYS A 1 226 ? -17.445 -3.931 5.805 1.00 98.38 226 LYS A C 1
ATOM 1848 O O . LYS A 1 226 ? -17.016 -2.798 5.576 1.00 98.38 226 LYS A O 1
ATOM 1853 N N . MET A 1 227 ? -18.280 -4.171 6.817 1.00 98.00 227 MET A N 1
ATOM 1854 C CA . MET A 1 227 ? -18.717 -3.126 7.754 1.00 98.00 227 MET A CA 1
ATOM 1855 C C . MET A 1 227 ? -17.558 -2.567 8.597 1.00 98.00 227 MET A C 1
ATOM 1857 O O . MET A 1 227 ? -17.510 -1.362 8.869 1.00 98.00 227 MET A O 1
ATOM 1861 N N . LEU A 1 228 ? -16.590 -3.409 8.964 1.00 97.62 228 LEU A N 1
ATOM 1862 C CA . LEU A 1 228 ? -15.370 -3.009 9.659 1.00 97.62 228 LEU A CA 1
ATOM 1863 C C . LEU A 1 228 ? -14.443 -2.160 8.766 1.00 97.62 228 LEU A C 1
ATOM 1865 O O . LEU A 1 228 ? -13.969 -1.117 9.215 1.00 97.62 228 LEU A O 1
ATOM 1869 N N . VAL A 1 229 ? -14.272 -2.517 7.489 1.00 98.31 229 VAL A N 1
ATOM 1870 C CA . VAL A 1 229 ? -13.517 -1.711 6.508 1.00 98.31 229 VAL A CA 1
ATOM 1871 C C . VAL A 1 229 ? -14.173 -0.343 6.295 1.00 98.31 229 VAL A C 1
ATOM 1873 O O . VAL A 1 229 ? -13.492 0.683 6.345 1.00 98.31 229 VAL A O 1
ATOM 1876 N N . LYS A 1 230 ? -15.507 -0.283 6.192 1.00 98.31 230 LYS A N 1
ATOM 1877 C CA . LYS A 1 230 ? -16.264 0.983 6.156 1.00 98.31 230 LYS A CA 1
ATOM 1878 C C . LYS A 1 230 ? -16.034 1.846 7.404 1.00 98.31 230 LYS A C 1
ATOM 1880 O O . LYS A 1 230 ? -15.897 3.067 7.292 1.00 98.31 230 LYS A O 1
ATOM 1885 N N . LYS A 1 231 ? -15.951 1.232 8.592 1.00 98.00 231 LYS A N 1
ATOM 1886 C CA . LYS A 1 231 ? -15.601 1.917 9.851 1.00 98.00 231 LYS A CA 1
ATOM 1887 C C . LYS A 1 231 ? -14.182 2.496 9.792 1.00 98.00 231 LYS A C 1
ATOM 1889 O O . LYS A 1 231 ? -13.991 3.645 10.185 1.00 98.00 231 LYS A O 1
ATOM 1894 N N . TRP A 1 232 ? -13.210 1.738 9.283 1.00 98.12 232 TRP A N 1
ATOM 1895 C CA . TRP A 1 232 ? -11.825 2.191 9.127 1.00 98.12 232 TRP A CA 1
ATOM 1896 C C . TRP A 1 232 ? -11.685 3.325 8.110 1.00 98.12 232 TRP A C 1
ATOM 1898 O O . TRP A 1 232 ? -11.083 4.341 8.439 1.00 98.12 232 TRP A O 1
ATOM 1908 N N . HIS A 1 233 ? -12.323 3.235 6.939 1.00 98.00 233 HIS A N 1
ATOM 1909 C CA . HIS A 1 233 ? -12.317 4.320 5.948 1.00 98.00 233 HIS A CA 1
ATOM 1910 C C . HIS A 1 233 ? -12.932 5.614 6.505 1.00 98.00 233 HIS A C 1
ATOM 1912 O O . HIS A 1 233 ? -12.425 6.696 6.221 1.00 98.00 233 HIS A O 1
ATOM 1918 N N . ARG A 1 234 ? -13.969 5.517 7.354 1.00 97.94 234 ARG A N 1
ATOM 1919 C CA . ARG A 1 234 ? -14.560 6.675 8.050 1.00 97.94 234 ARG A CA 1
ATOM 1920 C C . ARG A 1 234 ? -13.625 7.276 9.108 1.00 97.94 234 ARG A C 1
ATOM 1922 O O . ARG A 1 234 ? -13.574 8.496 9.241 1.00 97.94 234 ARG A O 1
ATOM 1929 N N . LYS A 1 235 ? -12.900 6.449 9.875 1.00 97.94 235 LYS A N 1
ATOM 1930 C CA . LYS A 1 235 ? -11.886 6.936 10.830 1.00 97.94 235 LYS A CA 1
ATOM 1931 C C . LYS A 1 235 ? -10.728 7.611 10.085 1.00 97.94 235 LYS A C 1
ATOM 1933 O O . LYS A 1 235 ? -10.386 8.742 10.416 1.00 97.94 235 LYS A O 1
ATOM 1938 N N . LEU A 1 236 ? -10.185 6.960 9.056 1.00 97.75 236 LEU A N 1
ATOM 1939 C CA . LEU A 1 236 ? -9.119 7.474 8.192 1.00 97.75 236 LEU A CA 1
ATOM 1940 C C . LEU A 1 236 ? -9.497 8.823 7.569 1.00 97.75 236 LEU A C 1
ATOM 1942 O O . LEU A 1 236 ? -8.746 9.786 7.710 1.00 97.75 236 LEU A O 1
ATOM 1946 N N . SER A 1 237 ? -10.687 8.922 6.961 1.00 97.31 237 SER A N 1
ATOM 1947 C CA . SER A 1 237 ? -11.162 10.180 6.382 1.00 97.31 237 SER A CA 1
ATOM 1948 C C . SER A 1 237 ? -11.279 11.273 7.442 1.00 97.31 237 SER A C 1
ATOM 1950 O O . SER A 1 237 ? -10.739 12.352 7.247 1.00 97.31 237 SER A O 1
ATOM 1952 N N . ARG A 1 238 ? -11.913 10.996 8.591 1.00 97.62 238 ARG A N 1
ATOM 1953 C CA . ARG A 1 238 ? -12.066 11.975 9.682 1.00 97.62 238 ARG A CA 1
ATOM 1954 C C . ARG A 1 238 ? -10.720 12.534 10.154 1.00 97.62 238 ARG A C 1
ATOM 1956 O O . ARG A 1 238 ? -10.589 13.744 10.289 1.00 97.62 238 ARG A O 1
ATOM 1963 N N . ASN A 1 239 ? -9.740 11.664 10.393 1.00 97.69 239 ASN A N 1
ATOM 1964 C CA . ASN A 1 239 ? -8.432 12.066 10.912 1.00 97.69 239 ASN A CA 1
ATOM 1965 C C . ASN A 1 239 ? -7.642 12.907 9.893 1.00 97.69 239 ASN A C 1
ATOM 1967 O O . ASN A 1 239 ? -7.091 13.943 10.256 1.00 97.69 239 ASN A O 1
ATOM 1971 N N . LEU A 1 240 ? -7.640 12.522 8.610 1.00 97.88 240 LEU A N 1
ATOM 1972 C CA . LEU A 1 240 ? -6.949 13.286 7.563 1.00 97.88 240 LEU A CA 1
ATOM 1973 C C . LEU A 1 240 ? -7.644 14.619 7.244 1.00 97.88 240 LEU A C 1
ATOM 1975 O O . LEU A 1 240 ? -6.961 15.621 7.045 1.00 97.88 240 LEU A O 1
ATOM 1979 N N . LEU A 1 241 ? -8.982 14.664 7.251 1.00 97.25 241 LEU A N 1
ATOM 1980 C CA . LEU A 1 241 ? -9.735 15.914 7.094 1.00 97.25 241 LEU A CA 1
ATOM 1981 C C . LEU A 1 241 ? -9.461 16.884 8.252 1.00 97.25 241 LEU A C 1
ATOM 1983 O O . LEU A 1 241 ? -9.196 18.053 8.002 1.00 97.25 241 LEU A O 1
ATOM 1987 N N . HIS A 1 242 ? -9.387 16.403 9.497 1.00 96.81 242 HIS A N 1
ATOM 1988 C CA . HIS A 1 242 ? -9.015 17.249 10.636 1.00 96.81 242 HIS A CA 1
ATOM 1989 C C . HIS A 1 242 ? -7.594 17.837 10.493 1.00 96.81 242 HIS A C 1
ATOM 1991 O O . HIS A 1 242 ? -7.345 18.975 10.894 1.00 96.81 242 HIS A O 1
ATOM 1997 N N . CYS A 1 243 ? -6.636 17.107 9.910 1.00 96.81 243 CYS A N 1
ATOM 1998 C CA . CYS A 1 243 ? -5.317 17.670 9.593 1.00 96.81 243 CYS A CA 1
ATOM 1999 C C . CYS A 1 243 ? -5.402 18.775 8.520 1.00 96.81 243 CYS A C 1
ATOM 2001 O O . CYS A 1 243 ? -4.780 19.826 8.687 1.00 96.81 243 CYS A O 1
ATOM 2003 N N . LEU A 1 244 ? -6.209 18.570 7.471 1.00 97.12 244 LEU A N 1
ATOM 2004 C CA . LEU A 1 244 ? -6.483 19.555 6.414 1.00 97.12 244 LEU A CA 1
ATOM 2005 C C . LEU A 1 244 ? -7.197 20.822 6.929 1.00 97.12 244 LEU A C 1
ATOM 2007 O O . LEU A 1 244 ? -6.919 21.923 6.462 1.00 97.12 244 LEU A O 1
ATOM 2011 N N . GLU A 1 245 ? -8.089 20.691 7.906 1.00 95.50 245 GLU A N 1
ATOM 2012 C CA . GLU A 1 245 ? -8.870 21.805 8.466 1.00 95.50 245 GLU A CA 1
ATOM 2013 C C . GLU A 1 245 ? -8.125 22.568 9.579 1.00 95.50 245 GLU A C 1
ATOM 2015 O O . GLU A 1 245 ? -8.561 23.632 10.009 1.00 95.50 245 GLU A O 1
ATOM 2020 N N . SER A 1 246 ? -6.964 22.076 10.028 1.00 94.81 246 SER A N 1
ATOM 2021 C CA . SER A 1 246 ? -6.261 22.612 11.207 1.00 94.81 246 SER A CA 1
ATOM 2022 C C . SER A 1 246 ? -5.580 23.982 11.038 1.00 94.81 246 SER A C 1
ATOM 2024 O O . SER A 1 246 ? -5.035 24.509 12.008 1.00 94.81 246 SER A O 1
ATOM 2026 N N . GLY A 1 247 ? -5.518 24.542 9.824 1.00 92.56 247 GLY A N 1
ATOM 2027 C CA . GLY A 1 247 ? -4.825 25.807 9.504 1.00 92.56 247 GLY A CA 1
ATOM 2028 C C . GLY A 1 247 ? -3.283 25.760 9.564 1.00 92.56 247 GLY A C 1
ATOM 2029 O O . GLY A 1 247 ? -2.602 26.548 8.897 1.00 92.56 247 GLY A O 1
ATOM 2030 N N . GLN A 1 248 ? -2.715 24.813 10.309 1.00 94.25 248 GLN A N 1
ATOM 2031 C CA . GLN A 1 248 ? -1.278 24.601 10.480 1.00 94.25 248 GLN A CA 1
ATOM 2032 C C . GLN A 1 248 ? -0.623 24.112 9.181 1.00 94.25 248 GLN A C 1
ATOM 2034 O O . GLN A 1 248 ? -1.081 23.143 8.576 1.00 94.25 248 GLN A O 1
ATOM 2039 N N . PHE A 1 249 ? 0.478 24.751 8.766 1.00 94.56 249 PHE A N 1
ATOM 2040 C CA . PHE A 1 249 ? 1.140 24.458 7.483 1.00 94.56 249 PHE A CA 1
ATOM 2041 C C . PHE A 1 249 ? 1.514 22.976 7.349 1.00 94.56 249 PHE A C 1
ATOM 2043 O O . PHE A 1 249 ? 1.106 22.317 6.395 1.00 94.56 249 PHE A O 1
ATOM 2050 N N . VAL A 1 250 ? 2.246 22.456 8.340 1.00 95.50 250 VAL A N 1
ATOM 2051 C CA . VAL A 1 250 ? 2.788 21.090 8.333 1.00 95.50 250 VAL A CA 1
ATOM 2052 C C . VAL A 1 250 ? 1.669 20.051 8.269 1.00 95.50 250 VAL A C 1
ATOM 2054 O O . VAL A 1 250 ? 1.763 19.105 7.497 1.00 95.50 250 VAL A O 1
ATOM 2057 N N . HIS A 1 251 ? 0.570 20.248 9.003 1.00 96.19 251 HIS A N 1
ATOM 2058 C CA . HIS A 1 251 ? -0.528 19.278 9.046 1.00 96.19 251 HIS A CA 1
ATOM 2059 C C . HIS A 1 251 ? -1.257 19.188 7.706 1.00 96.19 251 HIS A C 1
ATOM 2061 O O . HIS A 1 251 ? -1.536 18.088 7.233 1.00 96.19 251 HIS A O 1
ATOM 2067 N N . ILE A 1 252 ? -1.552 20.338 7.088 1.00 97.62 252 ILE A N 1
ATOM 2068 C CA . ILE A 1 252 ? -2.224 20.399 5.786 1.00 97.62 252 ILE A CA 1
ATOM 2069 C C . ILE A 1 252 ? -1.330 19.757 4.724 1.00 97.62 252 ILE A C 1
ATOM 2071 O O . ILE A 1 252 ? -1.781 18.922 3.941 1.00 97.62 252 ILE A O 1
ATOM 2075 N N . TYR A 1 253 ? -0.048 20.121 4.724 1.00 97.81 253 TYR A N 1
ATOM 2076 C CA . TYR A 1 253 ? 0.928 19.639 3.758 1.00 97.81 253 TYR A CA 1
ATOM 2077 C C . TYR A 1 253 ? 1.162 18.120 3.884 1.00 97.81 253 TYR A C 1
ATOM 2079 O O . TYR A 1 253 ? 1.031 17.392 2.898 1.00 97.81 253 TYR A O 1
ATOM 2087 N N . ASN A 1 254 ? 1.382 17.612 5.102 1.00 98.38 254 ASN A N 1
ATOM 2088 C CA . ASN A 1 254 ? 1.527 16.178 5.371 1.00 98.38 254 ASN A CA 1
ATOM 2089 C C . ASN A 1 254 ? 0.252 15.390 5.039 1.00 98.38 254 ASN A C 1
ATOM 2091 O O . ASN A 1 254 ? 0.338 14.317 4.444 1.00 98.38 254 ASN A O 1
ATOM 2095 N N . ALA A 1 255 ? -0.936 15.909 5.368 1.00 98.44 255 ALA A N 1
ATOM 2096 C CA . ALA A 1 255 ? -2.195 15.236 5.053 1.00 98.44 255 ALA A CA 1
ATOM 2097 C C . ALA A 1 255 ? -2.441 15.141 3.541 1.00 98.44 255 ALA A C 1
ATOM 2099 O O . ALA A 1 255 ? -2.876 14.093 3.067 1.00 98.44 255 ALA A O 1
ATOM 2100 N N . LEU A 1 256 ? -2.104 16.181 2.767 1.00 98.44 256 LEU A N 1
ATOM 2101 C CA . LEU A 1 256 ? -2.140 16.127 1.301 1.00 98.44 256 LEU A CA 1
ATOM 2102 C C . LEU A 1 256 ? -1.147 15.098 0.730 1.00 98.44 256 LEU A C 1
ATOM 2104 O O . LEU A 1 256 ? -1.479 14.420 -0.243 1.00 98.44 256 LEU A O 1
ATOM 2108 N N . ILE A 1 257 ? 0.039 14.942 1.333 1.00 98.31 257 ILE A N 1
ATOM 2109 C CA . ILE A 1 257 ? 0.995 13.882 0.966 1.00 98.31 257 ILE A CA 1
ATOM 2110 C C . ILE A 1 257 ? 0.406 12.499 1.255 1.00 98.31 257 ILE A C 1
ATOM 2112 O O . ILE A 1 257 ? 0.341 11.673 0.346 1.00 98.31 257 ILE A O 1
ATOM 2116 N N . VAL A 1 258 ? -0.076 12.251 2.477 1.00 98.69 258 VAL A N 1
ATOM 2117 C CA . VAL A 1 258 ? -0.657 10.953 2.861 1.00 98.69 258 VAL A CA 1
ATOM 2118 C C . VAL A 1 258 ? -1.847 10.604 1.964 1.00 98.69 258 VAL A C 1
ATOM 2120 O O . VAL A 1 258 ? -1.899 9.496 1.434 1.00 98.69 258 VAL A O 1
ATOM 2123 N N . LEU A 1 259 ? -2.754 11.558 1.715 1.00 98.50 259 LEU A N 1
ATOM 2124 C CA . LEU A 1 259 ? -3.890 11.396 0.800 1.00 98.50 259 LEU A CA 1
ATOM 2125 C C . LEU A 1 259 ? -3.457 11.051 -0.632 1.00 98.50 259 LEU A C 1
ATOM 2127 O O . LEU A 1 259 ? -4.136 10.268 -1.295 1.00 98.50 259 LEU A O 1
ATOM 2131 N N . LYS A 1 260 ? -2.346 11.621 -1.116 1.00 98.31 260 LYS A N 1
ATOM 2132 C CA . LYS A 1 260 ? -1.795 11.335 -2.446 1.00 98.31 260 LYS A CA 1
ATOM 2133 C C . LYS A 1 260 ? -1.211 9.923 -2.539 1.00 98.31 260 LYS A C 1
ATOM 2135 O O . LYS A 1 260 ? -1.458 9.255 -3.539 1.00 98.31 260 LYS A O 1
ATOM 2140 N N . GLU A 1 261 ? -0.497 9.457 -1.515 1.00 98.44 261 GLU A N 1
ATOM 2141 C CA . GLU A 1 261 ? 0.061 8.095 -1.476 1.00 98.44 261 GLU A CA 1
ATOM 2142 C C . GLU A 1 261 ? -1.043 7.023 -1.388 1.00 98.44 261 GLU A C 1
ATOM 2144 O O . GLU A 1 261 ? -0.998 6.026 -2.107 1.00 98.44 261 GLU A O 1
ATOM 2149 N N . ILE A 1 262 ? -2.094 7.236 -0.581 1.00 98.44 262 ILE A N 1
ATOM 2150 C CA . ILE A 1 262 ? -3.208 6.272 -0.454 1.00 98.44 262 ILE A CA 1
ATOM 2151 C C . ILE A 1 262 ? -4.241 6.347 -1.592 1.00 98.44 262 ILE A C 1
ATOM 2153 O O . ILE A 1 262 ? -5.182 5.551 -1.611 1.00 98.44 262 ILE A O 1
ATOM 2157 N N . LEU A 1 263 ? -4.072 7.255 -2.563 1.00 97.50 263 LEU A N 1
ATOM 2158 C CA . LEU A 1 263 ? -5.054 7.531 -3.621 1.00 97.50 263 LEU A CA 1
ATOM 2159 C C . LEU A 1 263 ? -5.417 6.297 -4.477 1.00 97.50 263 LEU A C 1
ATOM 2161 O O . LEU A 1 263 ? -6.500 6.227 -5.056 1.00 97.50 263 LEU A O 1
ATOM 2165 N N . GLY A 1 264 ? -4.527 5.300 -4.543 1.00 96.12 264 GLY A N 1
ATOM 2166 C CA . GLY A 1 264 ? -4.766 4.020 -5.222 1.00 96.12 264 GLY A CA 1
ATOM 2167 C C . GLY A 1 264 ? -5.821 3.114 -4.568 1.00 96.12 264 GLY A C 1
ATOM 2168 O O . GLY A 1 264 ? -6.293 2.175 -5.211 1.00 96.12 264 GLY A O 1
ATOM 2169 N N . VAL A 1 265 ? -6.205 3.388 -3.317 1.00 97.12 265 VAL A N 1
ATOM 2170 C CA . VAL A 1 265 ? -7.092 2.544 -2.486 1.00 97.12 265 VAL A CA 1
ATOM 2171 C C . VAL A 1 265 ? -8.096 3.335 -1.636 1.00 97.12 265 VAL A C 1
ATOM 2173 O O . VAL A 1 265 ? -9.026 2.755 -1.079 1.00 97.12 265 VAL A O 1
ATOM 2176 N N . PHE A 1 266 ? -7.964 4.659 -1.565 1.00 97.81 266 PHE A N 1
ATOM 2177 C CA . PHE A 1 266 ? -8.897 5.568 -0.905 1.00 97.81 266 PHE A CA 1
ATOM 2178 C C . PHE A 1 266 ? -8.942 6.902 -1.672 1.00 97.81 266 PHE A C 1
ATOM 2180 O O . PHE A 1 266 ? -7.881 7.428 -1.990 1.00 97.81 266 PHE A O 1
ATOM 2187 N N . PRO A 1 267 ? -10.111 7.524 -1.914 1.00 97.44 267 PRO A N 1
ATOM 2188 C CA . PRO A 1 267 ? -11.462 7.083 -1.558 1.00 97.44 267 PRO A CA 1
ATOM 2189 C C . PRO A 1 267 ? -12.019 5.977 -2.481 1.00 97.44 267 PRO A C 1
ATOM 2191 O O . PRO A 1 267 ? -11.537 5.765 -3.592 1.00 97.44 267 PRO A O 1
ATOM 2194 N N . ARG A 1 268 ? -13.039 5.244 -2.006 1.00 96.69 268 ARG A N 1
ATOM 2195 C CA . ARG A 1 268 ? -13.687 4.118 -2.713 1.00 96.69 268 ARG A CA 1
ATOM 2196 C C . ARG A 1 268 ? -15.195 4.129 -2.467 1.00 96.69 268 ARG A C 1
ATOM 2198 O O . ARG A 1 268 ? -15.617 4.002 -1.314 1.00 96.69 268 ARG A O 1
ATOM 2205 N N . VAL A 1 269 ? -15.995 4.245 -3.530 1.00 96.00 269 VAL A N 1
ATOM 2206 C CA . VAL A 1 269 ? -17.468 4.328 -3.430 1.00 96.00 269 VAL A CA 1
ATOM 2207 C C . VAL A 1 269 ? -18.082 3.053 -2.842 1.00 96.00 269 VAL A C 1
ATOM 2209 O O . VAL A 1 269 ? -18.958 3.123 -1.985 1.00 96.00 269 VAL A O 1
ATOM 2212 N N . GLU A 1 270 ? -17.546 1.893 -3.222 1.00 95.25 270 GLU A N 1
ATOM 2213 C CA . GLU A 1 270 ? -17.983 0.563 -2.771 1.00 95.25 270 GLU A CA 1
ATOM 2214 C C . GLU A 1 270 ? -17.834 0.337 -1.258 1.00 95.25 270 GLU A C 1
ATOM 2216 O O . GLU A 1 270 ? -18.497 -0.530 -0.690 1.00 95.25 270 GLU A O 1
ATOM 2221 N N . VAL A 1 271 ? -16.953 1.105 -0.606 1.00 96.88 271 VAL A N 1
ATOM 2222 C CA . VAL A 1 271 ? -16.665 1.007 0.831 1.00 96.88 271 VAL A CA 1
ATOM 2223 C C . VAL A 1 271 ? -17.451 2.058 1.611 1.00 96.88 271 VAL A C 1
ATOM 2225 O O . VAL A 1 271 ? -18.112 1.757 2.609 1.00 96.88 271 VAL A O 1
ATOM 2228 N N . LEU A 1 272 ? -17.362 3.319 1.180 1.00 95.75 272 LEU A N 1
ATOM 2229 C CA . LEU A 1 272 ? -17.942 4.459 1.879 1.00 95.75 272 LEU A CA 1
ATOM 2230 C C . LEU A 1 272 ? -18.385 5.521 0.869 1.00 95.75 272 LEU A C 1
ATOM 2232 O O . LEU A 1 272 ? -17.628 6.430 0.532 1.00 95.75 272 LEU A O 1
ATOM 2236 N N . ASP A 1 273 ? -19.633 5.410 0.419 1.00 94.88 273 ASP A N 1
ATOM 2237 C CA . ASP A 1 273 ? -20.267 6.413 -0.436 1.00 94.88 273 ASP A CA 1
ATOM 2238 C C . ASP A 1 273 ? -20.177 7.834 0.162 1.00 94.88 273 ASP A C 1
ATOM 2240 O O . ASP A 1 273 ? -20.121 8.034 1.380 1.00 94.88 273 ASP A O 1
ATOM 2244 N N . GLY A 1 274 ? -20.105 8.830 -0.720 1.00 94.94 274 GLY A N 1
ATOM 2245 C CA . GLY A 1 274 ? -19.962 10.246 -0.394 1.00 94.94 274 GLY A CA 1
ATOM 2246 C C . GLY A 1 274 ? -18.557 10.696 0.029 1.00 94.94 274 GLY A C 1
ATOM 2247 O O . GLY A 1 274 ? -18.244 11.873 -0.153 1.00 94.94 274 GLY A O 1
ATOM 2248 N N . VAL A 1 275 ? -17.675 9.814 0.526 1.00 96.00 275 VAL A N 1
ATOM 2249 C CA . VAL A 1 275 ? -16.391 10.242 1.128 1.00 96.00 275 VAL A CA 1
ATOM 2250 C C . VAL A 1 275 ? -15.470 10.976 0.149 1.00 96.00 275 VAL A C 1
ATOM 2252 O O . VAL A 1 275 ? -14.848 11.963 0.533 1.00 96.00 275 VAL A O 1
ATOM 2255 N N . GLY A 1 276 ? -15.430 10.567 -1.124 1.00 96.94 276 GLY A N 1
ATOM 2256 C CA . GLY A 1 276 ? -14.640 11.266 -2.143 1.00 96.94 276 GLY A CA 1
ATOM 2257 C C . GLY A 1 276 ? -15.148 12.684 -2.421 1.00 96.94 276 GLY A C 1
ATOM 2258 O O . GLY A 1 276 ? -14.346 13.600 -2.579 1.00 96.94 276 GLY A O 1
ATOM 2259 N N . THR A 1 277 ? -16.467 12.896 -2.358 1.00 97.06 277 THR A N 1
ATOM 2260 C CA . THR A 1 277 ? -17.082 14.230 -2.473 1.00 97.06 277 THR A CA 1
ATOM 2261 C C . THR A 1 277 ? -16.706 15.116 -1.284 1.00 97.06 277 THR A C 1
ATOM 2263 O O . THR A 1 277 ? -16.360 16.278 -1.478 1.00 97.06 277 THR A O 1
ATOM 2266 N N . VAL A 1 278 ? -16.711 14.573 -0.060 1.00 97.62 278 VAL A N 1
ATOM 2267 C CA . VAL A 1 278 ? -16.292 15.316 1.144 1.00 97.62 278 VAL A CA 1
ATOM 2268 C C . VAL A 1 278 ? -14.817 15.720 1.046 1.00 97.62 278 VAL A C 1
ATOM 2270 O O . VAL A 1 278 ? -14.497 16.894 1.213 1.00 97.62 278 VAL A O 1
ATOM 2273 N N . VAL A 1 279 ? -13.930 14.779 0.701 1.00 98.00 279 VAL A N 1
ATOM 2274 C CA . VAL A 1 279 ? -12.490 15.046 0.525 1.00 98.00 279 VAL A CA 1
ATOM 2275 C C . VAL A 1 279 ? -12.242 16.087 -0.568 1.00 98.00 279 VAL A C 1
ATOM 2277 O O . VAL A 1 279 ? -11.475 17.023 -0.350 1.00 98.00 279 VAL A O 1
ATOM 2280 N N . LYS A 1 280 ? -12.932 15.981 -1.711 1.00 97.75 280 LYS A N 1
ATOM 2281 C CA . LYS A 1 280 ? -12.869 16.983 -2.782 1.00 97.75 280 LYS A CA 1
ATOM 2282 C C . LYS A 1 280 ? -13.266 18.374 -2.272 1.00 97.75 280 LYS A C 1
ATOM 2284 O O . LYS A 1 280 ? -12.526 19.325 -2.497 1.00 97.75 280 LYS A O 1
ATOM 2289 N N . ASN A 1 281 ? -14.396 18.496 -1.576 1.00 97.88 281 ASN A N 1
ATOM 2290 C CA . ASN A 1 281 ? -14.909 19.787 -1.110 1.00 97.88 281 ASN A CA 1
ATOM 2291 C C . ASN A 1 281 ? -13.960 20.474 -0.111 1.00 97.88 281 ASN A C 1
ATOM 2293 O O . ASN A 1 281 ? -13.738 21.681 -0.215 1.00 97.88 281 ASN A O 1
ATOM 2297 N N . VAL A 1 282 ? -13.361 19.721 0.819 1.00 97.88 282 VAL A N 1
ATOM 2298 C CA . VAL A 1 282 ? -12.368 20.266 1.766 1.00 97.88 282 VAL A CA 1
ATOM 2299 C C . VAL A 1 282 ? -11.099 20.722 1.037 1.00 97.88 282 VAL A C 1
ATOM 2301 O O . VAL A 1 282 ? -10.601 21.817 1.297 1.00 97.88 282 VAL A O 1
ATOM 2304 N N . VAL A 1 283 ? -10.609 19.954 0.057 1.00 97.50 283 VAL A N 1
ATOM 2305 C CA . VAL A 1 283 ? -9.445 20.358 -0.753 1.00 97.50 283 VAL A CA 1
ATOM 2306 C C . VAL A 1 283 ? -9.746 21.588 -1.613 1.00 97.50 283 VAL A C 1
ATOM 2308 O O . VAL A 1 283 ? -8.915 22.492 -1.681 1.00 97.50 283 VAL A O 1
ATOM 2311 N N . ASP A 1 284 ? -10.926 21.679 -2.224 1.00 97.38 284 ASP A N 1
ATOM 2312 C CA . ASP A 1 284 ? -11.324 22.861 -2.997 1.00 97.38 284 ASP A CA 1
ATOM 2313 C C . ASP A 1 284 ? -11.444 24.108 -2.097 1.00 97.38 284 ASP A C 1
ATOM 2315 O O . ASP A 1 284 ? -11.019 25.195 -2.492 1.00 97.38 284 ASP A O 1
ATOM 2319 N N . THR A 1 285 ? -11.921 23.945 -0.857 1.00 96.62 285 THR A N 1
ATOM 2320 C CA . THR A 1 285 ? -11.965 25.011 0.163 1.00 96.62 285 THR A CA 1
ATOM 2321 C C . THR A 1 285 ? -10.557 25.494 0.534 1.00 96.62 285 THR A C 1
ATOM 2323 O O . THR A 1 285 ? -10.313 26.700 0.607 1.00 96.62 285 THR A O 1
ATOM 2326 N N . ILE A 1 286 ? -9.593 24.577 0.689 1.00 95.56 286 ILE A N 1
ATOM 2327 C CA . ILE A 1 286 ? -8.171 24.923 0.866 1.00 95.56 286 ILE A CA 1
ATOM 2328 C C . ILE A 1 286 ? -7.648 25.679 -0.358 1.00 95.56 286 ILE A C 1
ATOM 2330 O O . ILE A 1 286 ? -7.019 26.722 -0.211 1.00 95.56 286 ILE A O 1
ATOM 2334 N N . LEU A 1 287 ? -7.935 25.218 -1.577 1.00 95.25 287 LEU A N 1
ATOM 2335 C CA . LEU A 1 287 ? -7.463 25.877 -2.799 1.00 95.25 287 LEU A CA 1
ATOM 2336 C C . LEU A 1 287 ? -8.010 27.299 -2.988 1.00 95.25 287 LEU A C 1
ATOM 2338 O O . LEU A 1 287 ? -7.327 28.128 -3.597 1.00 95.25 287 LEU A O 1
ATOM 2342 N N . GLN A 1 288 ? -9.193 27.595 -2.454 1.00 95.19 288 GLN A N 1
ATOM 2343 C CA . GLN A 1 288 ? -9.756 28.944 -2.418 1.00 95.19 288 GLN A CA 1
ATOM 2344 C C . GLN A 1 288 ? -9.074 29.806 -1.342 1.00 95.19 288 GLN A C 1
ATOM 2346 O O . GLN A 1 288 ? -8.515 30.858 -1.664 1.00 95.19 288 GLN A O 1
ATOM 2351 N N . ASN A 1 289 ? -9.054 29.331 -0.093 1.00 93.75 289 ASN A N 1
ATOM 2352 C CA . ASN A 1 289 ? -8.724 30.144 1.084 1.00 93.75 289 ASN A CA 1
ATOM 2353 C C . ASN A 1 289 ? -7.223 30.226 1.415 1.00 93.75 289 ASN A C 1
ATOM 2355 O O . ASN A 1 289 ? -6.775 31.196 2.028 1.00 93.75 289 ASN A O 1
ATOM 2359 N N . GLU A 1 290 ? -6.430 29.227 1.025 1.00 92.94 290 GLU A N 1
ATOM 2360 C CA . GLU A 1 290 ? -5.007 29.152 1.357 1.00 92.94 290 GLU A CA 1
ATOM 2361 C C . GLU A 1 290 ? -4.194 30.248 0.651 1.00 92.94 290 GLU A C 1
ATOM 2363 O O . GLU A 1 290 ? -4.389 30.526 -0.532 1.00 92.94 290 GLU A O 1
ATOM 2368 N N . LYS A 1 291 ? -3.231 30.856 1.345 1.00 94.25 291 LYS A N 1
ATOM 2369 C CA . LYS A 1 291 ? -2.326 31.869 0.770 1.00 94.25 291 LYS A CA 1
ATOM 2370 C C . LYS A 1 291 ? -0.946 31.299 0.439 1.00 94.25 291 LYS A C 1
ATOM 2372 O O . LYS A 1 291 ? -0.282 31.809 -0.458 1.00 94.25 291 LYS A O 1
ATOM 2377 N N . ARG A 1 292 ? -0.528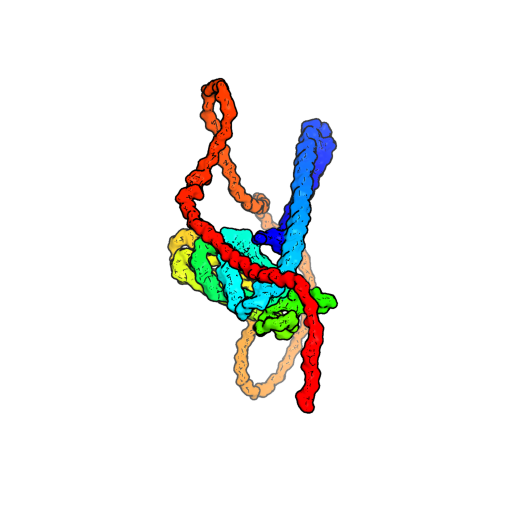 30.235 1.130 1.00 95.81 292 ARG A N 1
ATOM 2378 C CA . ARG A 1 292 ? 0.790 29.597 1.001 1.00 95.81 292 ARG A CA 1
ATOM 2379 C C . ARG A 1 292 ? 0.896 28.863 -0.344 1.00 95.81 292 ARG A C 1
ATOM 2381 O O . ARG A 1 292 ? 0.076 27.996 -0.657 1.00 95.81 292 ARG A O 1
ATOM 2388 N N . SER A 1 293 ? 1.900 29.226 -1.145 1.00 95.44 293 SER A N 1
ATOM 2389 C CA . SER A 1 293 ? 2.116 28.725 -2.515 1.00 95.44 293 SER A CA 1
ATOM 2390 C C . SER A 1 293 ? 2.186 27.205 -2.587 1.00 95.44 293 SER A C 1
ATOM 2392 O O . SER A 1 293 ? 1.575 26.594 -3.462 1.00 95.44 293 SER A O 1
ATOM 2394 N N . ASP A 1 294 ? 2.894 26.600 -1.641 1.00 94.69 294 ASP A N 1
ATOM 2395 C CA . ASP A 1 294 ? 3.347 25.215 -1.755 1.00 94.69 294 ASP A CA 1
ATOM 2396 C C . ASP A 1 294 ? 2.192 24.249 -1.472 1.00 94.69 294 ASP A C 1
ATOM 2398 O O . ASP A 1 294 ? 1.964 23.305 -2.230 1.00 94.69 294 ASP A O 1
ATOM 2402 N N . ILE A 1 295 ? 1.355 24.578 -0.478 1.00 96.69 295 ILE A N 1
ATOM 2403 C CA . ILE A 1 295 ? 0.065 23.910 -0.249 1.00 96.69 295 ILE A CA 1
ATOM 2404 C C . ILE A 1 295 ? -0.845 24.075 -1.473 1.00 96.69 295 ILE A C 1
ATOM 2406 O O . ILE A 1 295 ? -1.487 23.110 -1.883 1.00 96.69 295 ILE A O 1
ATOM 2410 N N . LYS A 1 296 ? -0.889 25.256 -2.110 1.00 97.06 296 LYS A N 1
ATOM 2411 C CA . LYS A 1 296 ? -1.690 25.462 -3.330 1.00 97.06 296 LYS A CA 1
ATOM 2412 C C . LYS A 1 296 ? -1.203 24.619 -4.513 1.00 97.06 296 LYS A C 1
ATOM 2414 O O . LYS A 1 296 ? -2.032 24.084 -5.248 1.00 97.06 296 LYS A O 1
ATOM 2419 N N . VAL A 1 297 ? 0.107 24.460 -4.704 1.00 97.25 297 VAL A N 1
ATOM 2420 C CA . VAL A 1 297 ? 0.678 23.579 -5.740 1.00 97.25 297 VAL A CA 1
ATOM 2421 C C . VAL A 1 297 ? 0.352 22.113 -5.443 1.00 97.25 297 VAL A C 1
ATOM 2423 O O . VAL A 1 297 ? -0.177 21.411 -6.311 1.00 97.25 297 VAL A O 1
ATOM 2426 N N . LEU A 1 298 ? 0.590 21.663 -4.209 1.00 97.06 298 LEU A N 1
ATOM 2427 C CA . LEU A 1 298 ? 0.332 20.288 -3.783 1.00 97.06 298 LEU A CA 1
ATOM 2428 C C . LEU A 1 298 ? -1.164 19.936 -3.848 1.00 97.06 298 LEU A C 1
ATOM 2430 O O . LEU A 1 298 ? -1.533 18.906 -4.413 1.00 97.06 298 LEU A O 1
ATOM 2434 N N . GLY A 1 299 ? -2.034 20.825 -3.363 1.00 97.69 299 GLY A N 1
ATOM 2435 C CA . GLY A 1 299 ? -3.488 20.675 -3.401 1.00 97.69 299 GLY A CA 1
ATOM 2436 C C . GLY A 1 299 ? -4.050 20.638 -4.824 1.00 97.69 299 GLY A C 1
ATOM 2437 O O . GLY A 1 299 ? -4.942 19.840 -5.101 1.00 97.69 299 GLY A O 1
ATOM 2438 N N . ARG A 1 300 ? -3.494 21.419 -5.765 1.00 98.06 300 ARG A N 1
ATOM 2439 C CA . ARG A 1 300 ? -3.863 21.348 -7.194 1.00 98.06 300 ARG A CA 1
ATOM 2440 C C . ARG A 1 300 ? -3.456 20.009 -7.805 1.00 98.06 300 ARG A C 1
ATOM 2442 O O . ARG A 1 300 ? -4.262 19.397 -8.502 1.00 98.06 300 ARG A O 1
ATOM 2449 N N . SER A 1 301 ? -2.241 19.533 -7.511 1.00 97.69 301 SER A N 1
ATOM 2450 C CA . SER A 1 301 ? -1.772 18.205 -7.938 1.00 97.69 301 SER A CA 1
ATOM 2451 C C . SER A 1 301 ? -2.681 17.095 -7.399 1.00 97.69 301 SER A C 1
ATOM 2453 O O . SER A 1 301 ? -3.063 16.199 -8.155 1.00 97.69 301 SER A O 1
ATOM 2455 N N . TYR A 1 302 ? -3.077 17.175 -6.125 1.00 98.44 302 TYR A N 1
ATOM 2456 C CA . TYR A 1 302 ? -3.988 16.212 -5.514 1.00 98.44 302 TYR A CA 1
ATOM 2457 C C . TYR A 1 302 ? -5.407 16.285 -6.102 1.00 98.44 302 TYR A C 1
ATOM 2459 O O . TYR A 1 302 ? -5.918 15.258 -6.537 1.00 98.44 302 TYR A O 1
ATOM 2467 N N . SER A 1 303 ? -6.016 17.472 -6.205 1.00 98.12 303 SER A N 1
ATOM 2468 C CA . SER A 1 303 ? -7.372 17.653 -6.757 1.00 98.12 303 SER A CA 1
ATOM 2469 C C . SER A 1 303 ? -7.478 17.155 -8.208 1.00 98.12 303 SER A C 1
ATOM 2471 O O . SER A 1 303 ? -8.410 16.423 -8.548 1.00 98.12 303 SER A O 1
ATOM 2473 N N . ALA A 1 304 ? -6.469 17.425 -9.048 1.00 98.19 304 ALA A N 1
ATOM 2474 C CA . ALA A 1 304 ? -6.397 16.870 -10.403 1.00 98.19 304 ALA A CA 1
ATOM 2475 C C . ALA A 1 304 ? -6.303 15.330 -10.410 1.00 98.19 304 ALA A C 1
ATOM 2477 O O . ALA A 1 304 ? -7.008 14.669 -11.175 1.00 98.19 304 ALA A O 1
ATOM 2478 N N . SER A 1 305 ? -5.481 14.754 -9.525 1.00 97.94 305 SER A N 1
ATOM 2479 C CA . SER A 1 305 ? -5.321 13.297 -9.393 1.00 97.94 305 SER A CA 1
ATOM 2480 C C . SER A 1 305 ? -6.594 12.617 -8.869 1.00 97.94 305 SER A C 1
ATOM 2482 O O . SER A 1 305 ? -6.960 11.539 -9.334 1.00 97.94 305 SER A O 1
ATOM 2484 N N . LEU A 1 306 ? -7.299 13.263 -7.935 1.00 98.00 306 LEU A N 1
ATOM 2485 C CA . LEU A 1 306 ? -8.583 12.811 -7.403 1.00 98.00 306 LEU A CA 1
ATOM 2486 C C . LEU A 1 306 ? -9.664 12.842 -8.493 1.00 98.00 306 LEU A C 1
ATOM 2488 O O . LEU A 1 306 ? -10.382 11.858 -8.660 1.00 98.00 306 LEU A O 1
ATOM 2492 N N . LYS A 1 307 ? -9.737 13.921 -9.286 1.00 97.19 307 LYS A N 1
ATOM 2493 C CA . LYS A 1 307 ? -10.677 14.041 -10.413 1.00 97.19 307 LYS A CA 1
ATOM 2494 C C . LYS A 1 307 ? -10.443 12.976 -11.491 1.00 97.19 307 LYS A C 1
ATOM 2496 O O . LYS A 1 307 ? -11.407 12.424 -12.008 1.00 97.19 307 LYS A O 1
ATOM 2501 N N . HIS A 1 308 ? -9.190 12.625 -11.790 1.00 97.19 308 HIS A N 1
ATOM 2502 C CA . HIS A 1 308 ? -8.877 11.531 -12.723 1.00 97.19 308 HIS A CA 1
ATOM 2503 C C . HIS A 1 308 ? -9.465 10.173 -12.278 1.00 97.19 308 HIS A C 1
ATOM 2505 O O . HIS A 1 308 ? -9.690 9.294 -13.104 1.00 97.19 308 HIS A O 1
ATOM 2511 N N . ARG A 1 309 ? -9.733 9.994 -10.979 1.00 96.44 309 ARG A N 1
ATOM 2512 C CA . ARG A 1 309 ? -10.312 8.775 -10.393 1.00 96.44 309 ARG A CA 1
ATOM 2513 C C . ARG A 1 309 ? -11.791 8.921 -10.009 1.00 96.44 309 ARG A C 1
ATOM 2515 O O . ARG A 1 309 ? -12.269 8.142 -9.193 1.00 96.44 309 ARG A O 1
ATOM 2522 N N . GLU A 1 310 ? -12.523 9.899 -10.558 1.00 96.06 310 GLU A N 1
ATOM 2523 C CA . GLU A 1 310 ? -13.919 10.194 -10.165 1.00 96.06 310 GLU A CA 1
ATOM 2524 C C . GLU A 1 310 ? -14.844 8.963 -10.213 1.00 96.06 310 GLU A C 1
ATOM 2526 O O . GLU A 1 310 ? -15.640 8.761 -9.296 1.00 96.06 310 GLU A O 1
ATOM 2531 N N . SER A 1 311 ? -14.663 8.077 -11.196 1.00 94.94 311 SER A N 1
ATOM 2532 C CA . SER A 1 311 ? -15.389 6.803 -11.318 1.00 94.94 311 SER A CA 1
ATOM 2533 C C . SER A 1 311 ? -15.161 5.809 -10.168 1.00 94.94 311 SER A C 1
ATOM 2535 O O . SER A 1 311 ? -15.997 4.939 -9.951 1.00 94.94 311 SER A O 1
ATOM 2537 N N . GLU A 1 312 ? -14.058 5.917 -9.422 1.00 94.38 312 GLU A N 1
ATOM 2538 C CA . GLU A 1 312 ? -13.714 4.998 -8.328 1.00 94.38 312 GLU A CA 1
ATOM 2539 C C . GLU A 1 312 ? -14.323 5.424 -6.974 1.00 94.38 312 GLU A C 1
ATOM 2541 O O . GLU A 1 312 ? -14.401 4.621 -6.037 1.00 94.38 312 GLU A O 1
ATOM 2546 N N . TRP A 1 313 ? -14.726 6.695 -6.833 1.00 95.31 313 TRP A N 1
ATOM 2547 C CA . TRP A 1 313 ? -15.163 7.275 -5.552 1.00 95.31 313 TRP A CA 1
ATOM 2548 C C . TRP A 1 313 ? -16.507 8.005 -5.569 1.00 95.31 313 TRP A C 1
ATOM 2550 O O . TRP A 1 313 ? -17.027 8.310 -4.492 1.00 95.31 313 TRP A O 1
ATOM 2560 N N . LYS A 1 314 ? -17.087 8.264 -6.744 1.00 93.75 314 LYS A N 1
ATOM 2561 C CA . LYS A 1 314 ? -18.415 8.864 -6.903 1.00 93.75 314 LYS A CA 1
ATOM 2562 C C . LYS A 1 314 ? -19.413 7.807 -7.377 1.00 93.75 314 LYS A C 1
ATOM 2564 O O . LYS A 1 314 ? -19.148 7.083 -8.331 1.00 93.75 314 LYS A O 1
ATOM 2569 N N . ALA A 1 315 ? -20.572 7.729 -6.727 1.00 89.81 315 ALA A N 1
ATOM 2570 C CA . ALA A 1 315 ? -21.650 6.850 -7.173 1.00 89.81 315 ALA A CA 1
ATOM 2571 C C . ALA A 1 315 ? -22.200 7.290 -8.548 1.00 89.81 315 ALA A C 1
ATOM 2573 O O . ALA A 1 315 ? -22.372 8.496 -8.760 1.00 89.81 315 ALA A O 1
ATOM 2574 N N . PRO A 1 316 ? -22.526 6.348 -9.458 1.00 82.75 316 PRO A N 1
ATOM 2575 C CA . PRO A 1 316 ? -23.237 6.656 -10.696 1.00 82.75 316 PRO A CA 1
ATOM 2576 C C . PRO A 1 316 ? -24.548 7.396 -10.415 1.00 82.75 316 PRO A C 1
ATOM 2578 O O . PRO A 1 316 ? -25.286 7.043 -9.494 1.00 82.75 316 PRO A O 1
ATOM 2581 N N . GLU A 1 317 ? -24.866 8.411 -11.219 1.00 73.00 317 GLU A N 1
ATOM 2582 C CA . GLU A 1 317 ? -26.040 9.267 -10.981 1.00 73.00 317 GLU A CA 1
ATOM 2583 C C . GLU A 1 317 ? -27.368 8.496 -11.097 1.00 73.00 317 GLU A C 1
ATOM 2585 O O . GLU A 1 317 ? -28.333 8.813 -10.399 1.00 73.00 317 GLU A O 1
ATOM 2590 N N . SER A 1 318 ? -27.382 7.402 -11.867 1.00 61.84 318 SER A N 1
ATOM 2591 C CA . SER A 1 318 ? -28.496 6.450 -11.966 1.00 61.84 318 SER A CA 1
ATOM 2592 C C . SER A 1 318 ? -28.882 5.799 -10.632 1.00 61.84 318 SER A C 1
ATOM 2594 O O . SER A 1 318 ? -30.044 5.453 -10.440 1.00 61.84 318 SER A O 1
ATOM 2596 N N . SER A 1 319 ? -27.952 5.667 -9.681 1.00 55.72 319 SER A N 1
ATOM 2597 C CA . SER A 1 319 ? -28.204 5.024 -8.381 1.00 55.72 319 SER A CA 1
ATOM 2598 C C . SER A 1 319 ? -29.065 5.866 -7.426 1.00 55.72 319 SER A C 1
ATOM 2600 O O . SER A 1 319 ? -29.364 5.417 -6.322 1.00 55.72 319 SER A O 1
ATOM 2602 N N . LYS A 1 320 ? -29.460 7.086 -7.820 1.00 54.84 320 LYS A N 1
ATOM 2603 C CA . LYS A 1 320 ? -30.306 7.989 -7.016 1.00 54.84 320 LYS A CA 1
ATOM 2604 C C . LYS A 1 320 ? -31.788 7.979 -7.407 1.00 54.84 320 LYS A C 1
ATOM 2606 O O . LYS A 1 320 ? -32.593 8.592 -6.710 1.00 54.84 320 LYS A O 1
ATOM 2611 N N . ILE A 1 321 ? -32.171 7.268 -8.469 1.00 51.56 321 ILE A N 1
ATOM 2612 C CA . ILE A 1 321 ? -33.570 7.125 -8.901 1.00 51.56 321 ILE A CA 1
ATOM 2613 C C . ILE A 1 321 ? -34.107 5.795 -8.356 1.00 51.56 321 ILE A C 1
ATOM 2615 O O . ILE A 1 321 ? -34.049 4.772 -9.032 1.00 51.56 321 ILE A O 1
ATOM 2619 N N . GLY A 1 322 ? -34.576 5.780 -7.102 1.00 49.72 322 GLY A N 1
ATOM 2620 C CA . GLY A 1 322 ? -34.943 4.505 -6.466 1.00 49.72 322 GLY A CA 1
ATOM 2621 C C . GLY A 1 322 ? -35.548 4.532 -5.061 1.00 49.72 322 GLY A C 1
ATOM 2622 O O . GLY A 1 322 ? -35.583 3.488 -4.418 1.00 49.72 322 GLY A O 1
ATOM 2623 N N . VAL A 1 323 ? -36.038 5.673 -4.567 1.00 40.69 323 VAL A N 1
ATOM 2624 C CA . VAL A 1 323 ? -36.892 5.706 -3.364 1.00 40.69 323 VAL A CA 1
ATOM 2625 C C . VAL A 1 323 ? -38.148 6.517 -3.689 1.00 40.69 323 VAL A C 1
ATOM 2627 O O . VAL A 1 323 ? -38.088 7.747 -3.645 1.00 40.69 323 VAL A O 1
ATOM 2630 N N . PRO A 1 324 ? -39.284 5.880 -4.035 1.00 45.19 324 PRO A N 1
ATOM 2631 C CA . PRO A 1 324 ? -40.552 6.595 -4.060 1.00 45.19 324 PRO A CA 1
ATOM 2632 C C . PRO A 1 324 ? -40.867 7.076 -2.632 1.00 45.19 324 PRO A C 1
ATOM 2634 O O . PRO A 1 324 ? -40.662 6.315 -1.678 1.00 45.19 324 PRO A O 1
ATOM 2637 N N . PRO A 1 325 ? -41.337 8.321 -2.441 1.00 43.81 325 PRO A N 1
ATOM 2638 C CA . PRO A 1 325 ? -41.680 8.812 -1.115 1.00 43.81 325 PRO A CA 1
ATOM 2639 C C . PRO A 1 325 ? -42.778 7.934 -0.509 1.00 43.81 325 PRO A C 1
ATOM 2641 O O . PRO A 1 325 ? -43.783 7.624 -1.148 1.00 43.81 325 PRO A O 1
ATOM 2644 N N . LYS A 1 326 ? -42.557 7.513 0.738 1.00 38.78 326 LYS A N 1
ATOM 2645 C CA . LYS A 1 326 ? -43.440 6.614 1.483 1.00 38.78 326 LYS A CA 1
ATOM 2646 C C . LYS A 1 326 ? -44.789 7.297 1.732 1.00 38.78 326 LYS A C 1
ATOM 2648 O O . LYS A 1 326 ? -44.918 8.066 2.681 1.00 38.78 326 LYS A O 1
ATOM 2653 N N . ALA A 1 327 ? -45.773 7.014 0.881 1.00 39.94 327 ALA A N 1
ATOM 2654 C CA . ALA A 1 327 ? -47.134 7.502 1.054 1.00 39.94 327 ALA A CA 1
ATOM 2655 C C . ALA A 1 327 ? -47.720 7.011 2.389 1.00 39.94 327 ALA A C 1
ATOM 2657 O O . ALA A 1 327 ? -47.588 5.839 2.757 1.00 39.94 327 ALA A O 1
ATOM 2658 N N . THR A 1 328 ? -48.352 7.923 3.123 1.00 36.75 328 THR A N 1
ATOM 2659 C CA . THR A 1 328 ? -49.122 7.623 4.333 1.00 36.75 328 THR A CA 1
ATOM 2660 C C . THR A 1 328 ? -50.382 6.820 3.988 1.00 36.75 328 THR A C 1
ATOM 2662 O O . THR A 1 328 ? -50.990 7.067 2.946 1.00 36.75 328 THR A O 1
ATOM 2665 N N . PRO A 1 329 ? -50.802 5.864 4.836 1.00 41.31 329 PRO A N 1
ATOM 2666 C CA . PRO A 1 329 ? -52.008 5.088 4.585 1.00 41.31 329 PRO A CA 1
ATOM 2667 C C . PRO A 1 329 ? -53.262 5.901 4.933 1.00 41.31 329 PRO A C 1
ATOM 2669 O O . PRO A 1 329 ? -53.405 6.369 6.062 1.00 41.31 329 PRO A O 1
ATOM 2672 N N . THR A 1 330 ? -54.201 5.983 3.992 1.00 33.53 330 THR A N 1
ATOM 2673 C CA . THR A 1 330 ? -55.572 6.457 4.239 1.00 33.53 330 THR A CA 1
ATOM 2674 C C . THR A 1 330 ? -56.559 5.388 3.764 1.00 33.53 330 THR A C 1
ATOM 2676 O O . THR A 1 330 ? -56.302 4.686 2.787 1.00 33.53 330 THR A O 1
ATOM 2679 N N . ALA A 1 331 ? -57.652 5.220 4.511 1.00 36.06 331 ALA A N 1
ATOM 2680 C CA . ALA A 1 331 ? -58.640 4.150 4.350 1.00 36.06 331 ALA A CA 1
ATOM 2681 C C . ALA A 1 331 ? -59.480 4.275 3.047 1.00 36.06 331 ALA A C 1
ATOM 2683 O O . ALA A 1 331 ? -59.457 5.326 2.404 1.00 36.06 331 ALA A O 1
ATOM 2684 N N . PRO A 1 332 ? -60.188 3.209 2.614 1.00 39.91 332 PRO A N 1
ATOM 2685 C CA . PRO A 1 332 ? -60.603 3.051 1.220 1.00 39.91 332 PRO A CA 1
ATOM 2686 C C . PRO A 1 332 ? -61.962 3.681 0.890 1.00 39.91 332 PRO A C 1
ATOM 2688 O O . PRO A 1 332 ? -62.887 3.650 1.700 1.00 39.91 332 PRO A O 1
ATOM 2691 N N . ALA A 1 333 ? -62.121 4.120 -0.362 1.00 33.06 333 ALA A N 1
ATOM 2692 C CA . ALA A 1 333 ? -63.413 4.471 -0.943 1.00 33.06 333 ALA A CA 1
ATOM 2693 C C . ALA A 1 333 ? -63.567 3.891 -2.362 1.00 33.06 333 ALA A C 1
ATOM 2695 O O . ALA A 1 333 ? -62.802 4.218 -3.260 1.00 33.06 333 ALA A O 1
ATOM 2696 N N . VAL A 1 334 ? -64.560 3.004 -2.479 1.00 33.09 334 VAL A N 1
ATOM 2697 C CA . VAL A 1 334 ? -65.483 2.716 -3.598 1.00 33.09 334 VAL A CA 1
ATOM 2698 C C . VAL A 1 334 ? -64.979 2.739 -5.060 1.00 33.09 334 VAL A C 1
ATOM 2700 O O . VAL A 1 334 ? -64.384 3.681 -5.563 1.00 33.09 334 VAL A O 1
ATOM 2703 N N . ARG A 1 335 ? -65.354 1.660 -5.758 1.00 34.12 335 ARG A N 1
ATOM 2704 C CA . ARG A 1 335 ? -65.244 1.404 -7.204 1.00 34.12 335 ARG A CA 1
ATOM 2705 C C . ARG A 1 335 ? -65.787 2.553 -8.068 1.00 34.12 335 ARG A C 1
ATOM 2707 O O . ARG A 1 335 ? -66.873 3.037 -7.779 1.00 34.12 335 ARG A O 1
ATOM 2714 N N . ASP A 1 336 ? -65.193 2.752 -9.245 1.00 31.56 336 ASP A N 1
ATOM 2715 C CA . ASP A 1 336 ? -65.980 2.553 -10.469 1.00 31.56 336 ASP A CA 1
ATOM 2716 C C . ASP A 1 336 ? -65.124 2.041 -11.643 1.00 31.56 336 ASP A C 1
ATOM 2718 O O . ASP A 1 336 ? -63.895 2.004 -11.566 1.00 31.56 336 ASP A O 1
ATOM 2722 N N . ASN A 1 337 ? -65.780 1.535 -12.687 1.00 32.47 337 ASN A N 1
ATOM 2723 C CA . ASN A 1 337 ? -65.215 0.589 -13.648 1.00 32.47 337 ASN A CA 1
ATOM 2724 C C . ASN A 1 337 ? -65.434 1.042 -15.100 1.00 32.47 337 ASN A C 1
ATOM 2726 O O . ASN A 1 337 ? -66.568 1.017 -15.564 1.00 32.47 337 ASN A O 1
ATOM 2730 N N . HIS A 1 338 ? -64.372 1.334 -15.864 1.00 34.97 338 HIS A N 1
ATOM 2731 C CA . HIS A 1 338 ? -64.469 1.384 -17.330 1.00 34.97 338 HIS A CA 1
ATOM 2732 C C . HIS A 1 338 ? -63.197 0.918 -18.058 1.00 34.97 338 HIS A C 1
ATOM 2734 O O . HIS A 1 338 ? -62.070 1.247 -17.697 1.00 34.97 338 HIS A O 1
ATOM 2740 N N . LYS A 1 339 ? -63.420 0.116 -19.107 1.00 31.64 339 LYS A N 1
ATOM 2741 C CA . LYS A 1 339 ? -62.420 -0.480 -20.012 1.00 31.64 339 LYS A CA 1
ATOM 2742 C C . LYS A 1 339 ? -61.914 0.541 -21.046 1.00 31.64 339 LYS A C 1
ATOM 2744 O O . LYS A 1 339 ? -62.672 1.437 -21.400 1.00 31.64 339 LYS A O 1
ATOM 2749 N N . VAL A 1 340 ? -60.751 0.285 -21.664 1.00 32.12 340 VAL A N 1
ATOM 2750 C CA . VAL A 1 340 ? -60.625 -0.137 -23.089 1.00 32.12 340 VAL A CA 1
ATOM 2751 C C . VAL A 1 340 ? -59.161 -0.491 -23.444 1.00 32.12 340 VAL A C 1
ATOM 2753 O O . VAL A 1 340 ? -58.218 -0.055 -22.793 1.00 32.12 340 VAL A O 1
ATOM 2756 N N . ASN A 1 341 ? -59.015 -1.371 -24.441 1.00 29.42 341 ASN A N 1
ATOM 2757 C CA . ASN A 1 341 ? -57.810 -2.077 -24.906 1.00 29.42 341 ASN A CA 1
ATOM 2758 C C . ASN A 1 341 ? -56.688 -1.204 -25.513 1.00 29.42 341 ASN A C 1
ATOM 2760 O O . ASN A 1 341 ? -56.956 -0.138 -26.058 1.00 29.42 341 ASN A O 1
ATOM 2764 N N . GLY A 1 342 ? -55.475 -1.776 -25.613 1.00 28.59 342 GLY A N 1
ATOM 2765 C CA . GLY A 1 342 ? -54.474 -1.365 -26.614 1.00 28.59 342 GLY A CA 1
ATOM 2766 C C . GLY A 1 342 ? -53.059 -1.924 -26.396 1.00 28.59 342 GLY A C 1
ATOM 2767 O O . GLY A 1 342 ? -52.265 -1.317 -25.689 1.00 28.59 342 GLY A O 1
ATOM 2768 N N . VAL A 1 343 ? -52.718 -3.052 -27.033 1.00 32.94 343 VAL A N 1
ATOM 2769 C CA . VAL A 1 343 ? -51.344 -3.615 -27.116 1.00 32.94 343 VAL A CA 1
ATOM 2770 C C . VAL A 1 343 ? -51.052 -3.960 -28.602 1.00 32.94 343 VAL A C 1
ATOM 2772 O O . VAL A 1 343 ? -51.964 -3.856 -29.420 1.00 32.94 343 VAL A O 1
ATOM 2775 N N . PRO A 1 344 ? -49.821 -4.329 -29.001 1.00 49.97 344 PRO A N 1
ATOM 2776 C CA . PRO A 1 344 ? -48.782 -3.431 -29.506 1.00 49.97 344 PRO A CA 1
ATOM 2777 C C . PRO A 1 344 ? -48.501 -3.610 -31.013 1.00 49.97 344 PRO A C 1
ATOM 2779 O O . PRO A 1 344 ? -48.750 -4.675 -31.569 1.00 49.97 344 PRO A O 1
ATOM 2782 N N . VAL A 1 345 ? -47.835 -2.639 -31.652 1.00 32.06 345 VAL A N 1
ATOM 2783 C CA . VAL A 1 345 ? -47.154 -2.864 -32.944 1.00 32.06 345 VAL A CA 1
ATOM 2784 C C . VAL A 1 345 ? -45.832 -2.091 -32.990 1.00 32.06 345 VAL A C 1
ATOM 2786 O O . VAL A 1 345 ? -45.823 -0.864 -32.980 1.00 32.06 345 VAL A O 1
ATOM 2789 N N . GLY A 1 346 ? -44.715 -2.817 -33.070 1.00 33.31 346 GLY A N 1
ATOM 2790 C CA . GLY A 1 346 ? -43.496 -2.326 -33.725 1.00 33.31 346 GLY A CA 1
ATOM 2791 C C . GLY A 1 346 ? -43.495 -2.779 -35.189 1.00 33.31 346 GLY A C 1
ATOM 2792 O O . GLY A 1 346 ? -44.216 -3.718 -35.531 1.00 33.31 346 GLY A O 1
ATOM 2793 N N . PRO A 1 347 ? -42.663 -2.180 -36.053 1.00 42.16 347 PRO A N 1
ATOM 2794 C CA . PRO A 1 347 ? -41.507 -2.977 -36.462 1.00 42.16 347 PRO A CA 1
ATOM 2795 C C . PRO A 1 347 ? -40.209 -2.175 -36.647 1.00 42.16 347 PRO A C 1
ATOM 2797 O O . PRO A 1 347 ? -40.132 -0.964 -36.459 1.00 42.16 347 PRO A O 1
ATOM 2800 N N . SER A 1 348 ? -39.162 -2.922 -36.978 1.00 32.00 348 SER A N 1
ATOM 2801 C CA . SER A 1 348 ? -37.776 -2.500 -37.124 1.00 32.00 348 SER A CA 1
ATOM 2802 C C . SER A 1 348 ? -37.393 -2.086 -38.554 1.00 32.00 348 SER A C 1
ATOM 2804 O O . SER A 1 348 ? -38.091 -2.376 -39.522 1.00 32.00 348 SER A O 1
ATOM 2806 N N . SER A 1 349 ? -36.159 -1.575 -38.656 1.00 32.59 349 SER A N 1
ATOM 2807 C CA . SER A 1 349 ? -35.277 -1.563 -39.838 1.00 32.59 349 SER A CA 1
ATOM 2808 C C . SER A 1 349 ? -35.434 -0.432 -40.870 1.00 32.59 349 SER A C 1
ATOM 2810 O O . SER A 1 349 ? -36.523 -0.023 -41.247 1.00 32.59 349 SER A O 1
ATOM 2812 N N . GLY A 1 350 ? -34.278 0.062 -41.327 1.00 29.03 350 GLY A N 1
ATOM 2813 C CA . GLY A 1 350 ? -34.117 1.120 -42.328 1.00 29.03 350 GLY A CA 1
ATOM 2814 C C . GLY A 1 350 ? -32.682 1.653 -42.280 1.00 29.03 350 GLY A C 1
ATOM 2815 O O . GLY A 1 350 ? -32.235 2.128 -41.240 1.00 29.03 350 GLY A O 1
ATOM 2816 N N . ARG A 1 351 ? -31.917 1.499 -43.365 1.00 29.86 351 ARG A N 1
ATOM 2817 C CA . ARG A 1 351 ? -30.462 1.747 -43.436 1.00 29.86 351 ARG A CA 1
ATOM 2818 C C . ARG A 1 351 ? -30.178 2.712 -44.596 1.00 29.86 351 ARG A C 1
ATOM 2820 O O . ARG A 1 351 ? -30.884 2.620 -45.594 1.00 29.86 351 ARG A O 1
ATOM 2827 N N . SER A 1 352 ? -29.098 3.503 -44.502 1.00 29.52 352 SER A N 1
ATOM 2828 C CA . SER A 1 352 ? -28.531 4.333 -45.600 1.00 29.52 352 SER A CA 1
ATOM 2829 C C . SER A 1 352 ? -29.350 5.601 -45.960 1.00 29.52 352 SER A C 1
ATOM 2831 O O . SER A 1 352 ? -30.562 5.600 -45.813 1.00 29.52 352 SER A O 1
ATOM 2833 N N . SER A 1 353 ? -28.789 6.727 -46.434 1.00 29.66 353 SER A N 1
ATOM 2834 C CA . SER A 1 353 ? -27.381 7.148 -46.624 1.00 29.66 353 SER A CA 1
ATOM 2835 C C . SER A 1 353 ? -27.259 8.655 -46.946 1.00 29.66 353 SER A C 1
ATOM 2837 O O . SER A 1 353 ? -28.171 9.221 -47.532 1.00 29.66 353 SER A O 1
ATOM 2839 N N . ALA A 1 354 ? -26.061 9.211 -46.705 1.00 30.33 354 ALA A N 1
ATOM 2840 C CA . ALA A 1 354 ? -25.430 10.357 -47.391 1.00 30.33 354 ALA A CA 1
ATOM 2841 C C . ALA A 1 354 ? -25.969 11.802 -47.217 1.00 30.33 354 ALA A C 1
ATOM 2843 O O . ALA A 1 354 ? -26.944 12.202 -47.840 1.00 30.33 354 ALA A O 1
ATOM 2844 N N . SER A 1 355 ? -25.148 12.645 -46.571 1.00 32.09 355 SER A N 1
ATOM 2845 C CA . SER A 1 355 ? -24.721 13.949 -47.121 1.00 32.09 355 SER A CA 1
ATOM 2846 C C . SER A 1 355 ? -23.429 14.432 -46.439 1.00 32.09 355 SER A C 1
ATOM 2848 O O . SER A 1 355 ? -23.342 14.424 -45.213 1.00 32.09 355 SER A O 1
ATOM 2850 N N . VAL A 1 356 ? -22.435 14.849 -47.228 1.00 34.78 356 VAL A N 1
ATOM 2851 C CA . VAL A 1 356 ? -21.104 15.349 -46.812 1.00 34.78 356 VAL A CA 1
ATOM 2852 C C . VAL A 1 356 ? -21.012 16.837 -47.203 1.00 34.78 356 VAL A C 1
ATOM 2854 O O . VAL A 1 356 ? -21.518 17.187 -48.269 1.00 34.78 356 VAL A O 1
ATOM 2857 N N . PRO A 1 357 ? -20.483 17.728 -46.339 1.00 38.94 357 PRO A N 1
ATOM 2858 C CA . PRO A 1 357 ? -19.121 18.272 -46.515 1.00 38.94 357 PRO A CA 1
ATOM 2859 C C . PRO A 1 357 ? -18.325 18.203 -45.195 1.00 38.94 357 PRO A C 1
ATOM 2861 O O . PRO A 1 357 ? -18.837 18.525 -44.130 1.00 38.94 357 PRO A O 1
ATOM 2864 N N . THR A 1 358 ? -17.116 17.645 -45.148 1.00 30.52 358 THR A N 1
ATOM 2865 C CA . THR A 1 358 ? -15.854 18.220 -45.655 1.00 30.52 358 THR A CA 1
ATOM 2866 C C . THR A 1 358 ? -15.541 19.599 -45.067 1.00 30.52 358 THR A C 1
ATOM 2868 O O . THR A 1 358 ? -15.894 20.604 -45.669 1.00 30.52 358 THR A O 1
ATOM 2871 N N . ASP A 1 359 ? -14.765 19.644 -43.977 1.00 29.91 359 ASP A N 1
ATOM 2872 C CA . ASP A 1 359 ? -13.572 20.495 -44.007 1.00 29.91 359 ASP A CA 1
ATOM 2873 C C . ASP A 1 359 ? -12.415 19.969 -43.137 1.00 29.91 359 ASP A C 1
ATOM 2875 O O . ASP A 1 359 ? -12.539 19.131 -42.245 1.00 29.91 359 ASP A O 1
ATOM 2879 N N . THR A 1 360 ? -11.248 20.461 -43.497 1.00 33.34 360 THR A N 1
ATOM 2880 C CA . THR A 1 360 ? -9.923 19.894 -43.406 1.00 33.34 360 THR A CA 1
ATOM 2881 C C . THR A 1 360 ? -9.163 20.527 -42.246 1.00 33.34 360 THR A C 1
ATOM 2883 O O . THR A 1 360 ? -8.899 21.726 -42.278 1.00 33.34 360 THR A O 1
ATOM 2886 N N . ARG A 1 361 ? -8.637 19.732 -41.303 1.00 33.84 361 ARG A N 1
ATOM 2887 C CA . ARG A 1 361 ? -7.221 19.881 -40.906 1.00 33.84 361 ARG A CA 1
ATOM 2888 C C . ARG A 1 361 ? -6.662 18.691 -40.134 1.00 33.84 361 ARG A C 1
ATOM 2890 O O . ARG A 1 361 ? -7.280 18.122 -39.245 1.00 33.84 361 ARG A O 1
ATOM 2897 N N . ARG A 1 362 ? -5.434 18.344 -40.513 1.00 29.50 362 ARG A N 1
ATOM 2898 C CA . ARG A 1 362 ? -4.661 17.179 -40.082 1.00 29.50 362 ARG A CA 1
ATOM 2899 C C . ARG A 1 362 ? -3.540 17.634 -39.151 1.00 29.50 362 ARG A C 1
ATOM 2901 O O . ARG A 1 362 ? -2.686 18.400 -39.582 1.00 29.50 362 ARG A O 1
ATOM 2908 N N . ALA A 1 363 ? -3.496 17.103 -37.932 1.00 31.09 363 ALA A N 1
ATOM 2909 C CA . ALA A 1 363 ? -2.300 17.111 -37.088 1.00 31.09 363 ALA A CA 1
ATOM 2910 C C . ALA A 1 363 ? -2.315 15.876 -36.173 1.00 31.09 363 ALA A C 1
ATOM 2912 O O . ALA A 1 363 ? -3.047 15.814 -35.191 1.00 31.09 363 ALA A O 1
ATOM 2913 N N . THR A 1 364 ? -1.532 14.861 -36.532 1.00 29.64 364 THR A N 1
ATOM 2914 C CA . THR A 1 364 ? -1.377 13.620 -35.763 1.00 29.64 364 THR A CA 1
ATOM 2915 C C . THR A 1 364 ? -0.376 13.820 -34.627 1.00 29.64 364 THR A C 1
ATOM 2917 O O . THR A 1 364 ? 0.804 14.035 -34.899 1.00 29.64 364 THR A O 1
ATOM 2920 N N . ALA A 1 365 ? -0.819 13.696 -33.375 1.00 29.69 365 ALA A N 1
ATOM 2921 C CA . ALA A 1 365 ? 0.062 13.645 -32.209 1.00 29.69 365 ALA A CA 1
ATOM 2922 C C . ALA A 1 365 ? 0.238 12.190 -31.740 1.00 29.69 365 ALA A C 1
ATOM 2924 O O . ALA A 1 365 ? -0.742 11.505 -31.452 1.00 29.69 365 ALA A O 1
ATOM 2925 N N . ALA A 1 366 ? 1.485 11.719 -31.682 1.00 34.25 366 ALA A N 1
ATOM 2926 C CA . ALA A 1 366 ? 1.840 10.420 -31.111 1.00 34.25 366 ALA A CA 1
ATOM 2927 C C . ALA A 1 366 ? 1.881 10.488 -29.564 1.00 34.25 366 ALA A C 1
ATOM 2929 O O . ALA A 1 366 ? 2.114 11.569 -29.015 1.00 34.25 366 ALA A O 1
ATOM 2930 N N . PRO A 1 367 ? 1.655 9.372 -28.842 1.00 32.12 367 PRO A N 1
ATOM 2931 C CA . PRO A 1 367 ? 1.564 9.380 -27.382 1.00 32.12 367 PRO A CA 1
ATOM 2932 C C . PRO A 1 367 ? 2.926 9.582 -26.699 1.00 32.12 367 PRO A C 1
ATOM 2934 O O . PRO A 1 367 ? 3.950 9.067 -27.146 1.00 32.12 367 PRO A O 1
ATOM 2937 N N . ALA A 1 368 ? 2.921 10.312 -25.582 1.00 30.47 368 ALA A N 1
ATOM 2938 C CA . ALA A 1 368 ? 4.119 10.641 -24.815 1.00 30.47 368 ALA A CA 1
ATOM 2939 C C . ALA A 1 368 ? 4.598 9.482 -23.918 1.00 30.47 368 ALA A C 1
ATOM 2941 O O . ALA A 1 368 ? 3.807 8.826 -23.240 1.00 30.47 368 ALA A O 1
ATOM 2942 N N . SER A 1 369 ? 5.915 9.275 -23.880 1.00 34.06 369 SER A N 1
ATOM 2943 C CA . SER A 1 369 ? 6.608 8.300 -23.030 1.00 34.06 369 SER A CA 1
ATOM 2944 C C . SER A 1 369 ? 6.891 8.823 -21.612 1.00 34.06 369 SER A C 1
ATOM 2946 O O . SER A 1 369 ? 7.027 10.026 -21.395 1.00 34.06 369 SER A O 1
ATOM 2948 N N . ALA A 1 370 ? 7.025 7.903 -20.651 1.00 30.44 370 ALA A N 1
ATOM 2949 C CA . ALA A 1 370 ? 7.201 8.190 -19.223 1.00 30.44 370 ALA A CA 1
ATOM 2950 C C . ALA A 1 370 ? 8.507 8.950 -18.863 1.00 30.44 370 ALA A C 1
ATOM 2952 O O . ALA A 1 370 ? 9.523 8.787 -19.544 1.00 30.44 370 ALA A O 1
ATOM 2953 N N . PRO A 1 371 ? 8.523 9.736 -17.763 1.00 32.59 371 PRO A N 1
ATOM 2954 C CA . PRO A 1 371 ? 9.705 10.479 -17.327 1.00 32.59 371 PRO A CA 1
ATOM 2955 C C . PRO A 1 371 ? 10.705 9.594 -16.560 1.00 32.59 371 PRO A C 1
ATOM 2957 O O . PRO A 1 371 ? 10.342 8.897 -15.615 1.00 32.59 371 PRO A O 1
ATOM 2960 N N . SER A 1 372 ? 11.985 9.677 -16.932 1.00 33.66 372 SER A N 1
ATOM 2961 C CA . SER A 1 372 ? 13.111 9.074 -16.198 1.00 33.66 372 SER A CA 1
ATOM 2962 C C . SER A 1 372 ? 13.826 10.107 -15.319 1.00 33.66 372 SER A C 1
ATOM 2964 O O . SER A 1 372 ? 13.846 11.295 -15.637 1.00 33.66 372 SER A O 1
ATOM 2966 N N . ALA A 1 373 ? 14.426 9.652 -14.215 1.00 30.23 373 ALA A N 1
ATOM 2967 C CA . ALA A 1 373 ? 15.129 10.499 -13.246 1.00 30.23 373 ALA A CA 1
ATOM 2968 C C . ALA A 1 373 ? 16.392 11.187 -13.828 1.00 30.23 373 ALA A C 1
ATOM 2970 O O . ALA A 1 373 ? 17.027 10.640 -14.734 1.00 30.23 373 A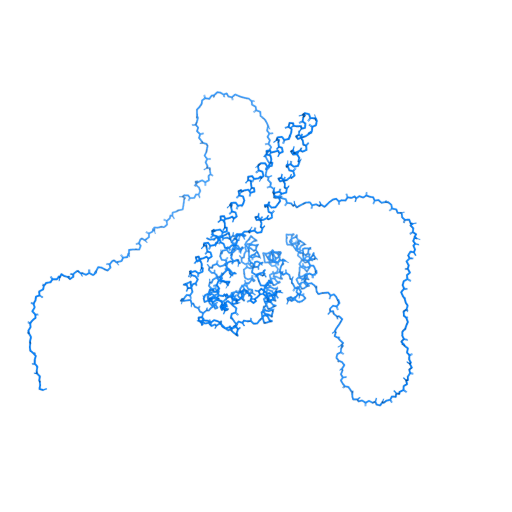LA A O 1
ATOM 2971 N N . PRO A 1 374 ? 16.792 12.369 -13.312 1.00 35.28 374 PRO A N 1
ATOM 2972 C CA . PRO A 1 374 ? 17.873 13.159 -13.896 1.00 35.28 374 PRO A CA 1
ATOM 2973 C C . PRO A 1 374 ? 19.262 12.588 -13.585 1.00 35.28 374 PRO A C 1
ATOM 2975 O O . PRO A 1 374 ? 19.601 12.299 -12.437 1.00 35.28 374 PRO A O 1
ATOM 2978 N N . ARG A 1 375 ? 20.103 12.505 -14.620 1.00 30.50 375 ARG A N 1
ATOM 2979 C CA . ARG A 1 375 ? 21.535 12.195 -14.527 1.00 30.50 375 ARG A CA 1
ATOM 2980 C C . ARG A 1 375 ? 22.336 13.468 -14.794 1.00 30.50 375 ARG A C 1
ATOM 2982 O O . ARG A 1 375 ? 22.095 14.143 -15.791 1.00 30.50 375 ARG A O 1
ATOM 2989 N N . SER A 1 376 ? 23.278 13.788 -13.913 1.00 30.00 376 SER A N 1
ATOM 2990 C CA . SER A 1 376 ? 24.126 14.977 -14.015 1.00 30.00 376 SER A CA 1
ATOM 2991 C C . SER A 1 376 ? 25.040 14.946 -15.248 1.00 30.00 376 SER A C 1
ATOM 2993 O O . SER A 1 376 ? 25.583 13.901 -15.614 1.00 30.00 376 SER A O 1
ATOM 2995 N N . GLN A 1 377 ? 25.231 16.111 -15.871 1.00 30.84 377 GLN A N 1
ATOM 2996 C CA . GLN A 1 377 ? 26.202 16.339 -16.944 1.00 30.84 377 GLN A CA 1
ATOM 2997 C C . GLN A 1 377 ? 27.314 17.271 -16.449 1.00 30.84 377 GLN A C 1
ATOM 2999 O O . GLN A 1 377 ? 27.037 18.283 -15.808 1.00 30.84 377 GLN A O 1
ATOM 3004 N N . LEU A 1 378 ? 28.566 16.934 -16.769 1.00 29.08 378 LEU A N 1
ATOM 3005 C CA . LEU A 1 378 ? 29.729 17.817 -16.635 1.00 29.08 378 LEU A CA 1
ATOM 3006 C C . LEU A 1 378 ? 30.113 18.347 -18.025 1.00 29.08 378 LEU A C 1
ATOM 3008 O O . LEU A 1 378 ? 30.151 17.574 -18.982 1.00 29.08 378 LEU A O 1
ATOM 3012 N N . ALA A 1 379 ? 30.441 19.636 -18.121 1.00 27.67 379 ALA A N 1
ATOM 3013 C CA . ALA A 1 379 ? 31.031 20.252 -19.314 1.00 27.67 379 ALA A CA 1
ATOM 3014 C C . ALA A 1 379 ? 32.573 20.303 -19.216 1.00 27.67 379 ALA A C 1
ATOM 3016 O O . ALA A 1 379 ? 33.138 20.121 -18.138 1.00 27.67 379 ALA A O 1
ATOM 3017 N N . THR A 1 380 ? 33.269 20.532 -20.338 1.00 28.12 380 THR A N 1
ATOM 3018 C CA . THR A 1 380 ? 34.740 20.380 -20.455 1.00 28.12 380 THR A CA 1
ATOM 3019 C C . THR A 1 380 ? 35.414 21.438 -21.342 1.00 28.12 380 THR A C 1
ATOM 3021 O O . THR A 1 380 ? 34.758 21.936 -22.255 1.00 28.12 380 THR A O 1
ATOM 3024 N N . LYS A 1 381 ? 36.754 21.571 -21.184 1.00 31.77 381 LYS A N 1
ATOM 3025 C CA . LYS A 1 381 ? 37.775 22.309 -21.994 1.00 31.77 381 LYS A CA 1
ATOM 3026 C C . LYS A 1 381 ? 38.006 23.774 -21.567 1.00 31.77 381 LYS A C 1
ATOM 3028 O O . LYS A 1 381 ? 37.052 24.423 -21.169 1.00 31.77 381 LYS A O 1
ATOM 3033 N N . SER A 1 382 ? 39.216 24.361 -21.609 1.00 27.22 382 SER A N 1
ATOM 3034 C CA . SER A 1 382 ? 40.613 23.954 -21.976 1.00 27.22 382 SER A CA 1
ATOM 3035 C C . SER A 1 382 ? 41.602 24.983 -21.348 1.00 27.22 382 SER A C 1
ATOM 3037 O O . SER A 1 382 ? 41.130 26.061 -21.010 1.00 27.22 382 SER A O 1
ATOM 3039 N N . THR A 1 383 ? 42.903 24.755 -21.069 1.00 27.80 383 THR A N 1
ATOM 3040 C CA . THR A 1 383 ? 44.081 24.632 -21.987 1.00 27.80 383 THR A CA 1
ATOM 3041 C C . THR A 1 383 ? 45.379 24.150 -21.263 1.00 27.80 383 THR A C 1
ATOM 3043 O O . THR A 1 383 ? 45.417 24.079 -20.040 1.00 27.80 383 THR A O 1
ATOM 3046 N N . THR A 1 384 ? 46.442 23.819 -22.019 1.00 29.75 384 THR A N 1
ATOM 3047 C CA . THR A 1 384 ? 47.762 23.214 -21.634 1.00 29.75 384 THR A CA 1
ATOM 3048 C C . THR A 1 384 ? 48.960 24.195 -21.847 1.00 29.75 384 THR A C 1
ATOM 3050 O O . THR A 1 384 ? 48.651 25.310 -22.270 1.00 29.75 384 THR A O 1
ATOM 3053 N N . PRO A 1 385 ? 50.288 23.869 -21.688 1.00 46.34 385 PRO A N 1
ATOM 3054 C CA . PRO A 1 385 ? 50.971 22.590 -21.351 1.00 46.34 385 PRO A CA 1
ATOM 3055 C C . PRO A 1 385 ? 52.173 22.615 -20.344 1.00 46.34 385 PRO A C 1
ATOM 3057 O O . PRO A 1 385 ? 52.558 23.657 -19.817 1.00 46.34 385 PRO A O 1
ATOM 3060 N N . THR A 1 386 ? 52.825 21.429 -20.232 1.00 28.03 386 THR A N 1
ATOM 3061 C CA . THR A 1 386 ? 54.121 21.032 -19.585 1.00 28.03 386 THR A CA 1
ATOM 3062 C C . THR A 1 386 ? 54.100 20.748 -18.060 1.00 28.03 386 THR A C 1
ATOM 3064 O O . THR A 1 386 ? 53.288 21.333 -17.358 1.00 28.03 386 THR A O 1
ATOM 3067 N N . SER A 1 387 ? 54.911 19.839 -17.464 1.00 28.66 387 SER A N 1
ATOM 3068 C CA . SER A 1 387 ? 56.050 19.024 -17.979 1.00 28.66 387 SER A CA 1
ATOM 3069 C C . SER A 1 387 ? 56.177 17.564 -17.404 1.00 28.66 387 SER A C 1
ATOM 3071 O O . SER A 1 387 ? 55.199 16.821 -17.422 1.00 28.66 387 SER A O 1
ATOM 3073 N N . THR A 1 388 ? 57.392 17.120 -17.025 1.00 33.16 388 THR A N 1
ATOM 3074 C CA . THR A 1 388 ? 57.920 15.742 -16.771 1.00 33.16 388 THR A CA 1
ATOM 3075 C C . THR A 1 388 ? 57.725 15.137 -15.338 1.00 33.16 388 THR A C 1
ATOM 3077 O O . THR A 1 388 ? 57.362 15.875 -14.428 1.00 33.16 388 THR A O 1
ATOM 3080 N N . PRO A 1 389 ? 57.936 13.804 -15.116 1.00 43.28 389 PRO A N 1
ATOM 3081 C CA . PRO A 1 389 ? 57.482 13.003 -13.934 1.00 43.28 389 PRO A CA 1
ATOM 3082 C C . PRO A 1 389 ? 58.597 12.743 -12.866 1.00 43.28 389 PRO A C 1
ATOM 3084 O O . PRO A 1 389 ? 59.675 13.301 -13.078 1.00 43.28 389 PRO A O 1
ATOM 3087 N N . PRO A 1 390 ? 58.473 11.897 -11.785 1.00 37.62 390 PRO A N 1
ATOM 3088 C CA . PRO A 1 390 ? 57.436 10.914 -11.340 1.00 37.62 390 PRO A CA 1
ATOM 3089 C C . PRO A 1 390 ? 57.118 11.021 -9.797 1.00 37.62 390 PRO A C 1
ATOM 3091 O O . PRO A 1 390 ? 57.275 12.120 -9.274 1.00 37.62 390 PRO A O 1
ATOM 3094 N N . PRO A 1 391 ? 56.779 9.972 -8.985 1.00 35.28 391 PRO A N 1
ATOM 3095 C CA . PRO A 1 391 ? 56.002 8.729 -9.172 1.00 35.28 391 PRO A CA 1
ATOM 3096 C C . PRO A 1 391 ? 54.752 8.592 -8.236 1.00 35.28 391 PRO A C 1
ATOM 3098 O O . PRO A 1 391 ? 54.591 9.293 -7.245 1.00 35.28 391 PRO A O 1
ATOM 3101 N N . SER A 1 392 ? 53.889 7.612 -8.539 1.00 41.25 392 SER A N 1
ATOM 3102 C CA . SER A 1 392 ? 52.880 6.928 -7.683 1.00 41.25 392 SER A CA 1
ATOM 3103 C C . SER A 1 392 ? 52.471 7.489 -6.292 1.00 41.25 392 SER A C 1
ATOM 3105 O O . SER A 1 392 ? 53.123 7.202 -5.288 1.00 41.25 392 SER A O 1
ATOM 3107 N N . ALA A 1 393 ? 51.258 8.056 -6.186 1.00 30.86 393 ALA A N 1
ATOM 3108 C CA . ALA A 1 393 ? 50.471 8.115 -4.938 1.00 30.86 393 ALA A CA 1
ATOM 3109 C C . ALA A 1 393 ? 48.949 8.171 -5.215 1.00 30.86 393 ALA A C 1
ATOM 3111 O O . ALA A 1 393 ? 48.516 8.706 -6.235 1.00 30.86 393 ALA A O 1
ATOM 3112 N N . LYS A 1 394 ? 48.123 7.613 -4.314 1.00 42.53 394 LYS A N 1
ATOM 3113 C CA . LYS A 1 394 ? 46.643 7.646 -4.390 1.00 42.53 394 LYS A CA 1
ATOM 3114 C C . LYS A 1 394 ? 46.099 8.932 -3.731 1.00 42.53 394 LYS A C 1
ATOM 3116 O O . LYS A 1 394 ? 46.561 9.240 -2.634 1.00 42.53 394 LYS A O 1
ATOM 3121 N N . PRO A 1 395 ? 45.109 9.644 -4.307 1.00 34.84 395 PRO A N 1
ATOM 3122 C CA . PRO A 1 395 ? 44.503 10.818 -3.666 1.00 34.84 395 PRO A CA 1
ATOM 3123 C C . PRO A 1 395 ? 43.464 10.450 -2.572 1.00 34.84 395 PRO A C 1
ATOM 3125 O O . PRO A 1 395 ? 42.934 9.335 -2.588 1.00 34.84 395 PRO A O 1
ATOM 3128 N N . PRO A 1 396 ? 43.172 11.356 -1.609 1.00 34.94 396 PRO A N 1
ATOM 3129 C CA . PRO A 1 396 ? 42.522 11.011 -0.336 1.00 34.94 396 PRO A CA 1
ATOM 3130 C C . PRO A 1 396 ? 40.999 11.263 -0.262 1.00 34.94 396 PRO A C 1
ATOM 3132 O O . PRO A 1 396 ? 40.442 12.103 -0.964 1.00 34.94 396 PRO A O 1
ATOM 3135 N N . LEU A 1 397 ? 40.335 10.571 0.675 1.00 35.69 397 LEU A N 1
ATOM 3136 C CA . LEU A 1 397 ? 38.901 10.687 0.990 1.00 35.69 397 LEU A CA 1
ATOM 3137 C C . LEU A 1 397 ? 38.634 11.683 2.138 1.00 35.69 397 LEU A C 1
ATOM 3139 O O . LEU A 1 397 ? 38.776 11.345 3.316 1.00 35.69 397 LEU A O 1
ATOM 3143 N N . LEU A 1 398 ? 38.159 12.886 1.803 1.00 40.28 398 LEU A N 1
ATOM 3144 C CA . LEU A 1 398 ? 37.780 13.957 2.744 1.00 40.28 398 LEU A CA 1
ATOM 3145 C C . LEU A 1 398 ? 36.404 13.741 3.419 1.00 40.28 398 LEU A C 1
ATOM 3147 O O . LEU A 1 398 ? 35.573 14.641 3.487 1.00 40.28 398 LEU A O 1
ATOM 3151 N N . THR A 1 399 ? 36.126 12.532 3.914 1.00 37.84 399 THR A N 1
ATOM 3152 C CA . THR A 1 399 ? 34.840 12.232 4.592 1.00 37.84 399 THR A CA 1
ATOM 3153 C C . THR A 1 399 ? 34.975 11.330 5.822 1.00 37.84 399 THR A C 1
ATOM 3155 O O . THR A 1 399 ? 33.979 11.027 6.468 1.00 37.84 399 THR A O 1
ATOM 3158 N N . LYS A 1 400 ? 36.197 10.920 6.198 1.00 42.47 400 LYS A N 1
ATOM 3159 C CA . LYS A 1 400 ? 36.417 10.079 7.390 1.00 42.47 400 LYS A CA 1
ATOM 3160 C C . LYS A 1 400 ? 36.702 10.873 8.678 1.00 42.47 400 LYS A C 1
ATOM 3162 O O . LYS A 1 400 ? 36.452 10.375 9.767 1.00 42.47 400 LYS A O 1
ATOM 3167 N N . ALA A 1 401 ? 37.159 12.122 8.569 1.00 39.03 401 ALA A N 1
ATOM 3168 C CA . ALA A 1 401 ? 37.616 12.926 9.711 1.00 39.03 401 ALA A CA 1
ATOM 3169 C C . ALA A 1 401 ? 36.498 13.525 10.599 1.00 39.03 401 ALA A C 1
ATOM 3171 O O . ALA A 1 401 ? 36.798 14.113 11.632 1.00 39.03 401 ALA A O 1
ATOM 3172 N N . ALA A 1 402 ? 35.220 13.392 10.222 1.00 40.56 402 ALA A N 1
ATOM 3173 C CA . ALA A 1 402 ? 34.091 14.024 10.919 1.00 40.56 402 ALA A CA 1
ATOM 3174 C C . ALA A 1 402 ? 33.298 13.083 11.855 1.00 40.56 402 ALA A C 1
ATOM 3176 O O . ALA A 1 402 ? 32.258 13.480 12.371 1.00 40.56 402 ALA A O 1
ATOM 3177 N N . MET A 1 403 ? 33.749 11.836 12.061 1.00 45.41 403 MET A N 1
ATOM 3178 C CA . MET A 1 403 ? 33.037 10.832 12.879 1.00 45.41 403 MET A CA 1
ATOM 3179 C C . MET A 1 403 ? 33.877 10.191 14.001 1.00 45.41 403 MET A C 1
ATOM 3181 O O . MET A 1 403 ? 33.372 9.322 14.707 1.00 45.41 403 MET A O 1
ATOM 3185 N N . GLU A 1 404 ? 35.132 10.607 14.199 1.00 42.41 404 GLU A N 1
ATOM 3186 C CA . GLU A 1 404 ? 36.024 10.052 15.240 1.00 42.41 404 GLU A CA 1
ATOM 3187 C C . GLU A 1 404 ? 36.112 10.930 16.513 1.00 42.41 404 GLU A C 1
ATOM 3189 O O . GLU A 1 404 ? 36.828 10.590 17.448 1.00 42.41 404 GLU A O 1
ATOM 3194 N N . SER A 1 405 ? 35.349 12.030 16.600 1.00 45.41 405 SER A N 1
ATOM 3195 C CA . SER A 1 405 ? 35.402 13.017 17.698 1.00 45.41 405 SER A CA 1
ATOM 3196 C C . SER A 1 405 ? 34.306 12.891 18.774 1.00 45.41 405 SER A C 1
ATOM 3198 O O . SER A 1 405 ? 34.133 13.807 19.577 1.00 45.41 405 SER A O 1
ATOM 3200 N N . ILE A 1 406 ? 33.569 11.774 18.830 1.00 43.91 406 ILE A N 1
ATOM 3201 C CA . ILE A 1 406 ? 32.555 11.516 19.872 1.00 43.91 406 ILE A CA 1
ATOM 3202 C C . ILE A 1 406 ? 33.077 10.442 20.845 1.00 43.91 406 ILE A C 1
ATOM 3204 O O . ILE A 1 406 ? 33.222 9.286 20.434 1.00 43.91 406 ILE A O 1
ATOM 3208 N N . PRO A 1 407 ? 33.330 10.767 22.130 1.00 43.94 407 PRO A N 1
ATOM 3209 C CA . PRO A 1 407 ? 33.741 9.781 23.127 1.00 43.94 407 PRO A CA 1
ATOM 3210 C C . PRO A 1 407 ? 32.678 8.693 23.325 1.00 43.94 407 PRO A C 1
ATOM 3212 O O . PRO A 1 407 ? 31.505 8.977 23.571 1.00 43.94 407 PRO A O 1
ATOM 3215 N N . ARG A 1 408 ? 33.092 7.426 23.235 1.00 45.28 408 ARG A N 1
ATOM 3216 C CA . ARG A 1 408 ? 32.230 6.264 23.498 1.00 45.28 408 ARG A CA 1
ATOM 3217 C C . ARG A 1 408 ? 32.187 5.984 25.009 1.00 45.28 408 ARG A C 1
ATOM 3219 O O . ARG A 1 408 ? 33.259 5.913 25.605 1.00 45.28 408 ARG A O 1
ATOM 3226 N N . PRO A 1 409 ? 31.011 5.773 25.631 1.00 43.34 409 PRO A N 1
ATOM 3227 C CA . PRO A 1 409 ? 30.940 5.365 27.034 1.00 43.34 409 PRO A CA 1
ATOM 3228 C C . PRO A 1 409 ? 31.512 3.952 27.244 1.00 43.34 409 PRO A C 1
ATOM 3230 O O . PRO A 1 409 ? 31.446 3.105 26.347 1.00 43.34 409 PRO A O 1
ATOM 3233 N N . GLU A 1 410 ? 32.064 3.697 28.433 1.00 52.12 410 GLU A N 1
ATOM 3234 C CA . GLU A 1 410 ? 32.691 2.415 28.774 1.00 52.12 410 GLU A CA 1
ATOM 3235 C C . GLU A 1 410 ? 31.706 1.237 28.777 1.00 52.12 410 GLU A C 1
ATOM 3237 O O . GLU A 1 410 ? 30.576 1.310 29.266 1.00 52.12 410 GLU A O 1
ATOM 3242 N N . VAL A 1 411 ? 32.174 0.100 28.259 1.00 44.03 411 VAL A N 1
ATOM 3243 C CA . VAL A 1 411 ? 31.405 -1.146 28.214 1.00 44.03 411 VAL A CA 1
ATOM 3244 C C . VAL A 1 411 ? 31.562 -1.890 29.537 1.00 44.03 411 VAL A C 1
ATOM 3246 O O . VAL A 1 411 ? 32.513 -2.652 29.726 1.00 44.03 411 VAL A O 1
ATOM 3249 N N . VAL A 1 412 ? 30.589 -1.730 30.436 1.00 40.47 412 VAL A N 1
ATOM 3250 C CA . VAL A 1 412 ? 30.489 -2.544 31.656 1.00 40.47 412 VAL A CA 1
ATOM 3251 C C . VAL A 1 412 ? 30.268 -4.013 31.271 1.00 40.47 412 VAL A C 1
ATOM 3253 O O . VAL A 1 412 ? 29.175 -4.420 30.869 1.00 40.47 412 VAL A O 1
ATOM 3256 N N . ARG A 1 413 ? 31.316 -4.838 31.396 1.00 41.59 413 ARG A N 1
ATOM 3257 C CA . ARG A 1 413 ? 31.216 -6.292 31.207 1.00 41.59 413 ARG A CA 1
ATOM 3258 C C . ARG A 1 413 ? 30.398 -6.903 32.342 1.00 41.59 413 ARG A C 1
ATOM 3260 O O . ARG A 1 413 ? 30.834 -6.941 33.488 1.00 41.59 413 ARG A O 1
ATOM 3267 N N . ARG A 1 414 ? 29.224 -7.441 32.010 1.00 36.25 414 ARG A N 1
ATOM 3268 C CA . ARG A 1 414 ? 28.372 -8.169 32.957 1.00 36.25 414 ARG A CA 1
ATOM 3269 C C . ARG A 1 414 ? 28.978 -9.550 33.237 1.00 36.25 414 ARG A C 1
ATOM 3271 O O . ARG A 1 414 ? 28.820 -10.469 32.438 1.00 36.25 414 ARG A O 1
ATOM 3278 N N . VAL A 1 415 ? 29.688 -9.682 34.356 1.00 39.94 415 VAL A N 1
ATOM 3279 C CA . VAL A 1 415 ? 30.203 -10.972 34.845 1.00 39.94 415 VAL A CA 1
ATOM 3280 C C . VAL A 1 415 ? 29.018 -11.871 35.216 1.00 39.94 415 VAL A C 1
ATOM 3282 O O . VAL A 1 415 ? 28.145 -11.462 35.981 1.00 39.94 415 VAL A O 1
ATOM 3285 N N . ARG A 1 416 ? 28.973 -13.092 34.670 1.00 37.16 416 ARG A N 1
ATOM 3286 C CA . ARG A 1 416 ? 28.106 -14.165 35.180 1.00 37.16 416 ARG A CA 1
ATOM 3287 C C . ARG A 1 416 ? 28.825 -14.855 36.345 1.00 37.16 416 ARG A C 1
ATOM 3289 O O . ARG A 1 416 ? 29.979 -15.228 36.157 1.00 37.16 416 ARG A O 1
ATOM 3296 N N . PRO A 1 417 ? 28.180 -15.059 37.504 1.00 38.44 417 PRO A N 1
ATOM 3297 C CA . PRO A 1 417 ? 28.693 -15.972 38.517 1.00 38.44 417 PRO A CA 1
ATOM 3298 C C . PRO A 1 417 ? 28.519 -17.420 38.043 1.00 38.44 417 PRO A C 1
ATOM 3300 O O . PRO A 1 417 ? 27.396 -17.841 37.763 1.00 38.44 417 PRO A O 1
ATOM 3303 N N . ASP A 1 418 ? 29.612 -18.179 37.972 1.00 36.09 418 ASP A N 1
ATOM 3304 C CA . ASP A 1 418 ? 29.562 -19.627 37.757 1.00 36.09 418 ASP A CA 1
ATOM 3305 C C . ASP A 1 418 ? 29.202 -20.338 39.069 1.00 36.09 418 ASP A C 1
ATOM 3307 O O . ASP A 1 418 ? 29.990 -20.359 40.019 1.00 36.09 418 ASP A O 1
ATOM 3311 N N . THR A 1 419 ? 28.032 -20.977 39.130 1.00 34.78 419 THR A N 1
ATOM 3312 C CA . THR A 1 419 ? 27.693 -21.907 40.215 1.00 34.78 419 THR A CA 1
ATOM 3313 C C . THR A 1 419 ? 28.440 -23.228 40.036 1.00 34.78 419 THR A C 1
ATOM 3315 O O . THR A 1 419 ? 27.959 -24.150 39.380 1.00 34.78 419 THR A O 1
ATOM 3318 N N . LYS A 1 420 ? 29.621 -23.339 40.656 1.00 36.03 420 LYS A N 1
ATOM 3319 C CA . LYS A 1 420 ? 30.313 -24.623 40.842 1.00 36.03 420 LYS A CA 1
ATOM 3320 C C . LYS A 1 420 ? 29.618 -25.460 41.920 1.00 36.03 420 LYS A C 1
ATOM 3322 O O . LYS A 1 420 ? 29.656 -25.107 43.096 1.00 36.03 420 LYS A O 1
ATOM 3327 N N . THR A 1 421 ? 29.066 -26.605 41.535 1.00 41.28 421 THR A N 1
ATOM 3328 C CA . THR A 1 421 ? 28.823 -27.731 42.451 1.00 41.28 421 THR A CA 1
ATOM 3329 C C . THR A 1 421 ? 30.152 -28.403 42.834 1.00 41.28 421 THR A C 1
ATOM 3331 O O . THR A 1 421 ? 31.010 -28.557 41.960 1.00 41.28 421 THR A O 1
ATOM 3334 N N . PRO A 1 422 ? 30.353 -28.814 44.101 1.00 41.78 422 PRO A N 1
ATOM 3335 C CA . PRO A 1 422 ? 31.545 -29.552 44.521 1.00 41.78 422 PRO A CA 1
ATOM 3336 C C . PRO A 1 422 ? 31.480 -31.033 44.092 1.00 41.78 422 PRO A C 1
ATOM 3338 O O . PRO A 1 422 ? 30.383 -31.560 43.896 1.00 41.78 422 PRO A O 1
ATOM 3341 N N . PRO A 1 423 ? 32.627 -31.725 43.956 1.00 37.69 423 PRO A N 1
ATOM 3342 C CA . PRO A 1 423 ? 32.665 -33.142 43.612 1.00 37.69 423 PRO A CA 1
ATOM 3343 C C . PRO A 1 423 ? 32.485 -34.034 44.850 1.00 37.69 423 PRO A C 1
ATOM 3345 O O . PRO A 1 423 ? 33.152 -33.845 45.866 1.00 37.69 423 PRO A O 1
ATOM 3348 N N . SER A 1 424 ? 31.636 -35.054 44.739 1.00 34.50 424 SER A N 1
ATOM 3349 C CA . SER A 1 424 ? 31.576 -36.183 45.671 1.00 34.50 424 SER A CA 1
ATOM 3350 C C . SER A 1 424 ? 32.420 -37.342 45.132 1.00 34.50 424 SER A C 1
ATOM 3352 O O . SER A 1 424 ? 32.125 -37.869 44.058 1.00 34.50 424 SER A O 1
ATOM 3354 N N . ASN A 1 425 ? 33.460 -37.729 45.867 1.00 36.44 425 ASN A N 1
ATOM 3355 C CA . ASN A 1 425 ? 34.307 -38.882 45.551 1.00 36.44 425 ASN A CA 1
ATOM 3356 C C . ASN A 1 425 ? 33.609 -40.203 45.962 1.00 36.44 425 ASN A C 1
ATOM 3358 O O . ASN A 1 425 ? 32.849 -40.176 46.933 1.00 36.44 425 ASN A O 1
ATOM 3362 N N . PRO A 1 426 ? 33.835 -41.340 45.275 1.00 44.41 426 PRO A N 1
ATOM 3363 C CA . PRO A 1 426 ? 33.308 -42.641 45.694 1.00 44.41 426 PRO A CA 1
ATOM 3364 C C . PRO A 1 426 ? 34.188 -43.326 46.764 1.00 44.41 426 PRO A C 1
ATOM 3366 O O . PRO A 1 426 ? 35.320 -42.904 46.992 1.00 44.41 426 PRO A O 1
ATOM 3369 N N . ASP A 1 427 ? 33.635 -44.407 47.333 1.00 37.22 427 ASP A N 1
ATOM 3370 C CA . ASP A 1 427 ? 34.225 -45.453 48.202 1.00 37.22 427 ASP A CA 1
ATOM 3371 C C . ASP A 1 427 ? 34.018 -45.345 49.730 1.00 37.22 427 ASP A C 1
ATOM 3373 O O . ASP A 1 427 ? 34.725 -44.615 50.420 1.00 37.22 427 ASP A O 1
ATOM 3377 N N . ALA A 1 428 ? 33.103 -46.179 50.260 1.00 34.72 428 ALA A N 1
ATOM 3378 C CA . ALA A 1 428 ? 33.248 -46.973 51.500 1.00 34.72 428 ALA A CA 1
ATOM 3379 C C . ALA A 1 428 ? 32.030 -47.910 51.720 1.00 34.72 428 ALA A C 1
ATOM 3381 O O . ALA A 1 428 ? 30.905 -47.567 51.361 1.00 34.72 428 ALA A O 1
ATOM 3382 N N . MET A 1 429 ? 32.250 -49.088 52.322 1.00 38.84 429 MET A N 1
ATOM 3383 C CA . MET A 1 429 ? 31.230 -50.118 52.617 1.00 38.84 429 MET A CA 1
ATOM 3384 C C . MET A 1 429 ? 30.745 -50.091 54.083 1.00 38.84 429 MET A C 1
ATOM 3386 O O . MET A 1 429 ? 31.542 -49.792 54.967 1.00 38.84 429 MET A O 1
ATOM 3390 N N . ASN A 1 430 ? 29.478 -50.477 54.309 1.00 34.94 430 ASN A N 1
ATOM 3391 C CA . ASN A 1 430 ? 28.868 -51.210 55.457 1.00 34.94 430 ASN A CA 1
ATOM 3392 C C . ASN A 1 430 ? 27.359 -50.865 55.488 1.00 34.94 430 ASN A C 1
ATOM 3394 O O . ASN A 1 430 ? 27.022 -49.694 55.347 1.00 34.94 430 ASN A O 1
ATOM 3398 N N . VAL A 1 431 ? 26.359 -51.757 55.535 1.00 40.56 431 VAL A N 1
ATOM 3399 C CA . VAL A 1 431 ? 26.169 -53.121 56.092 1.00 40.56 431 VAL A CA 1
ATOM 3400 C C . VAL A 1 431 ? 25.875 -53.147 57.612 1.00 40.56 431 VAL A C 1
ATOM 3402 O O . VAL A 1 431 ? 26.680 -52.683 58.410 1.00 40.56 431 VAL A O 1
ATOM 3405 N N . ASP A 1 432 ? 24.711 -53.744 57.925 1.00 35.62 432 ASP A N 1
ATOM 3406 C CA . ASP A 1 432 ? 24.131 -54.251 59.194 1.00 35.62 432 ASP A CA 1
ATOM 3407 C C . ASP A 1 432 ? 23.317 -53.391 60.213 1.00 35.62 432 ASP A C 1
ATOM 3409 O O . ASP A 1 432 ? 23.859 -52.698 61.066 1.00 35.62 432 ASP A O 1
ATOM 3413 N N . ALA A 1 433 ? 21.988 -53.666 60.188 1.00 37.19 433 ALA A N 1
ATOM 3414 C CA . ALA A 1 433 ? 21.054 -54.009 61.298 1.00 37.19 433 ALA A CA 1
ATOM 3415 C C . ALA A 1 433 ? 20.665 -52.970 62.394 1.00 37.19 433 ALA A C 1
ATOM 3417 O O . ALA A 1 433 ? 21.310 -51.932 62.509 1.00 37.19 433 ALA A O 1
ATOM 3418 N N . PRO A 1 434 ? 19.651 -53.237 63.274 1.00 53.62 434 PRO A N 1
ATOM 3419 C CA . PRO A 1 434 ? 18.484 -54.166 63.245 1.00 53.62 434 PRO A CA 1
ATOM 3420 C C . PRO A 1 434 ? 17.110 -53.409 63.295 1.00 53.62 434 PRO A C 1
ATOM 3422 O O . PRO A 1 434 ? 17.068 -52.225 63.594 1.00 53.62 434 PRO A O 1
ATOM 3425 N N . SER A 1 435 ? 15.955 -53.924 62.840 1.00 42.41 435 SER A N 1
ATOM 3426 C CA . SER A 1 435 ? 15.017 -54.949 63.381 1.00 42.41 435 SER A CA 1
ATOM 3427 C C . SER A 1 435 ? 14.039 -54.537 64.522 1.00 42.41 435 SER A C 1
ATOM 3429 O O . SER A 1 435 ? 14.475 -54.282 65.636 1.00 42.41 435 SER A O 1
ATOM 3431 N N . VAL A 1 436 ? 12.731 -54.706 64.237 1.00 47.19 436 VAL A N 1
ATOM 3432 C CA . VAL A 1 436 ? 11.622 -55.191 65.111 1.00 47.19 436 VAL A CA 1
ATOM 3433 C C . VAL A 1 436 ? 11.017 -54.307 66.228 1.00 47.19 436 VAL A C 1
ATOM 3435 O O . VAL A 1 436 ? 11.642 -54.057 67.250 1.00 47.19 436 VAL A O 1
ATOM 3438 N N . GLY A 1 437 ? 9.695 -54.090 66.100 1.00 39.81 437 GLY A N 1
ATOM 3439 C CA . GLY A 1 437 ? 8.698 -54.262 67.180 1.00 39.81 437 GLY A CA 1
ATOM 3440 C C . GLY A 1 437 ? 8.422 -53.075 68.117 1.00 39.81 437 GLY A C 1
ATOM 3441 O O . GLY A 1 437 ? 9.208 -52.128 68.159 1.00 39.81 437 GLY A O 1
ATOM 3442 N N . PRO A 1 438 ? 7.323 -53.118 68.900 1.00 56.44 438 PRO A N 1
ATOM 3443 C CA . PRO A 1 438 ? 6.398 -54.249 69.106 1.00 56.44 438 PRO A CA 1
ATOM 3444 C C . PRO A 1 438 ? 5.333 -54.446 68.012 1.00 56.44 438 PRO A C 1
ATOM 3446 O O . PRO A 1 438 ? 5.053 -53.484 67.263 1.00 56.44 438 PRO A O 1
#

Sequence (438 aa):
MSSYDICPPTERYHEESMVLRELSRKEDELFTQLDRSYDKNKRAEALIHRDKRNRINRVVQDLSNEAKTQTTSRMFTIKRLAREKNHWFSHSPPAQALATAVIEHCLHPRCLLSPMDADYCAQMVKNIHLQGTPGFSTLMCYDKLLGDHIQVMTFSCSEYEARNYGRFLHGILVDIMRWHGDEQAFMQDNRTKIGGKPVYLPGFQMKWSSKSVVAIEDIIKWTDYKMLVKKWHRKLSRNLLHCLESGQFVHIYNALIVLKEILGVFPRVEVLDGVGTVVKNVVDTILQNEKRSDIKVLGRSYSASLKHRESEWKAPESSKIGVPPKATPTAPAVRDNHKVNGVPVGPSSGRSSASVPTDTRRATAAPASAPSAPRSQLATKSTTPTSTPPPSAKPPLLTKAAMESIPRPEVVRRVRPDTKTPPSNPDAMNVDAPSVGP

Secondary structure (DSSP, 8-state):
--HHHH---HHHHHHHHHHHHHHHHHHHHHHHHHHT-S-HHHHHHHHHHHHHHHHHHHHHHHHHHHHHHHHHHHHHHHHHHHHHHHHHTTTPPPHHHHHHHHIIIIIHHHHTT-HHHHHHHHHHHHHHHHTT-TT--HHHHHHHHTSTHHHHHHHHS-HHHHHHHHHHHHHHHHHHHHHHH-HHHHHHHTEEEETTEEEE-GGGBSS----SS--GGGBPPHHHHHHHHHHHHHHHHHHHHHHHHS--HHHHHHHHHHHHHGGGTSS-TTTSTTHHHHHHHHHHHHHHH---HHHHHHHHHHHHHHHHTHHHHS--GGGGS-----PPP----------------------------------PPPPPPPPPPP-------------------PPP-TTSTTSS-SPPPP----PPP---PPPPPP------------

Organism: NCBI:txid2478898

pLDDT: mean 78.94, std 26.35, range [27.22, 98.75]